Protein AF-A0A1X0NQX1-F1 (afdb_monomer_lite)

Sequence (441 aa):
MPKRHRQPDISHLTFLSPQENIEDYGDRPPVGSEEESCNSDEFNGSDMGNDGNVSSSADTPREDTDSSLMMRAGSANSSTSGSENDNIGEYEEGEEDEDEDDNASLINVDFGVFDMKPRDVDAVMHLMDQLCPDKMNEVDRDELGAALHGSPFTSLVKIATDDDDEDEDDNDEDEDEDIENGNRRNDAGTNDSDNNNNNNNNNNNKDEEEEEIYGMASILDLVHNPRLSTLLAHLKNSMWRTITPGILPTDMLVSCEEGTGKAKCVLLVGEYIRNVPLELTSHILNDLLERFQKMYDTKQDNPRVEVKATFPCMFAVLSKIQRAVDPPVTNTTREDAVNNNNNNNNNNNNNKKKKRRQSVTQQEEFDLTRYIFWREEDSILYEYRDKRIATVAYRCRPQYDCQPENDIPISLLYVLPYNGLVQAVAEIRKRESTQTSIVHY

Secondary structure (DSSP, 8-state):
-PPPPPPPP-------PPP------------------------------------PPPPPPP------------------------------------------------EEEEEPPGGGHHHHHHHHHHHSTTTGGGS-HHHHHHHHHH-TTEEEEEEPPTTTTS----------------------------------------------EEEEEEEE-TTT-GGGHHHHHHHHHS-PEEEE-SB-HHHHHT-B-TTT--EEEEEEEEEE-TT--HHHHHHHHHHHHHHHHHHHHS----TT-S--EEEEEEEEEEEEEEE--PPP---------------------------------------GGGEEESSHHHHHHHHTS-TTBPEEEEEPPPSSTT--GGGS-EEEEEEEEHHHHHHHHHHHHHHHHHHHHHHT-

pLDDT: mean 70.62, std 23.21, range [34.91, 98.5]

Foldseek 3Di:
DDDDDDDDDPDDDDDDDDDDDDDDDDDDDDDDDDDDDDDDDDDDDDDDDDPPPPPDDDDDDDDDDDDDDDDDDDDDDDDDDDDDDDDDDDDDDDDDPPPPPVPVPPDDWAKDKDQDDLLCLVLQLVQVCVLFVQPSVQADSVLVSVQLNLAPLKIFIFGDDPPPPPPPDPPPDDDDDDDDDDDDDDDDDDDDDDDDDPDPPPPPPPVVPSTNTQKMKGWALCQQRVSCVSVLCSLPVAPWDFQADAAALSVLSNDADPPQRARQEIEIEMGGDLPDDLVVVLVSLVVSLVVVVVVVVPPDPPVSHSHRHDVQHKYKYKFKKFFDDDDPPPPPPPPPPPDDDDDDDDDDDDDPPPPPPPPPPPVPNPDCVRMDTSDPLVVLLVVQFDSNYTKIKDFHDDPDPPPDRRRGMIMIITMHGSVSSVVSSVVSVVVSVVVVVVVVD

Radius of gyration: 35.81 Å; chains: 1; bounding box: 120×103×88 Å

Organism: NCBI:txid67003

Structure (mmCIF, N/CA/C/O backbone):
data_AF-A0A1X0NQX1-F1
#
_entry.id   AF-A0A1X0NQX1-F1
#
loop_
_atom_site.group_PDB
_atom_site.id
_atom_site.type_symbol
_atom_site.label_atom_id
_atom_site.label_alt_id
_atom_site.label_comp_id
_atom_site.label_asym_id
_atom_site.label_entity_id
_atom_site.label_seq_id
_atom_site.pdbx_PDB_ins_code
_atom_site.Cartn_x
_atom_site.Cartn_y
_atom_site.Cartn_z
_atom_site.occupancy
_atom_site.B_iso_or_equiv
_atom_site.auth_seq_id
_atom_site.auth_comp_id
_atom_site.auth_asym_id
_atom_site.auth_atom_id
_atom_site.pdbx_PDB_model_num
ATOM 1 N N . MET A 1 1 ? -47.394 -25.021 33.793 1.00 35.34 1 MET A N 1
ATOM 2 C CA . MET A 1 1 ? -47.265 -25.385 32.360 1.00 35.34 1 MET A CA 1
ATOM 3 C C . MET A 1 1 ? -47.883 -24.271 31.510 1.00 35.34 1 MET A C 1
ATOM 5 O O . MET A 1 1 ? -48.733 -23.563 32.034 1.00 35.34 1 MET A O 1
ATOM 9 N N . PRO A 1 2 ? -47.354 -23.998 30.306 1.00 46.69 2 PRO A N 1
ATOM 10 C CA . PRO A 1 2 ? -46.793 -22.685 29.965 1.00 46.69 2 PRO A CA 1
ATOM 11 C C . PRO A 1 2 ? -47.764 -21.677 29.330 1.00 46.69 2 PRO A C 1
ATOM 13 O O . PRO A 1 2 ? -48.731 -22.032 28.658 1.00 46.69 2 PRO A O 1
ATOM 16 N N . LYS A 1 3 ? -47.431 -20.394 29.539 1.00 43.97 3 LYS A N 1
ATOM 17 C CA . LYS A 1 3 ? -48.030 -19.200 28.929 1.00 43.97 3 LYS A CA 1
ATOM 18 C C . LYS A 1 3 ? -47.839 -19.242 27.409 1.00 43.97 3 LYS A C 1
ATOM 20 O O . LYS A 1 3 ? -46.711 -19.331 26.933 1.00 43.97 3 LYS A O 1
ATOM 25 N N . ARG A 1 4 ? -48.938 -19.155 26.656 1.00 49.69 4 ARG A N 1
ATOM 26 C CA . ARG A 1 4 ? -48.916 -19.000 25.196 1.00 49.69 4 ARG A CA 1
ATOM 27 C C . ARG A 1 4 ? -48.495 -17.573 24.845 1.00 49.69 4 ARG A C 1
ATOM 29 O O . ARG A 1 4 ? -49.146 -16.615 25.256 1.00 49.69 4 ARG A O 1
ATOM 36 N N . HIS A 1 5 ? -47.401 -17.461 24.101 1.00 51.81 5 HIS A N 1
ATOM 37 C CA . HIS A 1 5 ? -46.958 -16.234 23.450 1.00 51.81 5 HIS A CA 1
ATOM 38 C C . HIS A 1 5 ? -47.979 -15.845 22.370 1.00 51.81 5 HIS A C 1
ATOM 40 O O . HIS A 1 5 ? -48.326 -16.667 21.522 1.00 51.81 5 HIS A O 1
ATOM 46 N N . ARG A 1 6 ? -48.490 -14.610 22.435 1.00 52.75 6 ARG A N 1
ATOM 47 C CA . ARG A 1 6 ? -49.242 -13.970 21.349 1.00 52.75 6 ARG A CA 1
ATOM 48 C C . ARG A 1 6 ? -48.230 -13.409 20.349 1.00 52.75 6 ARG A C 1
ATOM 50 O O . ARG A 1 6 ? -47.339 -12.673 20.762 1.00 52.75 6 ARG A O 1
ATOM 57 N N . GLN A 1 7 ? -48.380 -13.744 19.071 1.00 51.72 7 GLN A N 1
ATOM 58 C CA . GLN A 1 7 ? -47.771 -12.974 17.984 1.00 51.72 7 GLN A CA 1
ATOM 59 C C . GLN A 1 7 ? -48.425 -11.585 17.920 1.00 51.72 7 GLN A C 1
ATOM 61 O O . GLN A 1 7 ? -49.637 -11.498 18.142 1.00 51.72 7 GLN A O 1
ATOM 66 N N . PRO A 1 8 ? -47.678 -10.515 17.613 1.00 54.97 8 PRO A N 1
ATOM 67 C CA . PRO A 1 8 ? -48.271 -9.275 17.144 1.00 54.97 8 PRO A CA 1
ATOM 68 C C . PRO A 1 8 ? -48.476 -9.309 15.621 1.00 54.97 8 PRO A C 1
ATOM 70 O O . PRO A 1 8 ? -47.580 -9.688 14.865 1.00 54.97 8 PRO A O 1
ATOM 73 N N . ASP A 1 9 ? -49.677 -8.901 15.214 1.00 39.16 9 ASP A N 1
ATOM 74 C CA . ASP A 1 9 ? -50.078 -8.607 13.841 1.00 39.16 9 ASP A CA 1
ATOM 75 C C . ASP A 1 9 ? -49.197 -7.505 13.237 1.00 39.16 9 ASP A C 1
ATOM 77 O O . ASP A 1 9 ? -49.078 -6.410 13.790 1.00 39.16 9 ASP A O 1
ATOM 81 N N . ILE A 1 10 ? -48.616 -7.783 12.068 1.00 45.44 10 ILE A N 1
ATOM 82 C CA . ILE A 1 10 ? -47.967 -6.784 11.214 1.00 45.44 10 ILE A CA 1
ATOM 83 C C . ILE A 1 10 ? -49.007 -6.335 10.190 1.00 45.44 10 ILE A C 1
ATOM 85 O O . ILE A 1 10 ? -49.063 -6.805 9.056 1.00 45.44 10 ILE A O 1
ATOM 89 N N . SER A 1 11 ? -49.861 -5.419 10.616 1.00 41.78 11 SER A N 1
ATOM 90 C CA . SER A 1 11 ? -50.676 -4.596 9.730 1.00 41.78 11 SER A CA 1
ATOM 91 C C . SER A 1 11 ? -50.498 -3.158 10.188 1.00 41.78 11 SER A C 1
ATOM 93 O O . SER A 1 11 ? -50.719 -2.889 11.364 1.00 41.78 11 SER A O 1
ATOM 95 N N . HIS A 1 12 ? -50.105 -2.285 9.255 1.00 43.25 12 HIS A N 1
ATOM 96 C CA . HIS A 1 12 ? -49.741 -0.863 9.391 1.00 43.25 12 HIS A CA 1
ATOM 97 C C . HIS A 1 12 ? -48.239 -0.565 9.366 1.00 43.25 12 HIS A C 1
ATOM 99 O O . HIS A 1 12 ? -47.677 -0.190 10.381 1.00 43.25 12 HIS A O 1
ATOM 105 N N . LEU A 1 13 ? -47.632 -0.595 8.175 1.00 36.66 13 LEU A N 1
ATOM 106 C CA . LEU A 1 13 ? -46.727 0.480 7.750 1.00 36.66 13 LEU A CA 1
ATOM 107 C C . LEU A 1 13 ? -46.897 0.699 6.241 1.00 36.66 13 LEU A C 1
ATOM 109 O O . LEU A 1 13 ? -46.391 -0.037 5.399 1.00 36.66 13 LEU A O 1
ATOM 113 N N . THR A 1 14 ? -47.707 1.705 5.932 1.00 36.06 14 THR A N 1
ATOM 114 C CA . THR A 1 14 ? -47.943 2.267 4.607 1.00 36.06 14 THR A CA 1
ATOM 115 C C . THR A 1 14 ? -46.686 3.027 4.181 1.00 36.06 14 THR A C 1
ATOM 117 O O . THR A 1 14 ? -46.323 4.010 4.824 1.00 36.06 14 THR A O 1
ATOM 120 N N 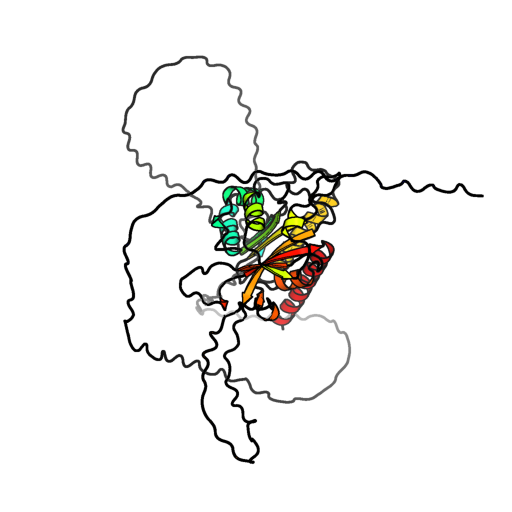. PHE A 1 15 ? -46.019 2.587 3.114 1.00 35.16 15 PHE A N 1
ATOM 121 C CA . PHE A 1 15 ? -44.963 3.364 2.464 1.00 35.16 15 PHE A CA 1
ATOM 122 C C . PHE A 1 15 ? -45.603 4.535 1.707 1.00 35.16 15 PHE A C 1
ATOM 124 O O . PHE A 1 15 ? -46.307 4.336 0.719 1.00 35.16 15 PHE A O 1
ATOM 131 N N . LEU A 1 16 ? -45.371 5.752 2.197 1.00 35.97 16 LEU A N 1
ATOM 132 C CA . LEU A 1 16 ? -45.563 6.985 1.441 1.00 35.97 16 LEU A CA 1
ATOM 133 C C . LEU A 1 16 ? -44.289 7.241 0.631 1.00 35.97 16 LEU A C 1
ATOM 135 O O . LEU A 1 16 ? -43.212 7.437 1.187 1.00 35.97 16 LEU A O 1
ATOM 139 N N . SER A 1 17 ? -44.433 7.206 -0.687 1.00 42.09 17 SER A N 1
ATOM 140 C CA . SER A 1 17 ? -43.460 7.661 -1.678 1.00 42.09 17 SER A CA 1
ATOM 141 C C . SER A 1 17 ? -43.363 9.193 -1.690 1.00 42.09 17 SER A C 1
ATOM 143 O O . SER A 1 17 ? -44.414 9.836 -1.773 1.00 42.09 17 SER A O 1
ATOM 145 N N . PRO A 1 18 ? -42.165 9.798 -1.728 1.00 46.91 18 PRO A N 1
ATOM 146 C CA . PRO A 1 18 ? -42.015 11.168 -2.196 1.00 46.91 18 PRO A CA 1
ATOM 147 C C . PRO A 1 18 ? -41.995 11.183 -3.729 1.00 46.91 18 PRO A C 1
ATOM 149 O O . PRO A 1 18 ? -41.152 10.550 -4.361 1.00 46.91 18 PRO A O 1
ATOM 152 N N . GLN A 1 19 ? -42.965 11.887 -4.313 1.00 38.91 19 GLN A N 1
ATOM 153 C CA . GLN A 1 19 ? -42.893 12.394 -5.680 1.00 38.91 19 GLN A CA 1
ATOM 154 C C . GLN A 1 19 ? -41.836 13.499 -5.714 1.00 38.91 19 GLN A C 1
ATOM 156 O O . GLN A 1 19 ? -41.958 14.464 -4.961 1.00 38.91 19 GLN A O 1
ATOM 161 N N . GLU A 1 20 ? -40.853 13.392 -6.603 1.00 44.69 20 GLU A N 1
ATOM 162 C CA . GLU A 1 20 ? -40.060 14.545 -7.023 1.00 44.69 20 GLU A CA 1
ATOM 163 C C . GLU A 1 20 ? -40.435 14.949 -8.446 1.00 44.69 20 GLU A C 1
ATOM 165 O O . GLU A 1 20 ? -40.706 14.123 -9.322 1.00 44.69 20 GLU A O 1
ATOM 170 N N . ASN A 1 21 ? -40.547 16.265 -8.589 1.00 38.56 21 ASN A N 1
ATOM 171 C CA . ASN A 1 21 ? -41.098 16.990 -9.712 1.00 38.56 21 ASN A CA 1
ATOM 172 C C . ASN A 1 21 ? -40.214 16.856 -10.953 1.00 38.56 21 ASN A C 1
ATOM 174 O O . ASN A 1 21 ? -39.022 17.147 -10.926 1.00 38.56 21 ASN A O 1
ATOM 178 N N . ILE A 1 22 ? -40.849 16.478 -12.057 1.00 39.38 22 ILE A N 1
ATOM 179 C CA . ILE A 1 22 ? -40.328 16.647 -13.409 1.00 39.38 22 ILE A CA 1
ATOM 180 C C . ILE A 1 22 ? -40.558 18.115 -13.774 1.00 39.38 22 ILE A C 1
ATOM 182 O O . ILE A 1 22 ? -41.699 18.518 -14.005 1.00 39.38 22 ILE A O 1
ATOM 186 N N . GLU A 1 23 ? -39.493 18.915 -13.793 1.00 48.62 23 GLU A N 1
ATOM 187 C CA . GLU A 1 23 ? -39.514 20.228 -14.438 1.00 48.62 23 GLU A CA 1
ATOM 188 C C . GLU A 1 23 ? -39.213 20.063 -15.930 1.00 48.62 23 GLU A C 1
ATOM 190 O O . GLU A 1 23 ? -38.099 19.768 -16.360 1.00 48.62 23 GLU A O 1
ATOM 195 N N . ASP A 1 24 ? -40.287 20.215 -16.695 1.00 44.50 24 ASP A N 1
ATOM 196 C CA . ASP A 1 24 ? -40.370 20.327 -18.142 1.00 44.50 24 ASP A CA 1
ATOM 197 C C . ASP A 1 24 ? -40.028 21.770 -18.558 1.00 44.50 24 ASP A C 1
ATOM 199 O O . ASP A 1 24 ? -40.778 22.701 -18.255 1.00 44.50 24 ASP A O 1
ATOM 203 N N . TYR A 1 25 ? -38.897 21.966 -19.244 1.00 51.25 25 TYR A N 1
ATOM 204 C CA . TYR A 1 25 ? -38.630 23.182 -20.015 1.00 51.25 25 TYR A CA 1
ATOM 205 C C . TYR A 1 25 ? -38.575 22.826 -21.501 1.00 51.25 25 TYR A C 1
ATOM 207 O O . TYR A 1 25 ? -37.659 22.155 -21.978 1.00 51.25 25 TYR A O 1
ATOM 215 N N . GLY A 1 26 ? -39.608 23.280 -22.210 1.00 43.22 26 GLY A N 1
ATOM 216 C CA . GLY A 1 26 ? -39.875 22.965 -23.604 1.00 43.22 26 GLY A CA 1
ATOM 217 C C . GLY A 1 26 ? -38.990 23.670 -24.640 1.00 43.22 26 GLY A C 1
ATOM 218 O O . GLY A 1 26 ? -38.467 24.760 -24.424 1.00 43.22 26 GLY A O 1
ATOM 219 N N . ASP A 1 27 ? -38.889 23.016 -25.803 1.00 44.91 27 ASP A N 1
ATOM 220 C CA . ASP A 1 27 ? -39.367 23.506 -27.111 1.00 44.91 27 ASP A CA 1
ATOM 221 C C . ASP A 1 27 ? -39.261 25.032 -27.344 1.00 44.91 27 ASP A C 1
ATOM 223 O O . ASP A 1 27 ? -40.061 25.801 -26.815 1.00 44.91 27 ASP A O 1
ATOM 227 N N . ARG A 1 28 ? -38.365 25.564 -28.200 1.00 41.41 28 ARG A N 1
ATOM 228 C CA . ARG A 1 28 ? -38.344 25.516 -29.694 1.00 41.41 28 ARG A CA 1
ATOM 229 C C . ARG A 1 28 ? -37.391 26.642 -30.224 1.00 41.41 28 ARG A C 1
ATOM 231 O O . ARG A 1 28 ? -37.137 27.564 -29.456 1.00 41.41 28 ARG A O 1
ATOM 238 N N . PRO A 1 29 ? -37.112 26.806 -31.546 1.00 52.38 29 PRO A N 1
ATOM 239 C CA . PRO A 1 29 ? -36.671 25.868 -32.592 1.00 52.38 29 PRO A CA 1
ATOM 240 C C . PRO A 1 29 ? -35.527 26.518 -33.469 1.00 52.38 29 PRO A C 1
ATOM 242 O O . PRO A 1 29 ? -34.763 27.297 -32.910 1.00 52.38 29 PRO A O 1
ATOM 245 N N . PRO A 1 30 ? -35.313 26.219 -34.780 1.00 67.12 30 PRO A N 1
ATOM 246 C CA . PRO A 1 30 ? -34.018 25.800 -35.347 1.00 67.12 30 PRO A CA 1
ATOM 247 C C . PRO A 1 30 ? -33.375 26.851 -36.295 1.00 67.12 30 PRO A C 1
ATOM 249 O O . PRO A 1 30 ? -33.913 27.947 -36.412 1.00 67.12 30 PRO A O 1
ATOM 252 N N . VAL A 1 31 ? -32.289 26.465 -37.005 1.00 39.50 31 VAL A N 1
ATOM 253 C CA . VAL A 1 31 ? -31.589 27.077 -38.187 1.00 39.50 31 VAL A CA 1
ATOM 254 C C . VAL A 1 31 ? -30.097 27.291 -37.858 1.00 39.50 31 VAL A C 1
ATOM 256 O O . VAL A 1 31 ? -29.806 27.905 -36.844 1.00 39.50 31 VAL A O 1
ATOM 259 N N . GLY A 1 32 ? -29.080 26.849 -38.605 1.00 36.38 32 GLY A N 1
ATOM 260 C CA . GLY A 1 32 ? -28.915 26.131 -39.880 1.00 36.38 32 GLY A CA 1
ATOM 261 C C . GLY A 1 32 ? -27.504 25.490 -39.877 1.00 36.38 32 GLY A C 1
ATOM 262 O O . GLY A 1 32 ? -26.653 25.904 -39.099 1.00 36.38 32 GLY A O 1
ATOM 263 N N . SER A 1 33 ? -27.333 24.291 -40.440 1.00 42.19 33 SER A N 1
ATOM 264 C CA . SER A 1 33 ? -26.674 24.021 -41.737 1.00 42.19 33 SER A CA 1
ATOM 265 C C . SER A 1 33 ? -25.237 24.539 -41.875 1.00 42.19 33 SER A C 1
ATOM 267 O O . SER A 1 33 ? -25.061 25.742 -42.014 1.00 42.19 33 SER A O 1
ATOM 269 N N . GLU A 1 34 ? -24.288 23.595 -41.899 1.00 44.03 34 GLU A N 1
ATOM 270 C CA . GLU A 1 34 ? -23.000 23.530 -42.633 1.00 44.03 34 GLU A CA 1
ATOM 271 C C . GLU A 1 34 ? -22.188 22.426 -41.919 1.00 44.03 34 GLU A C 1
ATOM 273 O O . GLU A 1 34 ? -21.746 22.584 -40.789 1.00 44.03 34 GLU A O 1
ATOM 278 N N . GLU A 1 35 ? -22.311 21.153 -42.311 1.00 48.66 35 GLU A N 1
ATOM 279 C CA . GLU A 1 35 ? -21.516 20.518 -43.375 1.00 48.66 35 GLU A CA 1
ATOM 280 C C . GLU A 1 35 ? -20.079 21.037 -43.431 1.00 48.66 35 GLU A C 1
ATOM 282 O O . GLU A 1 35 ? -19.806 21.979 -44.155 1.00 48.66 35 GLU A O 1
ATOM 287 N N . GLU A 1 36 ? -19.151 20.355 -42.755 1.00 41.44 36 GLU A N 1
ATOM 288 C CA . GLU A 1 36 ? -17.799 20.209 -43.291 1.00 41.44 36 GLU A CA 1
ATOM 289 C C . GLU A 1 36 ? -17.211 18.848 -42.904 1.00 41.44 36 GLU A C 1
ATOM 291 O O . GLU A 1 36 ? -16.987 18.490 -41.748 1.00 41.44 36 GLU A O 1
ATOM 296 N N . SER A 1 37 ? -17.079 18.043 -43.952 1.00 43.81 37 SER A N 1
ATOM 297 C CA . SER A 1 37 ? -16.509 16.711 -44.000 1.00 43.81 37 SER A CA 1
ATOM 298 C C . SER A 1 37 ? -14.993 16.851 -44.126 1.00 43.81 37 SER A C 1
ATOM 300 O O . SER A 1 37 ? -14.516 17.292 -45.170 1.00 43.81 37 SER A O 1
ATOM 302 N N . CYS A 1 38 ? -14.238 16.392 -43.131 1.00 39.44 38 CYS A N 1
ATOM 303 C CA . CYS A 1 38 ? -12.797 16.173 -43.263 1.00 39.44 38 CYS A CA 1
ATOM 304 C C . CYS A 1 38 ? -12.513 14.670 -43.337 1.00 39.44 38 CYS A C 1
ATOM 306 O O . CYS A 1 38 ? -12.068 14.044 -42.379 1.00 39.44 38 CYS A O 1
ATOM 308 N N . ASN A 1 39 ? -12.810 14.103 -44.507 1.00 39.22 39 ASN A N 1
ATOM 309 C CA . ASN A 1 39 ? -12.141 12.908 -45.001 1.00 39.22 39 ASN A CA 1
ATOM 310 C C . ASN A 1 39 ? -10.793 13.343 -45.584 1.00 39.22 39 ASN A C 1
ATOM 312 O O . ASN A 1 39 ? -10.770 14.071 -46.575 1.00 39.22 39 ASN A O 1
ATOM 316 N N . SER A 1 40 ? -9.695 12.835 -45.040 1.00 50.22 40 SER A N 1
ATOM 317 C CA . SER A 1 40 ? -8.459 12.685 -45.804 1.00 50.22 40 SER A CA 1
ATOM 318 C C . SER A 1 40 ? -7.760 11.400 -45.377 1.00 50.22 40 SER A C 1
ATOM 320 O O . SER A 1 40 ? -7.030 11.362 -44.388 1.00 50.22 40 SER A O 1
ATOM 322 N N . ASP A 1 41 ? -8.068 10.351 -46.140 1.00 43.88 41 ASP A N 1
ATOM 323 C CA . ASP A 1 41 ? -7.152 9.262 -46.467 1.00 43.88 41 ASP A CA 1
ATOM 324 C C . ASP A 1 41 ? -5.913 9.823 -47.194 1.00 43.88 41 ASP A C 1
ATOM 326 O O . ASP A 1 41 ? -5.979 10.883 -47.816 1.00 43.88 41 ASP A O 1
ATOM 330 N N . GLU A 1 42 ? -4.848 9.019 -47.184 1.00 45.41 42 GLU A N 1
ATOM 331 C CA . GLU A 1 42 ? -3.598 9.126 -47.956 1.00 45.41 42 GLU A CA 1
ATOM 332 C C . GLU A 1 42 ? -2.435 9.890 -47.302 1.00 45.41 42 GLU A C 1
ATOM 334 O O . GLU A 1 42 ? -2.201 11.063 -47.564 1.00 45.41 42 GLU A O 1
ATOM 339 N N . PHE A 1 43 ? -1.568 9.142 -46.607 1.00 45.28 43 PHE A N 1
ATOM 340 C CA . PHE A 1 43 ? -0.152 9.132 -46.989 1.00 45.28 43 PHE A CA 1
ATOM 341 C C . PHE A 1 43 ? 0.460 7.734 -46.817 1.00 45.28 43 PHE A C 1
ATOM 343 O O . PHE A 1 43 ? 0.607 7.212 -45.715 1.00 45.28 43 PHE A O 1
ATOM 350 N N . ASN A 1 44 ? 0.805 7.138 -47.960 1.00 48.16 44 ASN A N 1
ATOM 351 C CA . ASN A 1 44 ? 1.740 6.027 -48.087 1.00 48.16 44 ASN A CA 1
ATOM 352 C C . ASN A 1 44 ? 3.165 6.532 -47.806 1.00 48.16 44 ASN A C 1
ATOM 354 O O . ASN A 1 44 ? 3.615 7.474 -48.454 1.00 48.16 44 ASN A O 1
ATOM 358 N N . GLY A 1 45 ? 3.896 5.844 -46.935 1.00 43.78 45 GLY A N 1
ATOM 359 C CA . GLY A 1 45 ? 5.354 5.938 -46.804 1.00 43.78 45 GLY A CA 1
ATOM 360 C C . GLY A 1 45 ? 5.844 4.657 -46.132 1.00 43.78 45 GLY A C 1
ATOM 361 O O . GLY A 1 45 ? 5.613 4.458 -44.950 1.00 43.78 45 GLY A O 1
ATOM 362 N N . SER A 1 46 ? 6.165 3.626 -46.912 1.00 41.78 46 SER A N 1
ATOM 363 C CA . SER A 1 46 ? 7.522 3.315 -47.383 1.00 41.78 46 SER A CA 1
ATOM 364 C C . SER A 1 46 ? 8.445 2.825 -46.264 1.00 41.78 46 SER A C 1
ATOM 366 O O . SER A 1 46 ? 8.949 3.620 -45.481 1.00 41.78 46 SER A O 1
ATOM 368 N N . ASP A 1 47 ? 8.684 1.513 -46.282 1.00 52.69 47 ASP A N 1
ATOM 369 C CA . ASP A 1 47 ? 10.021 0.922 -46.166 1.00 52.69 47 ASP A CA 1
ATOM 370 C C . ASP A 1 47 ? 10.849 1.381 -44.949 1.00 52.69 47 ASP A C 1
ATOM 372 O O . ASP A 1 47 ? 11.718 2.245 -45.047 1.00 52.69 47 ASP A O 1
ATOM 376 N N . MET A 1 48 ? 10.585 0.774 -43.789 1.00 50.34 48 MET A N 1
ATOM 377 C CA . MET A 1 48 ? 11.510 0.787 -42.654 1.00 50.34 48 MET A CA 1
ATOM 378 C C . MET A 1 48 ? 12.146 -0.594 -42.552 1.00 50.34 48 MET A C 1
ATOM 380 O O . MET A 1 48 ? 11.464 -1.619 -42.501 1.00 50.34 48 MET A O 1
ATOM 384 N N . GLY A 1 49 ? 13.471 -0.576 -42.654 1.00 45.53 49 GLY A N 1
ATOM 385 C CA . GLY A 1 49 ? 14.320 -1.726 -42.876 1.00 45.53 49 GLY A CA 1
ATOM 386 C C . GLY A 1 49 ? 14.302 -2.749 -41.751 1.00 45.53 49 GLY A C 1
ATOM 387 O O . GLY A 1 49 ? 14.083 -2.447 -40.586 1.00 45.53 49 GLY A O 1
ATOM 388 N N . ASN A 1 50 ? 14.607 -3.967 -42.178 1.00 48.09 50 ASN A N 1
ATOM 389 C CA . ASN A 1 50 ? 15.049 -5.101 -41.389 1.00 48.09 50 ASN A CA 1
ATOM 390 C C . ASN A 1 50 ? 16.286 -4.714 -40.553 1.00 48.09 50 ASN A C 1
ATOM 392 O O . ASN A 1 50 ? 17.418 -4.770 -41.043 1.00 48.09 50 ASN A O 1
ATOM 396 N N . ASP A 1 51 ? 16.072 -4.295 -39.313 1.00 51.62 51 ASP A N 1
ATOM 397 C CA . ASP A 1 51 ? 17.087 -4.159 -38.280 1.00 51.62 51 ASP A CA 1
ATOM 398 C C . ASP A 1 51 ? 17.504 -5.562 -37.837 1.00 51.62 51 ASP A C 1
ATOM 400 O O . ASP A 1 51 ? 16.879 -6.209 -37.004 1.00 51.62 51 ASP A O 1
ATOM 404 N N . GLY A 1 52 ? 18.551 -6.070 -38.491 1.00 48.94 52 GLY A N 1
ATOM 405 C CA . GLY A 1 52 ? 19.109 -7.402 -38.286 1.00 48.94 52 GLY A CA 1
ATOM 406 C C . GLY A 1 52 ? 19.610 -7.643 -36.864 1.00 48.94 52 GLY A C 1
ATOM 407 O O . GLY A 1 52 ? 20.816 -7.696 -36.631 1.00 48.94 52 GLY A O 1
ATOM 408 N N . ASN A 1 53 ? 18.688 -7.875 -35.934 1.00 41.88 53 ASN A N 1
ATOM 409 C CA . ASN A 1 53 ? 18.988 -8.373 -34.609 1.00 41.88 53 ASN A CA 1
ATOM 410 C C . ASN A 1 53 ? 19.098 -9.902 -34.678 1.00 41.88 53 ASN A C 1
ATOM 412 O O . ASN A 1 53 ? 18.164 -10.655 -34.407 1.00 41.88 53 ASN A O 1
ATOM 416 N N . VAL A 1 54 ? 20.263 -10.364 -35.128 1.00 44.34 54 VAL A N 1
ATOM 417 C CA . VAL A 1 54 ? 20.714 -11.743 -34.939 1.00 44.34 54 VAL A CA 1
ATOM 418 C C . VAL A 1 54 ? 21.113 -11.910 -33.476 1.00 44.34 54 VAL A C 1
ATOM 420 O O . VAL A 1 54 ? 22.267 -11.717 -33.106 1.00 44.34 54 VAL A O 1
ATOM 423 N N . SER A 1 55 ? 20.150 -12.264 -32.627 1.00 45.84 55 SER A N 1
ATOM 424 C CA . SER A 1 55 ? 20.458 -12.785 -31.298 1.00 45.84 55 SER A CA 1
ATOM 425 C C . SER A 1 55 ? 21.037 -14.191 -31.451 1.00 45.84 55 SER A C 1
ATOM 427 O O . SER A 1 55 ? 20.342 -15.139 -31.817 1.00 45.84 55 SER A O 1
ATOM 429 N N . SER A 1 56 ? 22.341 -14.293 -31.218 1.00 46.44 56 SER A N 1
ATOM 430 C CA . SER A 1 56 ? 23.099 -15.535 -31.131 1.00 46.44 56 SER A CA 1
ATOM 431 C C . SER A 1 56 ? 22.448 -16.485 -30.125 1.00 46.44 56 SER A C 1
ATOM 433 O O . SER A 1 56 ? 22.217 -16.127 -28.972 1.00 46.44 56 SER A O 1
ATOM 435 N N . SER A 1 57 ? 22.162 -17.705 -30.568 1.00 41.88 57 SER A N 1
ATOM 436 C CA . SER A 1 57 ? 21.706 -18.817 -29.739 1.00 41.88 57 SER A CA 1
ATOM 437 C C . SER A 1 57 ? 22.751 -19.149 -28.671 1.00 41.88 57 SER A C 1
ATOM 439 O O . SER A 1 57 ? 23.871 -19.529 -29.009 1.00 41.88 57 SER A O 1
ATOM 441 N N . ALA A 1 58 ? 22.378 -19.010 -27.398 1.00 45.81 58 ALA A N 1
ATOM 442 C CA . ALA A 1 58 ? 23.154 -19.531 -26.283 1.00 45.81 58 ALA A CA 1
ATOM 443 C C . ALA A 1 58 ? 23.114 -21.066 -26.321 1.00 45.81 58 ALA A C 1
ATOM 445 O O . ALA A 1 58 ? 22.045 -21.675 -26.229 1.00 45.81 58 ALA A O 1
ATOM 446 N N . ASP A 1 59 ? 24.288 -21.666 -26.505 1.00 44.09 59 ASP A N 1
ATOM 447 C CA . ASP A 1 59 ? 24.524 -23.101 -26.413 1.00 44.09 59 ASP A CA 1
ATOM 448 C C . ASP A 1 59 ? 24.133 -23.620 -25.022 1.00 44.09 59 ASP A C 1
ATOM 450 O O . ASP A 1 59 ? 24.587 -23.126 -23.990 1.00 44.09 59 ASP A O 1
ATOM 454 N N . THR A 1 60 ? 23.300 -24.656 -24.998 1.00 49.75 60 THR A N 1
ATOM 455 C CA . THR A 1 60 ? 23.009 -25.448 -23.799 1.00 49.75 60 THR A CA 1
ATOM 456 C C . THR A 1 60 ? 24.255 -26.236 -23.376 1.00 49.75 60 THR A C 1
ATOM 458 O O . THR A 1 60 ? 24.828 -26.928 -24.229 1.00 49.75 60 THR A O 1
ATOM 461 N N . PRO A 1 61 ? 24.664 -26.226 -22.092 1.00 48.31 61 PRO A N 1
ATOM 462 C CA . PRO A 1 61 ? 25.746 -27.079 -21.629 1.00 48.31 61 PRO A CA 1
ATOM 463 C C . PRO A 1 61 ? 25.297 -28.541 -21.651 1.00 48.31 61 PRO A C 1
ATOM 465 O O . PRO A 1 61 ? 24.206 -28.889 -21.202 1.00 48.31 61 PRO A O 1
ATOM 468 N N . ARG A 1 62 ? 26.164 -29.384 -22.208 1.00 46.44 62 ARG A N 1
ATOM 469 C CA . ARG A 1 62 ? 26.033 -30.838 -22.267 1.00 46.44 62 ARG A CA 1
ATOM 470 C C . ARG A 1 62 ? 25.957 -31.445 -20.866 1.00 46.44 62 ARG A C 1
ATOM 472 O O . ARG A 1 62 ? 26.799 -31.161 -20.020 1.00 46.44 62 ARG A O 1
ATOM 479 N N . GLU A 1 63 ? 24.993 -32.341 -20.687 1.00 46.56 63 GLU A N 1
ATOM 480 C CA . GLU A 1 63 ? 25.020 -33.379 -19.663 1.00 46.56 63 GLU A CA 1
ATOM 481 C C . GLU A 1 63 ? 26.159 -34.353 -19.987 1.00 46.56 63 GLU A C 1
ATOM 483 O O . GLU A 1 63 ? 26.107 -35.036 -21.011 1.00 46.56 63 GLU A O 1
ATOM 488 N N . ASP A 1 64 ? 27.165 -34.425 -19.115 1.00 46.69 64 ASP A N 1
ATOM 489 C CA . ASP A 1 64 ? 28.086 -35.555 -19.065 1.00 46.69 64 ASP A CA 1
ATOM 490 C C . ASP A 1 64 ? 27.940 -36.292 -17.730 1.00 46.69 64 ASP A C 1
ATOM 492 O O . ASP A 1 64 ? 27.846 -35.737 -16.636 1.00 46.69 64 ASP A O 1
ATOM 496 N N . THR A 1 65 ? 27.858 -37.594 -17.919 1.00 45.22 65 THR A N 1
ATOM 497 C CA . THR A 1 65 ? 27.486 -38.690 -17.041 1.00 45.22 65 THR A CA 1
ATOM 498 C C . THR A 1 65 ? 28.558 -39.108 -16.034 1.00 45.22 65 THR A C 1
ATOM 500 O O . THR A 1 65 ? 29.749 -39.038 -16.315 1.00 45.22 65 THR A O 1
ATOM 503 N N . ASP A 1 66 ? 28.070 -39.717 -14.949 1.00 40.91 66 ASP A N 1
ATOM 504 C CA . ASP A 1 66 ? 28.652 -40.832 -14.189 1.00 40.91 66 ASP A CA 1
ATOM 505 C C . ASP A 1 66 ? 30.079 -40.720 -13.634 1.00 40.91 66 ASP A C 1
ATOM 507 O O . ASP A 1 66 ? 31.077 -40.859 -14.338 1.00 40.91 66 ASP A O 1
ATOM 511 N N . SER A 1 67 ? 30.169 -40.730 -12.298 1.00 45.34 67 SER A N 1
ATOM 512 C CA . SER A 1 67 ? 31.241 -41.426 -11.574 1.00 45.34 67 SER A CA 1
ATOM 513 C C . SER A 1 67 ? 30.796 -41.850 -10.169 1.00 45.34 67 SER A C 1
ATOM 515 O O . SER A 1 67 ? 30.687 -41.071 -9.231 1.00 45.34 67 SER A O 1
ATOM 517 N N . SER A 1 68 ? 30.543 -43.150 -10.085 1.00 43.31 68 SER A N 1
ATOM 518 C CA . SER A 1 68 ? 30.439 -44.062 -8.946 1.00 43.31 68 SER A CA 1
ATOM 519 C C . SER A 1 68 ? 31.139 -43.718 -7.611 1.00 43.31 68 SER A C 1
ATOM 521 O O . SER A 1 68 ? 32.325 -43.414 -7.584 1.00 43.31 68 SER A O 1
ATOM 523 N N . LEU A 1 69 ? 30.418 -44.023 -6.519 1.00 41.56 69 LEU A N 1
ATOM 524 C CA . LEU A 1 69 ? 30.765 -44.988 -5.451 1.00 41.56 69 LEU A CA 1
ATOM 525 C C . LEU A 1 69 ? 32.168 -44.900 -4.801 1.00 41.56 69 LEU A C 1
ATOM 527 O O . LEU A 1 69 ? 33.157 -45.213 -5.449 1.00 41.56 69 LEU A O 1
ATOM 531 N N . MET A 1 70 ? 32.225 -44.699 -3.473 1.00 47.25 70 MET A N 1
ATOM 532 C CA . MET A 1 70 ? 32.868 -45.599 -2.485 1.00 47.25 70 MET A CA 1
ATOM 533 C C . MET A 1 70 ? 32.650 -45.099 -1.044 1.00 47.25 70 MET A C 1
ATOM 535 O O . MET A 1 70 ? 32.675 -43.910 -0.747 1.00 47.25 70 MET A O 1
ATOM 539 N N . MET A 1 71 ? 32.414 -46.059 -0.151 1.00 46.25 71 MET A N 1
ATOM 540 C CA . MET A 1 71 ? 32.200 -45.901 1.290 1.00 46.25 71 MET A CA 1
ATOM 541 C C . MET A 1 71 ? 33.422 -45.325 2.020 1.00 46.25 71 MET A C 1
ATOM 543 O O . MET A 1 71 ? 34.533 -45.678 1.638 1.00 46.25 71 MET A O 1
ATOM 547 N N . ARG A 1 72 ? 33.228 -44.681 3.189 1.00 39.50 72 ARG A N 1
ATOM 548 C CA . ARG A 1 72 ? 33.826 -45.148 4.464 1.00 39.50 72 ARG A CA 1
ATOM 549 C C . ARG A 1 72 ? 33.302 -44.391 5.691 1.00 39.50 72 ARG A C 1
ATOM 551 O O . ARG A 1 72 ? 33.319 -43.171 5.744 1.00 39.50 72 ARG A O 1
ATOM 558 N N . ALA A 1 73 ? 32.904 -45.156 6.701 1.00 43.00 73 ALA A N 1
ATOM 559 C CA . ALA A 1 73 ? 32.655 -44.705 8.064 1.00 43.00 73 ALA A CA 1
ATOM 560 C C . ALA A 1 73 ? 33.962 -44.596 8.877 1.00 43.00 73 ALA A C 1
ATOM 562 O O . ALA A 1 73 ? 34.896 -45.364 8.633 1.00 43.00 73 ALA A O 1
ATOM 563 N N . GLY A 1 74 ? 33.956 -43.768 9.928 1.00 35.03 74 GLY A N 1
ATOM 564 C CA . GLY A 1 74 ? 34.667 -44.083 11.174 1.00 35.03 74 GLY A CA 1
ATOM 565 C C . GLY A 1 74 ? 35.568 -43.000 11.780 1.00 35.03 74 GLY A C 1
ATOM 566 O O . GLY A 1 74 ? 36.647 -42.741 11.270 1.00 35.03 74 GLY A O 1
ATOM 567 N N . SER A 1 75 ? 35.150 -42.544 12.966 1.00 39.75 75 SER A N 1
ATOM 568 C CA . SER A 1 75 ? 35.953 -42.355 14.192 1.00 39.75 75 SER A CA 1
ATOM 569 C C . SER A 1 75 ? 37.046 -41.276 14.300 1.00 39.75 75 SER A C 1
ATOM 571 O O . SER A 1 75 ? 38.160 -41.438 13.825 1.00 39.75 75 SER A O 1
ATOM 573 N N . ALA A 1 76 ? 36.720 -40.271 15.123 1.00 44.03 76 ALA A N 1
ATOM 574 C CA . ALA A 1 76 ? 37.280 -39.967 16.455 1.00 44.03 76 ALA A CA 1
ATOM 575 C C . ALA A 1 76 ? 38.805 -39.817 16.693 1.00 44.03 76 ALA A C 1
ATOM 577 O O . ALA A 1 76 ? 39.573 -40.762 16.555 1.00 44.03 76 ALA A O 1
ATOM 578 N N . ASN A 1 77 ? 39.110 -38.664 17.314 1.00 44.62 77 ASN A N 1
ATOM 579 C CA . ASN A 1 77 ? 40.153 -38.332 18.299 1.00 44.62 77 ASN A CA 1
ATOM 580 C C . ASN A 1 77 ? 41.636 -38.500 17.936 1.00 44.62 77 ASN A C 1
ATOM 582 O O . ASN A 1 77 ? 42.126 -39.615 17.828 1.00 44.62 77 ASN A O 1
ATOM 586 N N . SER A 1 78 ? 42.385 -37.392 18.024 1.00 44.28 78 SER A N 1
ATOM 587 C CA . SER A 1 78 ? 43.658 -37.332 18.763 1.00 44.28 78 SER A CA 1
ATOM 588 C C . SER A 1 78 ? 44.171 -35.891 18.851 1.00 44.28 78 SER A C 1
ATOM 590 O O . SER A 1 78 ? 44.551 -35.290 17.854 1.00 44.28 78 SER A O 1
ATOM 592 N N . SER A 1 79 ? 44.238 -35.366 20.071 1.00 45.00 79 SER A N 1
ATOM 593 C CA . SER A 1 79 ? 45.157 -34.307 20.498 1.00 45.00 79 SER A CA 1
ATOM 594 C C . SER A 1 79 ? 46.619 -34.675 20.200 1.00 45.00 79 SER A C 1
ATOM 596 O O . SER A 1 79 ? 46.915 -35.867 20.091 1.00 45.00 79 SER A O 1
ATOM 598 N N . THR A 1 80 ? 47.531 -33.692 20.162 1.00 39.12 80 THR A N 1
ATOM 599 C CA . THR A 1 80 ? 48.824 -33.647 20.902 1.00 39.12 80 THR A CA 1
ATOM 600 C C . THR A 1 80 ? 49.835 -32.701 20.221 1.00 39.12 80 THR A C 1
ATOM 602 O O . THR A 1 80 ? 50.231 -32.913 19.084 1.00 39.12 80 THR A O 1
ATOM 605 N N . SER A 1 81 ? 50.191 -31.653 20.974 1.00 41.34 81 SER A N 1
ATOM 606 C CA . SER A 1 81 ? 51.419 -30.836 21.033 1.00 41.34 81 SER A CA 1
ATOM 607 C C . SER A 1 81 ? 52.472 -30.845 19.909 1.00 41.34 81 SER A C 1
ATOM 609 O O . SER A 1 81 ? 53.080 -31.872 19.634 1.00 41.34 81 SER A O 1
ATOM 611 N N . GLY A 1 82 ? 52.850 -29.625 19.505 1.00 37.59 82 GLY A N 1
ATOM 612 C CA . GLY A 1 82 ? 54.175 -29.048 19.785 1.00 37.59 82 GLY A CA 1
ATOM 613 C C . GLY A 1 82 ? 55.353 -29.488 18.914 1.00 37.59 82 GLY A C 1
ATOM 614 O O . GLY A 1 82 ? 55.807 -30.619 19.017 1.00 37.59 82 GLY A O 1
ATOM 615 N N . SER A 1 83 ? 55.937 -28.540 18.178 1.00 41.94 83 SER A N 1
ATOM 616 C CA . SER A 1 83 ? 57.391 -28.345 18.153 1.00 41.94 83 SER A CA 1
ATOM 617 C C . SER A 1 83 ? 57.728 -27.010 17.502 1.00 41.94 83 SER A C 1
ATOM 619 O O . SER A 1 83 ? 57.289 -26.711 16.396 1.00 41.94 83 SER A O 1
ATOM 621 N N . GLU A 1 84 ? 58.537 -26.254 18.228 1.00 44.28 84 GLU A N 1
ATOM 622 C CA . GLU A 1 84 ? 59.354 -25.134 17.785 1.00 44.28 84 GLU A CA 1
ATOM 623 C C . GLU A 1 84 ? 60.272 -25.554 16.625 1.00 44.28 84 GLU A C 1
ATOM 625 O O . GLU A 1 84 ? 60.683 -26.718 16.547 1.00 44.28 84 GLU A O 1
ATOM 630 N N . ASN A 1 85 ? 60.616 -24.599 15.758 1.00 48.56 85 ASN A N 1
ATOM 631 C CA . ASN A 1 85 ? 61.909 -24.569 15.081 1.00 48.56 85 ASN A CA 1
ATOM 632 C C . ASN A 1 85 ? 62.217 -23.146 14.596 1.00 48.56 85 ASN A C 1
ATOM 634 O O . ASN A 1 85 ? 61.617 -22.654 13.642 1.00 48.56 85 ASN A O 1
ATOM 638 N N . ASP A 1 86 ? 63.191 -22.533 15.263 1.00 45.94 86 ASP A N 1
ATOM 639 C CA . ASP A 1 86 ? 63.993 -21.419 14.770 1.00 45.94 86 ASP A CA 1
ATOM 640 C C . ASP A 1 86 ? 64.777 -21.847 13.520 1.00 45.94 86 ASP A C 1
ATOM 642 O O . ASP A 1 86 ? 65.423 -22.900 13.535 1.00 45.94 86 ASP A O 1
ATOM 646 N N . ASN A 1 87 ? 64.830 -21.006 12.480 1.00 51.66 87 ASN A N 1
ATOM 647 C CA . ASN A 1 87 ? 66.066 -20.894 11.708 1.00 51.66 87 ASN A CA 1
ATOM 648 C C . ASN A 1 87 ? 66.233 -19.553 10.976 1.00 51.66 87 ASN A C 1
ATOM 650 O O . ASN A 1 87 ? 65.316 -19.009 10.374 1.00 51.66 87 ASN A O 1
ATOM 654 N N . ILE A 1 88 ? 67.477 -19.100 11.061 1.00 49.12 88 ILE A N 1
ATOM 655 C CA . ILE A 1 88 ? 68.145 -17.877 10.611 1.00 49.12 88 ILE A CA 1
ATOM 656 C C . ILE A 1 88 ? 68.180 -17.738 9.079 1.00 49.12 88 ILE A C 1
ATOM 658 O O . ILE A 1 88 ? 68.368 -18.735 8.382 1.00 49.12 88 ILE A O 1
ATOM 662 N N . GLY A 1 89 ? 68.139 -16.501 8.565 1.00 48.88 89 GLY A N 1
ATOM 663 C CA . GLY A 1 89 ? 68.466 -16.220 7.161 1.00 48.88 89 GLY A CA 1
ATOM 664 C C . GLY A 1 89 ? 68.320 -14.758 6.739 1.00 48.88 89 GLY A C 1
ATOM 665 O O . GLY A 1 89 ? 67.377 -14.411 6.045 1.00 48.88 89 GLY A O 1
ATOM 666 N N . GLU A 1 90 ? 69.268 -13.929 7.163 1.00 53.75 90 GLU A N 1
ATOM 667 C CA . GLU A 1 90 ? 69.529 -12.554 6.721 1.00 53.75 90 GLU A CA 1
ATOM 668 C C . GLU A 1 90 ? 69.990 -12.530 5.247 1.00 53.75 90 GLU A C 1
ATOM 670 O O . GLU A 1 90 ? 71.037 -13.100 4.938 1.00 53.75 90 GLU A O 1
ATOM 675 N N . TYR A 1 91 ? 69.228 -11.875 4.358 1.00 54.31 91 TYR A N 1
ATOM 676 C CA . TYR A 1 91 ? 69.685 -11.399 3.045 1.00 54.31 91 TYR A CA 1
ATOM 677 C C . TYR A 1 91 ? 69.009 -10.067 2.694 1.00 54.31 91 TYR A C 1
ATOM 679 O O . TYR A 1 91 ? 67.789 -9.935 2.757 1.00 54.31 91 TYR A O 1
ATOM 687 N N . GLU A 1 92 ? 69.863 -9.100 2.370 1.00 52.78 92 GLU A N 1
ATOM 688 C CA . GLU A 1 92 ? 69.600 -7.755 1.862 1.00 52.78 92 GLU A CA 1
ATOM 689 C C . GLU A 1 92 ? 69.016 -7.740 0.438 1.00 52.78 92 GLU A C 1
ATOM 691 O O . GLU A 1 92 ? 69.354 -8.585 -0.390 1.00 52.78 92 GLU A O 1
ATOM 696 N N . GLU A 1 93 ? 68.269 -6.660 0.187 1.00 54.75 93 GLU A N 1
ATOM 697 C CA . GLU A 1 93 ? 68.071 -5.946 -1.084 1.00 54.75 93 GLU A CA 1
ATOM 698 C C . GLU A 1 93 ? 67.288 -6.628 -2.219 1.00 54.75 93 GLU A C 1
ATOM 700 O O . GLU A 1 93 ? 67.775 -7.489 -2.950 1.00 54.75 93 GLU A O 1
ATOM 7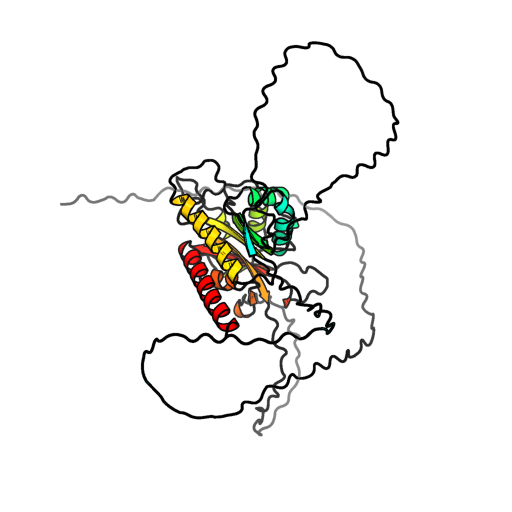05 N N . GLY A 1 94 ? 66.093 -6.085 -2.455 1.00 46.19 94 GLY A N 1
ATOM 706 C CA . GLY A 1 94 ? 65.352 -6.196 -3.703 1.00 46.19 94 GLY A CA 1
ATOM 707 C C . GLY A 1 94 ? 64.090 -5.348 -3.623 1.00 46.19 94 GLY A C 1
ATOM 708 O O . GLY A 1 94 ? 63.163 -5.714 -2.913 1.00 46.19 94 GLY A O 1
ATOM 709 N N . GLU A 1 95 ? 64.100 -4.197 -4.294 1.00 55.16 95 GLU A N 1
ATOM 710 C CA . GLU A 1 95 ? 62.908 -3.403 -4.586 1.00 55.16 95 GLU A CA 1
ATOM 711 C C . GLU A 1 95 ? 61.882 -4.283 -5.305 1.00 55.16 95 GLU A C 1
ATOM 713 O O . GLU A 1 95 ? 62.103 -4.693 -6.445 1.00 55.16 95 GLU A O 1
ATOM 718 N N . GLU A 1 96 ? 60.768 -4.557 -4.645 1.00 50.12 96 GLU A N 1
ATOM 719 C CA . GLU A 1 96 ? 59.511 -4.851 -5.313 1.00 50.12 96 GLU A CA 1
ATOM 720 C C . GLU A 1 96 ? 58.539 -3.844 -4.712 1.00 50.12 96 GLU A C 1
ATOM 722 O O . GLU A 1 96 ? 58.183 -3.937 -3.538 1.00 50.12 96 GLU A O 1
ATOM 727 N N . ASP A 1 97 ? 58.267 -2.790 -5.488 1.00 51.50 97 ASP A N 1
ATOM 728 C CA . ASP A 1 97 ? 57.129 -1.906 -5.281 1.00 51.50 97 ASP A CA 1
ATOM 729 C C . ASP A 1 97 ? 55.928 -2.827 -5.077 1.00 51.50 97 ASP A C 1
ATOM 731 O O . ASP A 1 97 ? 55.496 -3.482 -6.026 1.00 51.50 97 ASP A O 1
ATOM 735 N N . GLU A 1 98 ? 55.500 -2.969 -3.817 1.00 55.53 98 GLU A N 1
ATOM 736 C CA . GLU A 1 98 ? 54.323 -3.747 -3.464 1.00 55.53 98 GLU A CA 1
ATOM 737 C C . GLU A 1 98 ? 53.208 -3.233 -4.349 1.00 55.53 98 GLU A C 1
ATOM 739 O O . GLU A 1 98 ? 52.874 -2.043 -4.321 1.00 55.53 98 GLU A O 1
ATOM 744 N N . ASP A 1 99 ? 52.744 -4.149 -5.192 1.00 54.16 99 ASP A N 1
ATOM 745 C CA . ASP A 1 99 ? 51.610 -3.990 -6.060 1.00 54.16 99 ASP A CA 1
ATOM 746 C C . ASP A 1 99 ? 50.567 -3.167 -5.297 1.00 54.16 99 ASP A C 1
ATOM 748 O O . ASP A 1 99 ? 50.093 -3.571 -4.229 1.00 54.16 99 ASP A O 1
ATOM 752 N N . GLU A 1 100 ? 50.243 -1.976 -5.817 1.00 56.12 100 GLU A N 1
ATOM 753 C CA . GLU A 1 100 ? 48.926 -1.392 -5.607 1.00 56.12 100 GLU A CA 1
ATOM 754 C C . GLU A 1 100 ? 47.969 -2.442 -6.164 1.00 56.12 100 GLU A C 1
ATOM 756 O O . GLU A 1 100 ? 47.588 -2.422 -7.334 1.00 56.12 100 GLU A O 1
ATOM 761 N N . ASP A 1 101 ? 47.680 -3.443 -5.332 1.00 54.53 101 ASP A N 1
ATOM 762 C CA . ASP A 1 101 ? 46.546 -4.309 -5.467 1.00 54.53 101 ASP A CA 1
ATOM 763 C C . ASP A 1 101 ? 45.392 -3.321 -5.555 1.00 54.53 101 ASP A C 1
ATOM 765 O O . ASP A 1 101 ? 44.898 -2.806 -4.546 1.00 54.53 101 ASP A O 1
ATOM 769 N N . ASP A 1 102 ? 44.974 -3.065 -6.794 1.00 54.06 102 ASP A N 1
ATOM 770 C CA . ASP A 1 102 ? 43.619 -2.741 -7.202 1.00 54.06 102 ASP A CA 1
ATOM 771 C C . ASP A 1 102 ? 42.705 -3.875 -6.689 1.00 54.06 102 ASP A C 1
ATOM 773 O O . ASP A 1 102 ? 42.008 -4.567 -7.436 1.00 54.06 102 ASP A O 1
ATOM 777 N N . ASN A 1 103 ? 42.721 -4.103 -5.374 1.00 54.78 103 ASN A N 1
ATOM 778 C CA . ASN A 1 103 ? 41.648 -4.671 -4.609 1.00 54.78 103 ASN A CA 1
ATOM 779 C C . ASN A 1 103 ? 40.528 -3.692 -4.880 1.00 54.78 103 ASN A C 1
ATOM 781 O O . ASN A 1 103 ? 40.439 -2.651 -4.231 1.00 54.78 103 ASN A O 1
ATOM 785 N N . ALA A 1 104 ? 39.735 -3.996 -5.911 1.00 58.03 104 ALA A N 1
ATOM 786 C CA . ALA A 1 104 ? 38.426 -3.421 -6.106 1.00 58.03 104 ALA A CA 1
ATOM 787 C C . ALA A 1 104 ? 37.797 -3.400 -4.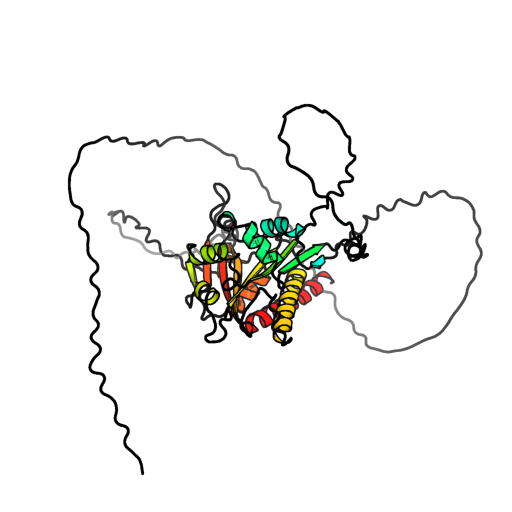719 1.00 58.03 104 ALA A C 1
ATOM 789 O O . ALA A 1 104 ? 37.494 -4.457 -4.159 1.00 58.03 104 ALA A O 1
ATOM 790 N N . SER A 1 105 ? 37.781 -2.209 -4.123 1.00 65.44 105 SER A N 1
ATOM 791 C CA . SER A 1 105 ? 37.449 -2.004 -2.725 1.00 65.44 105 SER A CA 1
ATOM 792 C C . SER A 1 105 ? 36.119 -2.695 -2.518 1.00 65.44 105 SER A C 1
ATOM 794 O O . SER A 1 105 ? 35.156 -2.333 -3.193 1.00 65.44 105 SER A O 1
ATOM 796 N N . LEU A 1 106 ? 36.087 -3.749 -1.702 1.00 65.81 106 LEU A N 1
ATOM 797 C CA . LEU A 1 106 ? 34.855 -4.460 -1.386 1.00 65.81 106 LEU A CA 1
ATOM 798 C C . LEU A 1 106 ? 33.833 -3.418 -0.923 1.00 65.81 106 LEU A C 1
ATOM 800 O O . LEU A 1 106 ? 33.988 -2.836 0.148 1.00 65.81 106 LEU A O 1
ATOM 804 N N . ILE A 1 107 ? 32.842 -3.132 -1.769 1.00 67.94 107 ILE A N 1
ATOM 805 C CA . ILE A 1 107 ? 31.764 -2.206 -1.439 1.00 67.94 107 ILE A CA 1
ATOM 806 C C . ILE A 1 107 ? 30.769 -3.016 -0.618 1.00 67.94 107 ILE A C 1
ATOM 808 O O . ILE A 1 107 ? 30.003 -3.809 -1.168 1.00 67.94 107 ILE A O 1
ATOM 812 N N . ASN A 1 108 ? 30.823 -2.856 0.701 1.00 72.62 108 ASN A N 1
ATOM 813 C CA . ASN A 1 108 ? 29.792 -3.372 1.588 1.00 72.62 108 ASN A CA 1
ATOM 814 C C . ASN A 1 108 ? 28.605 -2.409 1.521 1.00 72.62 108 ASN A C 1
ATOM 816 O O . ASN A 1 108 ? 28.758 -1.221 1.788 1.00 72.62 108 ASN A O 1
ATOM 820 N N . VAL A 1 109 ? 27.446 -2.918 1.109 1.00 74.88 109 VAL A N 1
ATOM 821 C CA . VAL A 1 109 ? 26.193 -2.163 1.076 1.00 74.88 109 VAL A CA 1
ATOM 822 C C . VAL A 1 109 ? 25.258 -2.809 2.082 1.00 74.88 109 VAL A C 1
ATOM 824 O O . VAL A 1 109 ? 24.733 -3.894 1.825 1.00 74.88 109 VAL A O 1
ATOM 827 N N . ASP A 1 110 ? 25.059 -2.141 3.213 1.00 79.00 110 ASP A N 1
ATOM 828 C CA . ASP A 1 110 ? 24.158 -2.597 4.263 1.00 79.00 110 ASP A CA 1
ATOM 829 C C . ASP A 1 110 ? 22.840 -1.836 4.165 1.00 79.00 110 ASP A C 1
ATOM 831 O O . ASP A 1 110 ? 22.808 -0.612 4.122 1.00 79.00 110 ASP A O 1
ATOM 835 N N . PHE A 1 111 ? 21.729 -2.564 4.108 1.00 83.00 111 PHE A N 1
ATOM 836 C CA . PHE A 1 111 ? 20.400 -1.963 4.080 1.00 83.00 111 PHE A CA 1
ATOM 837 C C . PHE A 1 111 ? 19.778 -1.998 5.472 1.00 83.00 111 PHE A C 1
ATOM 839 O O . PHE A 1 111 ? 19.761 -3.041 6.129 1.00 83.00 111 PHE A O 1
ATOM 846 N N . GLY A 1 112 ? 19.206 -0.872 5.889 1.00 83.69 112 GLY A N 1
ATOM 847 C CA . GLY A 1 112 ? 18.481 -0.736 7.148 1.00 83.69 112 GLY A CA 1
ATOM 848 C C . GLY A 1 112 ? 17.004 -0.403 6.948 1.00 83.69 112 GLY A C 1
ATOM 849 O O . GLY A 1 112 ? 16.573 0.010 5.866 1.00 83.69 112 GLY A O 1
ATOM 850 N N . VAL A 1 113 ? 16.225 -0.593 8.017 1.00 86.38 113 VAL A N 1
ATOM 851 C CA . VAL A 1 113 ? 14.836 -0.129 8.116 1.00 86.38 113 VAL A CA 1
ATOM 852 C C . VAL A 1 113 ? 14.790 1.029 9.103 1.00 86.38 113 VAL A C 1
ATOM 854 O O . VAL A 1 113 ? 15.116 0.846 10.274 1.00 86.38 113 VAL A O 1
ATOM 857 N N . PHE A 1 114 ? 14.362 2.196 8.633 1.00 90.44 114 PHE A N 1
ATOM 858 C CA . PHE A 1 114 ? 14.422 3.452 9.379 1.00 90.44 114 PHE A CA 1
ATOM 859 C C . PHE A 1 114 ? 13.047 4.104 9.502 1.00 90.44 114 PHE A C 1
ATOM 861 O O . PHE A 1 114 ? 12.145 3.849 8.699 1.00 90.44 114 PHE A O 1
ATOM 868 N N . ASP A 1 115 ? 12.903 4.970 10.501 1.00 91.38 115 ASP A N 1
ATOM 869 C CA . ASP A 1 115 ? 11.749 5.858 10.609 1.00 91.38 115 ASP A CA 1
ATOM 870 C C . ASP A 1 115 ? 11.857 6.995 9.587 1.00 91.38 115 ASP A C 1
ATOM 872 O O . ASP A 1 115 ? 12.946 7.404 9.185 1.00 91.38 115 ASP A O 1
ATOM 876 N N . MET A 1 116 ? 10.706 7.506 9.155 1.00 92.44 116 MET A N 1
ATOM 877 C CA . MET A 1 116 ? 10.643 8.599 8.191 1.00 92.44 116 MET A CA 1
ATOM 878 C C . MET A 1 116 ? 10.991 9.938 8.853 1.00 92.44 116 MET A C 1
ATOM 880 O O . MET A 1 116 ? 10.281 10.383 9.755 1.00 92.44 116 MET A O 1
ATOM 884 N N . LYS A 1 117 ? 12.043 10.606 8.369 1.00 92.38 117 LYS A N 1
ATOM 885 C CA . LYS A 1 117 ? 12.432 11.973 8.753 1.00 92.38 117 LYS A CA 1
ATOM 886 C C . LYS A 1 117 ? 11.695 13.004 7.867 1.00 92.38 117 LYS A 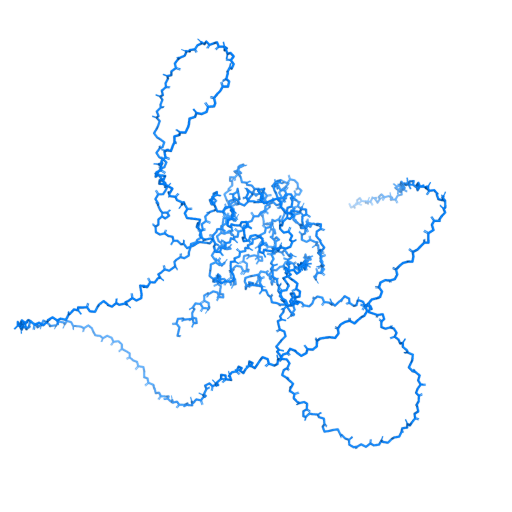C 1
ATOM 888 O O . LYS A 1 117 ? 11.247 12.663 6.771 1.00 92.38 117 LYS A O 1
ATOM 893 N N . PRO A 1 118 ? 11.580 14.287 8.268 1.00 91.12 118 PRO A N 1
ATOM 894 C CA . PRO A 1 118 ? 10.953 15.319 7.431 1.00 91.12 118 PRO A CA 1
ATOM 895 C C . PRO A 1 118 ? 11.600 15.483 6.047 1.00 91.12 118 PRO A C 1
ATOM 897 O O . PRO A 1 118 ? 10.890 15.722 5.073 1.00 91.12 118 PRO A O 1
ATOM 900 N N . ARG A 1 119 ? 12.928 15.315 5.954 1.00 90.56 119 ARG A N 1
ATOM 901 C CA . ARG A 1 119 ? 13.687 15.389 4.692 1.00 90.56 119 ARG A CA 1
ATOM 902 C C . ARG A 1 119 ? 13.342 14.275 3.697 1.00 90.56 119 ARG A C 1
ATOM 904 O O . ARG A 1 119 ? 13.507 14.450 2.499 1.00 90.56 119 ARG A O 1
ATOM 911 N N . ASP A 1 120 ? 12.784 13.167 4.180 1.00 93.19 120 ASP A N 1
ATOM 912 C CA . ASP A 1 120 ? 12.479 11.986 3.367 1.00 93.19 120 ASP A CA 1
ATOM 913 C C . ASP A 1 120 ? 11.185 12.121 2.554 1.00 93.19 120 ASP A C 1
ATOM 915 O O . ASP A 1 120 ? 10.899 11.291 1.687 1.00 93.19 120 ASP A O 1
ATOM 919 N N . VAL A 1 121 ? 10.360 13.134 2.850 1.00 93.62 121 VAL A N 1
ATOM 920 C CA . VAL A 1 121 ? 9.012 13.278 2.280 1.00 93.62 121 VAL A CA 1
ATOM 921 C C . VAL A 1 121 ? 9.042 13.312 0.756 1.00 93.62 121 VAL A C 1
ATOM 923 O O . VAL A 1 121 ? 8.273 12.584 0.130 1.00 93.62 121 VAL A O 1
ATOM 926 N N . ASP A 1 122 ? 9.938 14.087 0.151 1.00 92.12 122 ASP A N 1
ATOM 927 C CA . ASP A 1 122 ? 9.966 14.254 -1.304 1.00 92.12 122 ASP A CA 1
ATOM 928 C C . ASP A 1 122 ? 10.344 12.952 -2.026 1.00 92.12 122 ASP A C 1
ATOM 930 O O . ASP A 1 122 ? 9.646 12.526 -2.956 1.00 92.12 122 ASP A O 1
ATOM 934 N N . ALA A 1 123 ? 11.367 12.247 -1.537 1.00 92.44 123 ALA A N 1
ATOM 935 C CA . ALA A 1 123 ? 11.777 10.949 -2.069 1.00 92.44 123 ALA A CA 1
ATOM 936 C C . ALA A 1 123 ? 10.684 9.873 -1.892 1.00 92.44 123 ALA A C 1
ATOM 938 O O . ALA A 1 123 ? 10.384 9.122 -2.827 1.00 92.44 123 ALA A O 1
ATOM 939 N N . VAL A 1 124 ? 9.997 9.841 -0.744 1.00 93.88 124 VAL A N 1
ATOM 940 C CA . VAL A 1 124 ? 8.838 8.953 -0.531 1.00 93.88 124 VAL A CA 1
ATOM 941 C C . VAL A 1 124 ? 7.689 9.293 -1.480 1.00 93.88 124 VAL A C 1
ATOM 943 O O . VAL A 1 124 ? 7.050 8.394 -2.031 1.00 93.88 124 VAL A O 1
ATOM 946 N N . MET A 1 125 ? 7.425 10.576 -1.722 1.00 93.69 125 MET A N 1
ATOM 947 C CA . MET A 1 125 ? 6.378 10.993 -2.649 1.00 93.69 125 MET A CA 1
ATOM 948 C C . MET A 1 125 ? 6.698 10.595 -4.096 1.00 93.69 125 MET A C 1
ATOM 950 O O . MET A 1 125 ? 5.787 10.205 -4.829 1.00 93.69 125 MET A O 1
ATOM 954 N N . HIS A 1 126 ? 7.974 10.590 -4.490 1.00 91.62 126 HIS A N 1
ATOM 955 C CA . HIS A 1 126 ? 8.407 10.034 -5.774 1.00 91.62 126 HIS A CA 1
ATOM 956 C C . HIS A 1 126 ? 8.182 8.523 -5.887 1.00 91.62 126 HIS A C 1
ATOM 958 O O . HIS A 1 126 ? 7.801 8.051 -6.961 1.00 91.62 126 HIS A O 1
ATOM 964 N N . LEU A 1 127 ? 8.365 7.757 -4.807 1.00 91.88 127 LEU A N 1
ATOM 965 C CA . LEU A 1 127 ? 7.980 6.343 -4.784 1.00 91.88 127 LEU A CA 1
ATOM 966 C C . LEU A 1 127 ? 6.463 6.200 -4.929 1.00 91.88 127 LEU A C 1
ATOM 968 O O . LEU A 1 127 ? 5.991 5.463 -5.790 1.00 91.88 127 LEU A O 1
ATOM 972 N N . MET A 1 128 ? 5.686 6.964 -4.160 1.00 91.94 128 MET A N 1
ATOM 973 C CA . MET A 1 128 ? 4.222 6.919 -4.204 1.00 91.94 128 MET A CA 1
ATOM 974 C C . MET A 1 128 ? 3.652 7.236 -5.593 1.00 91.94 128 MET A C 1
ATOM 976 O O . MET A 1 128 ? 2.682 6.598 -6.005 1.00 91.94 128 MET A O 1
ATOM 980 N N . ASP A 1 129 ? 4.278 8.136 -6.356 1.00 90.19 129 ASP A N 1
ATOM 981 C CA . ASP A 1 129 ? 3.908 8.409 -7.752 1.00 90.19 129 ASP A CA 1
ATOM 982 C C . ASP A 1 129 ? 3.978 7.163 -8.638 1.00 90.19 129 ASP A C 1
ATOM 984 O O . ASP A 1 129 ? 3.180 7.004 -9.563 1.00 90.19 129 ASP A O 1
ATOM 988 N N . GLN A 1 130 ? 4.883 6.229 -8.347 1.00 87.44 130 GLN A N 1
ATOM 989 C CA . GLN A 1 130 ? 5.019 5.003 -9.128 1.00 87.44 130 GLN A CA 1
ATOM 990 C C . GLN A 1 130 ? 3.838 4.052 -8.923 1.00 87.44 130 GLN A C 1
ATOM 992 O O . GLN A 1 130 ? 3.573 3.234 -9.809 1.00 87.44 130 GLN A O 1
ATOM 997 N N . LEU A 1 131 ? 3.119 4.147 -7.800 1.00 82.25 131 LEU A N 1
ATOM 998 C CA . LEU A 1 131 ? 2.047 3.225 -7.421 1.00 82.25 131 LEU A CA 1
ATOM 999 C C . LEU A 1 131 ? 0.827 3.329 -8.352 1.00 82.25 131 LEU A C 1
ATOM 1001 O O . LEU A 1 131 ? 0.294 2.309 -8.796 1.00 82.25 131 LEU A O 1
ATOM 1005 N N . CYS A 1 132 ? 0.426 4.561 -8.684 1.00 82.94 132 CYS A N 1
ATOM 1006 C CA . CYS A 1 132 ? -0.680 4.894 -9.592 1.00 82.94 132 CYS A CA 1
ATOM 1007 C C . CYS A 1 132 ? -0.304 6.116 -10.464 1.00 82.94 132 CYS A C 1
ATOM 1009 O O . CYS A 1 132 ? -0.819 7.220 -10.249 1.00 82.94 132 CYS A O 1
ATOM 1011 N N . PRO A 1 133 ? 0.582 5.949 -11.459 1.00 80.62 133 PRO A N 1
ATOM 1012 C CA . PRO A 1 133 ? 1.307 7.059 -12.087 1.00 80.62 133 PRO A CA 1
ATOM 1013 C C . PRO A 1 133 ? 0.448 8.080 -12.830 1.00 80.62 133 PRO A C 1
ATOM 1015 O O . PRO A 1 133 ? 0.846 9.224 -13.012 1.00 80.62 133 PRO A O 1
ATOM 1018 N N . ASP A 1 134 ? -0.743 7.697 -13.269 1.00 83.88 134 ASP A N 1
ATOM 1019 C CA . ASP A 1 134 ? -1.663 8.578 -13.982 1.00 83.88 134 ASP A CA 1
ATOM 1020 C C . ASP A 1 134 ? -2.649 9.309 -13.064 1.00 83.88 134 ASP A C 1
ATOM 1022 O O . ASP A 1 134 ? -3.475 10.092 -13.542 1.00 83.88 134 ASP A O 1
ATOM 1026 N N . LYS A 1 135 ? -2.603 9.024 -11.760 1.00 85.50 135 LYS A N 1
ATOM 1027 C CA . LYS A 1 135 ? -3.636 9.421 -10.806 1.00 85.50 135 LYS A CA 1
ATOM 1028 C C . LYS A 1 135 ? -3.130 10.004 -9.501 1.00 85.50 135 LYS A C 1
ATOM 1030 O O . LYS A 1 135 ? -3.876 10.756 -8.881 1.00 85.50 135 LYS A O 1
ATOM 1035 N N . MET A 1 136 ? -1.887 9.736 -9.113 1.00 87.62 136 MET A N 1
ATOM 1036 C CA . MET A 1 136 ? -1.313 10.326 -7.901 1.00 87.62 136 MET A CA 1
ATOM 1037 C C . MET A 1 136 ? -1.234 11.856 -7.953 1.00 87.62 136 MET A C 1
ATOM 1039 O O . MET A 1 136 ? -1.353 12.496 -6.918 1.00 87.62 136 MET A O 1
ATOM 1043 N N . ASN A 1 137 ? -1.207 12.455 -9.147 1.00 86.38 137 ASN A N 1
ATOM 1044 C CA . ASN A 1 137 ? -1.326 13.909 -9.327 1.00 86.38 137 ASN A CA 1
ATOM 1045 C C . ASN A 1 137 ? -2.688 14.492 -8.887 1.00 86.38 137 ASN A C 1
ATOM 1047 O O . ASN A 1 137 ? -2.823 15.707 -8.783 1.00 86.38 137 ASN A O 1
ATOM 1051 N N . GLU A 1 138 ? -3.716 13.657 -8.689 1.00 89.31 138 GLU A N 1
ATOM 1052 C CA . GLU A 1 138 ? -5.029 14.067 -8.160 1.00 89.31 138 GLU A CA 1
ATOM 1053 C C . GLU A 1 138 ? -5.079 14.009 -6.619 1.00 89.31 138 GLU A C 1
ATOM 1055 O O . GLU A 1 138 ? -6.061 14.454 -6.022 1.00 89.31 138 GLU A O 1
ATOM 1060 N N . VAL A 1 139 ? -4.051 13.440 -5.981 1.00 92.31 139 VAL A N 1
ATOM 1061 C CA . VAL A 1 139 ? -3.905 13.366 -4.524 1.00 92.31 139 VAL A CA 1
ATOM 1062 C C . VAL A 1 139 ? -3.107 14.577 -4.050 1.00 92.31 139 VAL A C 1
ATOM 1064 O O . VAL A 1 139 ? -2.148 14.993 -4.699 1.00 92.31 139 VAL A O 1
ATOM 1067 N N . ASP A 1 140 ? -3.507 15.150 -2.918 1.00 94.81 140 ASP A N 1
ATOM 1068 C CA . ASP A 1 140 ? -2.750 16.231 -2.292 1.00 94.81 140 ASP A CA 1
ATOM 1069 C C . ASP A 1 140 ? -1.439 15.662 -1.729 1.00 94.81 140 ASP A C 1
ATOM 1071 O O . ASP A 1 140 ? -1.446 14.863 -0.787 1.00 94.81 140 ASP A O 1
ATOM 1075 N N . ARG A 1 141 ? -0.321 16.017 -2.372 1.00 93.94 141 ARG A N 1
ATOM 1076 C CA . ARG A 1 141 ? 1.014 15.504 -2.041 1.00 93.94 141 ARG A CA 1
ATOM 1077 C C . ARG A 1 141 ? 1.467 15.958 -0.662 1.00 93.94 141 ARG A C 1
ATOM 1079 O O . ARG A 1 141 ? 2.052 15.157 0.058 1.00 93.94 141 ARG A O 1
ATOM 1086 N N . ASP A 1 142 ? 1.169 17.200 -0.299 1.00 94.62 142 ASP A N 1
ATOM 1087 C CA . ASP A 1 142 ? 1.614 17.796 0.958 1.00 94.62 142 ASP A CA 1
ATOM 1088 C C . ASP A 1 142 ? 0.865 17.145 2.123 1.00 94.62 142 ASP A C 1
ATOM 1090 O O . ASP A 1 142 ? 1.463 16.744 3.123 1.00 94.62 142 ASP A O 1
ATOM 1094 N N . GLU A 1 143 ? -0.452 16.963 1.974 1.00 96.19 143 GLU A N 1
ATOM 1095 C CA . GLU A 1 143 ? -1.259 16.270 2.977 1.00 96.19 143 GLU A CA 1
ATOM 1096 C C . GLU A 1 143 ? -0.877 14.786 3.101 1.00 96.19 143 GLU A C 1
ATOM 1098 O O . GLU A 1 143 ? -0.750 14.282 4.223 1.00 96.19 143 GLU A O 1
ATOM 1103 N N . LEU A 1 144 ? -0.652 14.087 1.980 1.00 95.69 144 LEU A N 1
ATOM 1104 C CA . LEU A 1 144 ? -0.222 12.687 1.992 1.00 95.69 144 LEU A CA 1
ATOM 1105 C C . LEU A 1 144 ? 1.171 12.528 2.615 1.00 95.69 144 LEU A C 1
ATOM 1107 O O . LEU A 1 144 ? 1.346 11.668 3.478 1.00 95.69 144 LEU A O 1
ATOM 1111 N N . GLY A 1 145 ? 2.131 13.371 2.236 1.00 95.75 145 GLY A N 1
ATOM 1112 C CA . GLY A 1 145 ? 3.479 13.385 2.801 1.00 95.75 145 GLY A CA 1
ATOM 1113 C C . GLY A 1 145 ? 3.463 13.648 4.307 1.00 95.75 145 GLY A C 1
ATOM 1114 O O . GLY A 1 145 ? 4.058 12.896 5.078 1.00 95.75 145 GLY A O 1
ATOM 1115 N N . ALA A 1 146 ? 2.682 14.637 4.755 1.00 95.00 146 ALA A N 1
ATOM 1116 C CA . ALA A 1 146 ? 2.505 14.928 6.176 1.00 95.00 146 ALA A CA 1
ATOM 1117 C C . ALA A 1 146 ? 1.818 13.786 6.948 1.00 95.00 146 ALA A C 1
ATOM 1119 O O . ALA A 1 146 ? 2.088 13.598 8.134 1.00 95.00 146 ALA A O 1
ATOM 1120 N N . ALA A 1 147 ? 0.915 13.033 6.312 1.00 95.25 147 ALA A N 1
ATOM 1121 C CA . ALA A 1 147 ? 0.282 11.862 6.917 1.00 95.25 147 ALA A CA 1
ATOM 1122 C C . ALA A 1 147 ? 1.223 10.649 6.988 1.00 95.25 147 ALA A C 1
ATOM 1124 O O . ALA A 1 147 ? 1.184 9.909 7.967 1.00 95.25 147 ALA A O 1
ATOM 1125 N N . LEU A 1 148 ? 2.075 10.448 5.979 1.00 95.19 148 LEU A N 1
ATOM 1126 C CA . LEU A 1 148 ? 3.098 9.400 5.986 1.00 95.19 148 LEU A CA 1
ATOM 1127 C C . LEU A 1 148 ? 4.141 9.669 7.073 1.00 95.19 148 LEU A C 1
ATOM 1129 O O . LEU A 1 148 ? 4.390 8.787 7.890 1.00 95.19 148 LEU A O 1
ATOM 1133 N N . HIS A 1 149 ? 4.658 10.897 7.144 1.00 94.19 149 HIS A N 1
ATOM 1134 C CA . HIS A 1 149 ? 5.607 11.320 8.175 1.00 94.19 149 HIS A CA 1
ATOM 1135 C C . HIS A 1 149 ? 4.996 11.286 9.589 1.00 94.19 149 HIS A C 1
ATOM 1137 O O . HIS A 1 149 ? 5.652 10.894 10.547 1.00 94.19 149 HIS A O 1
ATOM 1143 N N . GLY A 1 150 ? 3.720 11.660 9.737 1.00 91.44 150 GLY A N 1
ATOM 1144 C CA . GLY A 1 150 ? 3.014 11.608 11.024 1.00 91.44 150 GLY A CA 1
ATOM 1145 C C . GLY A 1 150 ? 2.635 10.197 11.493 1.00 91.44 150 GLY A C 1
ATOM 1146 O O . GLY A 1 150 ? 2.280 10.011 12.662 1.00 91.44 150 GLY A O 1
ATOM 1147 N N . SER A 1 151 ? 2.697 9.194 10.612 1.00 91.81 151 SER A N 1
ATOM 1148 C CA . SER A 1 151 ? 2.311 7.827 10.949 1.00 91.81 151 SER A CA 1
ATOM 1149 C C . SER A 1 151 ? 3.462 7.085 11.640 1.00 91.81 151 SER A C 1
ATOM 1151 O O . SER A 1 151 ? 4.512 6.883 11.033 1.00 91.81 151 SER A O 1
ATOM 1153 N N . PRO A 1 152 ? 3.261 6.548 12.862 1.00 89.88 152 PRO A N 1
ATOM 1154 C CA . PRO A 1 152 ? 4.268 5.719 13.542 1.00 89.88 152 PRO A CA 1
ATOM 1155 C C . PRO A 1 152 ? 4.440 4.337 12.890 1.00 89.88 152 PRO A C 1
ATOM 1157 O O . PRO A 1 152 ? 5.234 3.508 13.339 1.00 89.88 152 PRO A O 1
ATOM 1160 N N . PHE A 1 153 ? 3.638 4.067 11.862 1.00 93.56 153 PHE A N 1
ATOM 1161 C CA . PHE A 1 153 ? 3.667 2.854 11.070 1.00 93.56 153 PHE A CA 1
ATOM 1162 C C . PHE A 1 153 ? 4.160 3.144 9.664 1.00 93.56 153 PHE A C 1
ATOM 1164 O O . PHE A 1 153 ? 3.680 2.487 8.753 1.00 93.56 153 PHE A O 1
ATOM 1171 N N . THR A 1 154 ? 5.038 4.128 9.481 1.00 94.69 154 THR A N 1
ATOM 1172 C CA . THR A 1 154 ? 5.787 4.320 8.240 1.00 94.69 154 THR A CA 1
ATOM 1173 C C . THR A 1 154 ? 7.232 3.923 8.482 1.00 94.69 154 THR A C 1
ATOM 1175 O O . THR A 1 154 ? 7.883 4.477 9.364 1.00 94.69 154 THR A O 1
ATOM 1178 N N . SER A 1 155 ? 7.715 2.983 7.680 1.00 94.19 155 SER A N 1
ATOM 1179 C CA . SER A 1 155 ? 9.100 2.524 7.699 1.00 94.19 155 SER A CA 1
ATOM 1180 C C . SER A 1 155 ? 9.705 2.730 6.309 1.00 94.19 155 SER A C 1
ATOM 1182 O O . SER A 1 155 ? 9.003 2.619 5.296 1.00 94.19 155 SER A O 1
ATOM 1184 N N . LEU A 1 156 ? 10.998 3.033 6.257 1.00 93.50 156 LEU A N 1
ATOM 1185 C CA . LEU A 1 156 ? 11.766 3.283 5.039 1.00 93.50 156 LEU A CA 1
ATOM 1186 C C . LEU A 1 156 ? 12.904 2.277 4.911 1.00 93.50 156 LEU A C 1
ATOM 1188 O O . LEU A 1 156 ? 13.451 1.838 5.916 1.00 93.50 156 LEU A O 1
ATOM 1192 N N . VAL A 1 157 ? 13.277 1.944 3.679 1.00 90.75 157 VAL A N 1
ATOM 1193 C CA . VAL A 1 157 ? 14.486 1.175 3.366 1.00 90.75 157 VAL A CA 1
ATOM 1194 C C . VAL A 1 157 ? 15.524 2.126 2.789 1.00 90.75 157 VAL A C 1
ATOM 1196 O O . VAL A 1 157 ? 15.264 2.769 1.768 1.00 90.75 157 VAL A O 1
ATOM 1199 N N . LYS A 1 158 ? 16.691 2.186 3.429 1.00 89.94 158 LYS A N 1
ATOM 1200 C CA . LYS A 1 158 ? 17.838 3.009 3.022 1.00 89.94 158 LYS A CA 1
ATOM 1201 C C . LYS A 1 158 ? 19.128 2.198 3.136 1.00 89.94 158 LYS A C 1
ATOM 1203 O O . LYS A 1 158 ? 19.146 1.179 3.832 1.00 89.94 158 LYS A O 1
ATOM 1208 N N . ILE A 1 159 ? 20.181 2.637 2.453 1.00 85.50 159 ILE A N 1
ATOM 1209 C CA . ILE A 1 159 ? 21.536 2.140 2.716 1.00 85.50 159 ILE A CA 1
ATOM 1210 C C . ILE A 1 159 ? 21.999 2.799 4.014 1.00 85.50 159 ILE A C 1
ATOM 1212 O O . ILE A 1 159 ? 21.939 4.018 4.121 1.00 85.50 159 ILE A O 1
ATOM 1216 N N . ALA A 1 160 ? 22.404 1.996 4.994 1.00 75.75 160 ALA A N 1
ATOM 1217 C CA . ALA A 1 160 ? 23.000 2.495 6.220 1.00 75.75 160 ALA A CA 1
ATOM 1218 C C . ALA A 1 160 ? 24.340 3.150 5.867 1.00 75.75 160 ALA A C 1
ATOM 1220 O O . ALA A 1 160 ? 25.238 2.485 5.344 1.00 75.75 160 ALA A O 1
ATOM 1221 N N . THR A 1 161 ? 24.454 4.451 6.102 1.00 71.81 161 THR A N 1
ATOM 1222 C CA . THR A 1 161 ? 25.737 5.149 6.081 1.00 71.81 161 THR A CA 1
ATOM 1223 C C . THR A 1 161 ? 26.287 5.167 7.503 1.00 71.81 161 THR A C 1
ATOM 1225 O O . THR A 1 161 ? 25.536 5.307 8.466 1.00 71.81 161 THR A O 1
ATOM 1228 N N . ASP A 1 162 ? 27.605 5.027 7.651 1.00 56.12 162 ASP A N 1
ATOM 1229 C CA . ASP A 1 162 ? 28.277 5.036 8.963 1.00 56.12 162 ASP A CA 1
ATOM 1230 C C . ASP A 1 162 ? 28.100 6.374 9.730 1.00 56.12 162 ASP A C 1
ATOM 1232 O O . ASP A 1 162 ? 28.476 6.468 10.896 1.00 56.12 162 ASP A O 1
ATOM 1236 N N . ASP A 1 163 ? 27.513 7.395 9.094 1.00 55.28 163 ASP A N 1
ATOM 1237 C CA . ASP A 1 163 ? 27.311 8.746 9.630 1.00 55.28 163 ASP A CA 1
ATOM 1238 C C . ASP A 1 163 ? 25.937 8.956 10.313 1.00 55.28 163 ASP A C 1
ATOM 1240 O O . ASP A 1 163 ? 25.699 10.016 10.890 1.00 55.28 163 ASP A O 1
ATOM 1244 N N . ASP A 1 164 ? 25.018 7.981 10.277 1.00 54.66 164 ASP A N 1
ATOM 1245 C CA . ASP A 1 164 ? 23.658 8.129 10.841 1.00 54.66 164 ASP A CA 1
ATOM 1246 C C . ASP A 1 164 ? 23.593 8.039 12.388 1.00 54.66 164 ASP A C 1
ATOM 1248 O O . ASP A 1 164 ? 22.514 8.194 12.968 1.00 54.66 164 ASP A O 1
ATOM 1252 N N . ASP A 1 165 ? 24.731 7.832 13.065 1.00 52.53 165 ASP A N 1
ATOM 1253 C CA . ASP A 1 165 ? 24.833 7.675 14.527 1.00 52.53 165 ASP A CA 1
ATOM 1254 C C . ASP A 1 165 ? 25.194 8.978 15.297 1.00 52.53 165 ASP A C 1
ATOM 1256 O O . ASP A 1 165 ? 25.292 8.939 16.526 1.00 52.53 165 ASP A O 1
ATOM 1260 N N . GLU A 1 166 ? 25.392 10.137 14.642 1.00 52.00 166 GLU A N 1
ATOM 1261 C CA . GLU A 1 166 ? 25.953 11.344 15.307 1.00 52.00 166 GLU A CA 1
ATOM 1262 C C . GLU A 1 166 ? 24.986 12.519 15.603 1.00 52.00 166 GLU A C 1
ATOM 1264 O O . GLU A 1 166 ? 25.410 13.494 16.223 1.00 52.00 166 GLU A O 1
ATOM 1269 N N . ASP A 1 167 ? 23.691 12.450 15.270 1.00 52.84 167 ASP A N 1
ATOM 1270 C CA . ASP A 1 167 ? 22.767 13.600 15.438 1.00 52.84 167 ASP A CA 1
ATOM 1271 C C . ASP A 1 167 ? 21.860 13.553 16.703 1.00 52.84 167 ASP A C 1
ATOM 1273 O O . ASP A 1 167 ? 20.882 14.295 16.791 1.00 52.84 167 ASP A O 1
ATOM 1277 N N . GLU A 1 168 ? 22.169 12.732 17.719 1.00 49.84 168 GLU A N 1
ATOM 1278 C CA . GLU A 1 168 ? 21.409 12.655 18.994 1.00 49.84 168 GLU A CA 1
ATOM 1279 C C . GLU A 1 168 ? 21.950 13.539 20.151 1.00 49.84 168 GLU A C 1
ATOM 1281 O O . GLU A 1 168 ? 21.677 13.262 21.318 1.00 49.84 168 GLU A O 1
ATOM 1286 N N . ASP A 1 169 ? 22.663 14.639 19.877 1.00 49.28 169 ASP A N 1
ATOM 1287 C CA . ASP A 1 169 ? 23.072 15.605 20.919 1.00 49.28 169 ASP A CA 1
ATOM 1288 C C . ASP A 1 169 ? 22.225 16.898 20.882 1.00 49.28 169 ASP A C 1
ATOM 1290 O O . ASP A 1 169 ? 22.698 17.994 20.563 1.00 49.28 169 ASP A O 1
ATOM 1294 N N . ASP A 1 170 ? 20.956 16.772 21.290 1.00 50.81 170 ASP A N 1
ATOM 1295 C CA . ASP A 1 170 ? 20.142 17.883 21.805 1.00 50.81 170 ASP A CA 1
ATOM 1296 C C . ASP A 1 170 ? 20.771 18.402 23.118 1.00 50.81 170 ASP A C 1
ATOM 1298 O O . ASP A 1 170 ? 20.372 18.042 24.230 1.00 50.81 170 ASP A O 1
ATOM 1302 N N . ASN A 1 171 ? 21.781 19.268 23.003 1.00 46.88 171 ASN A N 1
ATOM 1303 C CA . ASN A 1 171 ? 22.199 20.141 24.100 1.00 46.88 171 ASN A CA 1
ATOM 1304 C C . ASN A 1 171 ? 21.158 21.256 24.286 1.00 46.88 171 ASN A C 1
ATOM 1306 O O . ASN A 1 171 ? 21.355 22.398 23.866 1.00 46.88 171 ASN A O 1
ATOM 1310 N N . ASP A 1 172 ? 20.059 20.916 24.960 1.00 51.19 172 ASP A N 1
ATOM 1311 C CA . ASP A 1 172 ? 19.239 21.865 25.712 1.00 51.19 172 ASP A CA 1
ATOM 1312 C C . ASP A 1 172 ? 20.063 22.372 26.916 1.00 51.19 172 ASP A C 1
ATOM 1314 O O . ASP A 1 172 ? 19.921 21.894 28.044 1.00 51.19 172 ASP A O 1
ATOM 1318 N N . GLU A 1 173 ? 20.969 23.327 26.684 1.00 54.38 173 GLU A N 1
ATOM 1319 C CA . GLU A 1 173 ? 21.490 24.173 27.761 1.00 54.38 173 GLU A CA 1
ATOM 1320 C C . GLU A 1 173 ? 20.606 25.419 27.892 1.00 54.38 173 GLU A C 1
ATOM 1322 O O . GLU A 1 173 ? 20.617 26.336 27.070 1.00 54.38 173 GLU A O 1
ATOM 1327 N N . ASP A 1 174 ? 19.818 25.399 28.964 1.00 53.72 174 ASP A N 1
ATOM 1328 C CA . ASP A 1 174 ? 19.085 26.515 29.541 1.00 53.72 174 ASP A CA 1
ATOM 1329 C C . ASP A 1 174 ? 19.966 27.780 29.662 1.00 53.72 174 ASP A C 1
ATOM 1331 O O . ASP A 1 174 ? 20.824 27.866 30.544 1.00 53.72 174 ASP A O 1
ATOM 1335 N N . GLU A 1 175 ? 19.698 28.815 28.863 1.00 55.78 175 GLU A N 1
ATOM 1336 C CA . GLU A 1 175 ? 20.095 30.189 29.198 1.00 55.78 175 GLU A CA 1
ATOM 1337 C C . GLU A 1 175 ? 18.853 31.069 29.399 1.00 55.78 175 GLU A C 1
ATOM 1339 O O . GLU A 1 175 ? 18.300 31.690 28.488 1.00 55.78 175 GLU A O 1
ATOM 1344 N N . ASP A 1 176 ? 18.426 31.104 30.662 1.00 55.41 176 ASP A N 1
ATOM 1345 C CA . ASP A 1 176 ? 17.626 32.167 31.258 1.00 55.41 176 ASP A CA 1
ATOM 1346 C C . ASP A 1 176 ? 18.354 33.522 31.116 1.00 55.41 176 ASP A C 1
ATOM 1348 O O . ASP A 1 176 ? 19.303 33.798 31.852 1.00 55.41 176 ASP A O 1
ATOM 1352 N N . GLU A 1 177 ? 17.869 34.426 30.259 1.00 57.75 177 GLU A N 1
ATOM 1353 C CA . GLU A 1 177 ? 18.155 35.861 30.404 1.00 57.75 177 GLU A CA 1
ATOM 1354 C C . GLU A 1 177 ? 16.871 36.702 30.466 1.00 57.75 177 GLU A C 1
ATOM 1356 O O . GLU A 1 177 ? 16.225 37.048 29.474 1.00 57.75 177 GLU A O 1
ATOM 1361 N N . ASP A 1 178 ? 16.540 37.073 31.704 1.00 52.50 178 ASP A N 1
ATOM 1362 C CA . ASP A 1 178 ? 15.674 38.183 32.081 1.00 52.50 178 ASP A CA 1
ATOM 1363 C C . ASP A 1 178 ? 16.129 39.503 31.426 1.00 52.50 178 ASP A C 1
ATOM 1365 O O . ASP A 1 178 ? 17.175 40.047 31.787 1.00 52.50 178 ASP A O 1
ATOM 1369 N N . ILE A 1 179 ? 15.298 40.120 30.573 1.00 52.00 179 ILE A N 1
ATOM 1370 C CA . ILE A 1 179 ? 15.406 41.563 30.287 1.00 52.00 179 ILE A CA 1
ATOM 1371 C C . ILE A 1 179 ? 14.043 42.258 30.387 1.00 52.00 179 ILE A C 1
ATOM 1373 O O . ILE A 1 179 ? 13.138 42.109 29.565 1.00 52.00 179 ILE A O 1
ATOM 1377 N N . GLU A 1 180 ? 13.946 43.092 31.421 1.00 49.94 180 GLU A N 1
ATOM 1378 C CA . GLU A 1 180 ? 12.894 44.067 31.679 1.00 49.94 180 GLU A CA 1
ATOM 1379 C C . GLU A 1 180 ? 12.781 45.174 30.604 1.00 49.94 180 GLU A C 1
ATOM 1381 O O . GLU A 1 180 ? 13.765 45.725 30.124 1.00 49.94 180 GLU A O 1
ATOM 1386 N N . ASN A 1 181 ? 11.533 45.613 30.393 1.00 47.00 181 ASN A N 1
ATOM 1387 C CA . ASN A 1 181 ? 11.077 46.997 30.177 1.00 47.00 181 ASN A CA 1
ATOM 1388 C C . ASN A 1 181 ? 11.760 47.899 29.124 1.00 47.00 181 ASN A C 1
ATOM 1390 O O . ASN A 1 181 ? 12.821 48.479 29.343 1.00 47.00 181 ASN A O 1
ATOM 1394 N N . GLY A 1 182 ? 10.994 48.274 28.088 1.00 38.44 182 GLY A N 1
ATOM 1395 C CA . GLY A 1 182 ? 11.404 49.330 27.152 1.00 38.44 182 GLY A CA 1
ATOM 1396 C C . GLY A 1 182 ? 10.311 49.880 26.232 1.00 38.44 182 GLY A C 1
ATOM 1397 O O . GLY A 1 182 ? 10.351 49.716 25.024 1.00 38.44 182 GLY A O 1
ATOM 1398 N N . ASN A 1 183 ? 9.341 50.584 26.803 1.00 44.59 183 ASN A N 1
ATOM 1399 C CA . ASN A 1 183 ? 8.336 51.406 26.122 1.00 44.59 183 ASN A CA 1
ATOM 1400 C C . ASN A 1 183 ? 8.967 52.454 25.159 1.00 44.59 183 ASN A C 1
ATOM 1402 O O . ASN A 1 183 ? 9.744 53.271 25.656 1.00 44.59 183 ASN A O 1
ATOM 1406 N N . ARG A 1 184 ? 8.598 52.516 23.854 1.00 42.50 184 ARG A N 1
ATOM 1407 C CA . ARG A 1 184 ? 8.418 53.766 23.045 1.00 42.50 184 ARG A CA 1
ATOM 1408 C C . ARG A 1 184 ? 8.162 53.566 21.527 1.00 42.50 184 ARG A C 1
ATOM 1410 O O . ARG A 1 184 ? 9.054 53.190 20.789 1.00 42.50 184 ARG A O 1
ATOM 1417 N N . ARG A 1 185 ? 6.994 54.085 21.111 1.00 44.34 185 ARG A N 1
ATOM 1418 C CA . ARG A 1 185 ? 6.694 54.973 19.955 1.00 44.34 185 ARG A CA 1
ATOM 1419 C C . ARG A 1 185 ? 6.798 54.485 18.496 1.00 44.34 185 ARG A C 1
ATOM 1421 O O . ARG A 1 185 ? 7.867 54.241 17.963 1.00 44.34 185 ARG A O 1
ATOM 1428 N N . ASN A 1 186 ? 5.639 54.613 17.845 1.00 50.56 186 ASN A N 1
ATOM 1429 C CA . ASN A 1 186 ? 5.389 54.888 16.427 1.00 50.56 186 ASN A CA 1
ATOM 1430 C C . ASN A 1 186 ? 6.345 55.939 15.824 1.00 50.56 186 ASN A C 1
ATOM 1432 O O . ASN A 1 186 ? 6.462 57.021 16.403 1.00 50.56 186 ASN A O 1
ATOM 1436 N N . ASP A 1 187 ? 6.866 55.693 14.618 1.00 42.22 187 ASP A N 1
ATOM 1437 C CA . ASP A 1 187 ? 7.000 56.722 13.576 1.00 42.22 187 ASP A CA 1
ATOM 1438 C C . ASP A 1 187 ? 7.083 56.094 12.171 1.00 42.22 187 ASP A C 1
ATOM 1440 O O . ASP A 1 187 ? 7.374 54.910 12.010 1.00 42.22 187 ASP A O 1
ATOM 1444 N N . ALA A 1 188 ? 6.721 56.906 11.187 1.00 43.25 188 ALA A N 1
ATOM 1445 C CA . ALA A 1 188 ? 6.395 56.596 9.809 1.00 43.25 188 ALA A CA 1
ATOM 1446 C C . ALA A 1 188 ? 7.608 56.289 8.909 1.00 43.25 188 ALA A C 1
ATOM 1448 O O . ALA A 1 188 ? 8.762 56.520 9.256 1.00 43.25 188 ALA A O 1
ATOM 1449 N N . GLY A 1 189 ? 7.296 55.744 7.729 1.00 41.41 189 GLY A N 1
ATOM 1450 C CA . GLY A 1 189 ? 8.243 55.148 6.789 1.00 41.41 189 GLY A CA 1
ATOM 1451 C C . GLY A 1 189 ? 9.153 56.108 6.036 1.00 41.41 189 GLY A C 1
ATOM 1452 O O . GLY A 1 189 ? 8.959 57.315 6.069 1.00 41.41 189 GLY A O 1
ATOM 1453 N N . THR A 1 190 ? 10.085 55.545 5.265 1.00 42.62 190 THR A N 1
ATOM 1454 C CA . THR A 1 190 ? 10.572 56.072 3.977 1.00 42.62 190 THR A CA 1
ATOM 1455 C C . THR A 1 190 ? 11.283 54.943 3.213 1.00 42.62 190 THR A C 1
ATOM 1457 O O . THR A 1 190 ? 11.956 54.113 3.819 1.00 42.62 190 THR A O 1
ATOM 1460 N N . ASN A 1 191 ? 11.076 54.915 1.895 1.00 46.62 191 ASN A N 1
ATOM 1461 C CA . ASN A 1 191 ? 11.817 54.134 0.903 1.00 46.62 191 ASN A CA 1
ATOM 1462 C C . ASN A 1 191 ? 13.296 54.546 0.841 1.00 46.62 191 ASN A C 1
ATOM 1464 O O . ASN A 1 191 ? 13.592 55.708 1.099 1.00 46.62 191 ASN A O 1
ATOM 1468 N N . ASP A 1 192 ? 14.160 53.614 0.434 1.00 42.88 192 ASP A N 1
ATOM 1469 C CA . ASP A 1 192 ? 15.279 53.752 -0.528 1.00 42.88 192 ASP A CA 1
ATOM 1470 C C . ASP A 1 192 ? 16.163 52.499 -0.356 1.00 42.88 192 ASP A C 1
ATOM 1472 O O . ASP A 1 192 ? 16.596 52.178 0.746 1.00 42.88 192 ASP A O 1
ATOM 1476 N N . SER A 1 193 ? 16.184 51.579 -1.322 1.00 48.72 193 SER A N 1
ATOM 1477 C CA . SER A 1 193 ? 17.025 51.593 -2.531 1.00 48.72 193 SER A CA 1
ATOM 1478 C C . SER A 1 193 ? 18.524 51.595 -2.222 1.00 48.72 193 SER A C 1
ATOM 1480 O O . SER A 1 193 ? 19.051 52.507 -1.596 1.00 48.72 193 SER A O 1
ATOM 1482 N N . ASP A 1 194 ? 19.174 50.571 -2.773 1.00 45.50 194 ASP A N 1
ATOM 1483 C CA . ASP A 1 194 ? 20.609 50.424 -2.999 1.00 45.50 194 ASP A CA 1
ATOM 1484 C C . ASP A 1 194 ? 21.492 50.160 -1.775 1.00 45.50 194 ASP A C 1
ATOM 1486 O O . ASP A 1 194 ? 22.073 51.062 -1.175 1.00 45.50 194 ASP A O 1
ATOM 1490 N N . ASN A 1 195 ? 21.766 48.874 -1.524 1.00 42.62 195 ASN A N 1
ATOM 1491 C CA . ASN A 1 195 ? 23.157 48.515 -1.271 1.00 42.62 195 ASN A CA 1
ATOM 1492 C C . ASN A 1 195 ? 23.518 47.111 -1.762 1.00 42.62 195 ASN A C 1
ATOM 1494 O O . ASN A 1 195 ? 23.192 46.086 -1.168 1.00 42.62 195 ASN A O 1
ATOM 1498 N N . ASN A 1 196 ? 24.239 47.135 -2.878 1.00 46.09 196 ASN A N 1
ATOM 1499 C CA . ASN A 1 196 ? 25.106 46.092 -3.388 1.00 46.09 196 ASN A CA 1
ATOM 1500 C C . ASN A 1 196 ? 26.126 45.726 -2.299 1.00 46.09 196 ASN A C 1
ATOM 1502 O O . ASN A 1 196 ? 27.004 46.529 -1.989 1.00 46.09 196 ASN A O 1
ATOM 1506 N N . ASN A 1 197 ? 26.046 44.517 -1.752 1.00 40.56 197 ASN A N 1
ATOM 1507 C CA . ASN A 1 197 ? 27.188 43.905 -1.090 1.00 40.56 197 ASN A CA 1
ATOM 1508 C C . ASN A 1 197 ? 27.244 42.430 -1.480 1.00 40.56 197 ASN A C 1
ATOM 1510 O O . ASN A 1 197 ? 26.526 41.590 -0.945 1.00 40.56 197 ASN A O 1
ATOM 1514 N N . ASN A 1 198 ? 28.122 42.158 -2.448 1.00 46.81 198 ASN A N 1
ATOM 1515 C CA . ASN A 1 198 ? 28.715 40.852 -2.685 1.00 46.81 198 ASN A CA 1
ATOM 1516 C C . ASN A 1 198 ? 29.411 40.397 -1.397 1.00 46.81 198 ASN A C 1
ATOM 1518 O O . ASN A 1 198 ? 30.598 40.655 -1.204 1.00 46.81 198 ASN A O 1
ATOM 1522 N N . ASN A 1 199 ? 28.677 39.702 -0.535 1.00 37.59 199 ASN A N 1
ATOM 1523 C CA . ASN A 1 199 ? 29.283 38.725 0.346 1.00 37.59 199 ASN A CA 1
ATOM 1524 C C . ASN A 1 199 ? 29.307 37.406 -0.421 1.00 37.59 199 ASN A C 1
ATOM 1526 O O . ASN A 1 199 ? 28.289 36.729 -0.547 1.00 37.59 199 ASN A O 1
ATOM 1530 N N . ASN A 1 200 ? 30.495 37.051 -0.916 1.00 43.88 200 ASN A N 1
ATOM 1531 C CA . ASN A 1 200 ? 30.896 35.654 -1.022 1.00 43.88 200 ASN A CA 1
ATOM 1532 C C . ASN A 1 200 ? 30.860 35.076 0.398 1.00 43.88 200 ASN A C 1
ATOM 1534 O O . ASN A 1 200 ? 31.885 34.989 1.073 1.00 43.88 200 ASN A O 1
ATOM 1538 N N . ASN A 1 201 ? 29.667 34.720 0.863 1.00 38.91 201 ASN A N 1
ATOM 1539 C CA . ASN A 1 201 ? 29.556 33.658 1.831 1.00 38.91 201 ASN A CA 1
ATOM 1540 C C . ASN A 1 201 ? 29.925 32.396 1.059 1.00 38.91 201 ASN A C 1
ATOM 1542 O O . ASN A 1 201 ? 29.153 31.913 0.231 1.00 38.91 201 ASN A O 1
ATOM 1546 N N . ASN A 1 202 ? 31.119 31.875 1.335 1.00 40.38 202 ASN A N 1
ATOM 1547 C CA . ASN A 1 202 ? 31.296 30.433 1.392 1.00 40.38 202 ASN A CA 1
ATOM 1548 C C . ASN A 1 202 ? 30.272 29.935 2.418 1.00 40.38 202 ASN A C 1
ATOM 1550 O O . ASN A 1 202 ? 30.578 29.803 3.602 1.00 40.38 202 ASN A O 1
ATOM 1554 N N . ASN A 1 203 ? 29.026 29.768 1.979 1.00 36.53 203 ASN A N 1
ATOM 1555 C CA . ASN A 1 203 ? 28.105 28.910 2.675 1.00 36.53 203 ASN A CA 1
ATOM 1556 C C . ASN A 1 203 ? 28.758 27.537 2.592 1.00 36.53 203 ASN A C 1
ATOM 1558 O O . ASN A 1 203 ? 28.839 26.943 1.519 1.00 36.53 203 ASN A O 1
ATOM 1562 N N . ASN A 1 204 ? 29.237 27.063 3.737 1.00 38.41 204 ASN A N 1
ATOM 1563 C CA . ASN A 1 204 ? 29.237 25.646 4.046 1.00 38.41 204 ASN A CA 1
ATOM 1564 C C . ASN A 1 204 ? 27.774 25.182 4.010 1.00 38.41 204 ASN A C 1
ATOM 1566 O O . ASN A 1 204 ? 27.178 24.903 5.046 1.00 38.41 204 ASN A O 1
ATOM 1570 N N . ASN A 1 205 ? 27.178 25.161 2.820 1.00 37.75 205 ASN A N 1
ATOM 1571 C CA . ASN A 1 205 ? 26.104 24.244 2.556 1.00 37.75 205 ASN A CA 1
ATOM 1572 C C . ASN A 1 205 ? 26.781 22.877 2.670 1.00 37.75 205 ASN A C 1
ATOM 1574 O O . ASN A 1 205 ? 27.433 22.412 1.738 1.00 37.75 205 ASN A O 1
ATOM 1578 N N . LYS A 1 206 ? 26.670 22.255 3.846 1.00 44.44 206 LYS A N 1
ATOM 1579 C CA . LYS A 1 206 ? 26.320 20.843 3.840 1.00 44.44 206 LYS A CA 1
ATOM 1580 C C . LYS A 1 206 ? 25.006 20.822 3.063 1.00 44.44 206 LYS A C 1
ATOM 1582 O O . LYS A 1 206 ? 23.960 21.122 3.628 1.00 44.44 206 LYS A O 1
ATOM 1587 N N . ASP A 1 207 ? 25.096 20.695 1.741 1.00 47.00 207 ASP A N 1
ATOM 1588 C CA . ASP A 1 207 ? 23.973 20.205 0.968 1.00 47.00 207 ASP A CA 1
ATOM 1589 C C . ASP A 1 207 ? 23.741 18.835 1.607 1.00 47.00 207 ASP A C 1
ATOM 1591 O O . ASP A 1 207 ? 24.564 17.940 1.437 1.00 47.00 207 ASP A O 1
ATOM 1595 N N . GLU A 1 208 ? 22.778 18.760 2.532 1.00 53.34 208 GLU A N 1
ATOM 1596 C CA . GLU A 1 208 ? 22.340 17.503 3.125 1.00 53.34 208 GLU A CA 1
ATOM 1597 C C . GLU A 1 208 ? 21.967 16.633 1.933 1.00 53.34 208 GLU A C 1
ATOM 1599 O O . GLU A 1 208 ? 20.954 16.886 1.281 1.00 53.34 208 GLU A O 1
ATOM 1604 N N . GLU A 1 209 ? 22.871 15.728 1.553 1.00 59.69 209 GLU A N 1
ATOM 1605 C CA . GLU A 1 209 ? 22.672 14.866 0.402 1.00 59.69 209 GLU A CA 1
ATOM 1606 C C . GLU A 1 209 ? 21.362 14.125 0.655 1.00 59.69 209 GLU A C 1
ATOM 1608 O O . GLU A 1 209 ? 21.199 13.477 1.690 1.00 59.69 209 GLU A O 1
ATOM 1613 N N . GLU A 1 210 ? 20.386 14.322 -0.234 1.00 63.81 210 GLU A N 1
ATOM 1614 C CA . GLU A 1 210 ? 19.094 13.655 -0.142 1.00 63.81 210 GLU A CA 1
ATOM 1615 C C . GLU A 1 210 ? 19.360 12.148 -0.098 1.00 63.81 210 GLU A C 1
ATOM 1617 O O . GLU A 1 210 ? 19.771 11.553 -1.096 1.00 63.81 210 GLU A O 1
ATOM 1622 N N . GLU A 1 211 ? 19.187 11.544 1.080 1.00 72.94 211 GLU A N 1
ATOM 1623 C CA . GLU A 1 211 ? 19.425 10.118 1.266 1.00 72.94 211 GLU A CA 1
ATOM 1624 C C . GLU A 1 211 ? 18.557 9.324 0.290 1.00 72.94 211 GLU A C 1
ATOM 1626 O O . GLU A 1 211 ? 17.338 9.508 0.198 1.00 72.94 211 GLU A O 1
ATOM 1631 N N . GLU A 1 212 ? 19.185 8.404 -0.437 1.00 85.50 212 GLU A N 1
ATOM 1632 C CA . GLU A 1 212 ? 18.474 7.576 -1.397 1.00 85.50 212 GLU A CA 1
ATOM 1633 C C . GLU A 1 212 ? 17.530 6.605 -0.671 1.00 85.50 212 GLU A C 1
ATOM 1635 O O . GLU A 1 212 ? 17.947 5.701 0.058 1.00 85.50 212 GLU A O 1
ATOM 1640 N N . ILE A 1 213 ? 16.224 6.772 -0.897 1.00 91.00 213 ILE A N 1
ATOM 1641 C CA . ILE A 1 213 ? 15.190 5.882 -0.364 1.00 91.00 213 ILE A CA 1
ATOM 1642 C C . ILE A 1 213 ? 14.886 4.792 -1.388 1.00 91.00 213 ILE A C 1
ATOM 1644 O O . ILE A 1 213 ? 14.373 5.044 -2.479 1.00 91.00 213 ILE A O 1
ATOM 1648 N N . TYR A 1 214 ? 15.142 3.548 -0.998 1.00 91.25 214 TYR A N 1
ATOM 1649 C CA . TYR A 1 214 ? 14.972 2.369 -1.846 1.00 91.25 214 TYR A CA 1
ATOM 1650 C C . TYR A 1 214 ? 13.553 1.801 -1.773 1.00 91.25 214 TYR A C 1
ATOM 1652 O O . TYR A 1 214 ? 13.084 1.127 -2.696 1.00 91.25 214 TYR A O 1
ATOM 1660 N N . GLY A 1 215 ? 12.834 2.101 -0.695 1.00 93.12 215 GLY A N 1
ATOM 1661 C CA . GLY A 1 215 ? 11.416 1.810 -0.597 1.00 93.12 215 GLY A CA 1
ATOM 1662 C C . GLY A 1 215 ? 10.797 2.215 0.726 1.00 93.12 215 GLY A C 1
ATOM 1663 O O . GLY A 1 215 ? 11.470 2.684 1.640 1.00 93.12 215 GLY A O 1
ATOM 1664 N N . MET A 1 216 ? 9.488 2.027 0.817 1.00 94.81 216 MET A N 1
ATOM 1665 C CA . MET A 1 216 ? 8.691 2.396 1.977 1.00 94.81 216 MET A CA 1
ATOM 1666 C C . MET A 1 216 ? 7.527 1.427 2.165 1.00 94.81 216 MET A C 1
ATOM 1668 O O . MET A 1 216 ? 6.997 0.865 1.204 1.00 94.81 216 MET A O 1
ATOM 1672 N N . ALA A 1 217 ? 7.079 1.277 3.405 1.00 96.25 217 ALA A N 1
ATOM 1673 C CA . ALA A 1 217 ? 5.794 0.672 3.725 1.00 96.25 217 ALA A CA 1
ATOM 1674 C C . ALA A 1 217 ? 5.115 1.475 4.836 1.00 96.25 217 ALA A C 1
ATOM 1676 O O . ALA A 1 217 ? 5.778 1.956 5.752 1.00 96.25 217 ALA A O 1
ATOM 1677 N N . SER A 1 218 ? 3.795 1.644 4.741 1.00 96.81 218 SER A N 1
ATOM 1678 C CA . SER A 1 218 ? 3.011 2.397 5.706 1.00 96.81 218 SER A CA 1
ATOM 1679 C C . SER A 1 218 ? 1.630 1.801 5.977 1.00 96.81 218 SER A C 1
ATOM 1681 O O . SER A 1 218 ? 0.970 1.280 5.072 1.00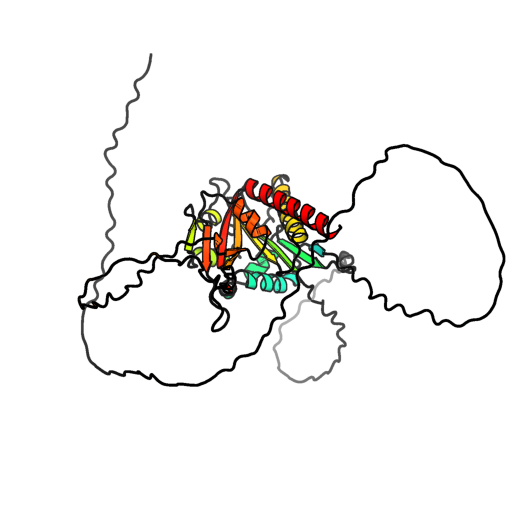 96.81 218 SER A O 1
ATOM 1683 N N . ILE A 1 219 ? 1.171 1.907 7.229 1.00 96.69 219 ILE A N 1
ATOM 1684 C CA . ILE A 1 219 ? -0.217 1.644 7.630 1.00 96.69 219 ILE A CA 1
ATOM 1685 C C . ILE A 1 219 ? -0.930 2.976 7.872 1.00 96.69 219 ILE A C 1
ATOM 1687 O O . ILE A 1 219 ? -0.553 3.752 8.749 1.00 96.69 219 ILE A O 1
ATOM 1691 N N . LEU A 1 220 ? -2.013 3.204 7.131 1.00 96.31 220 LEU A N 1
ATOM 1692 C CA . LEU A 1 220 ? -2.737 4.467 7.088 1.00 96.31 220 LEU A CA 1
ATOM 1693 C C . LEU A 1 220 ? -4.215 4.307 7.478 1.00 96.31 220 LEU A C 1
ATOM 1695 O O . LEU A 1 220 ? -4.943 3.461 6.948 1.00 96.31 220 LEU A O 1
ATOM 1699 N N . ASP A 1 221 ? -4.685 5.171 8.378 1.00 95.69 221 ASP A N 1
ATOM 1700 C CA . ASP A 1 221 ? -6.091 5.264 8.784 1.00 95.69 221 ASP A CA 1
ATOM 1701 C C . ASP A 1 221 ? -6.833 6.318 7.952 1.00 95.69 221 ASP A C 1
ATOM 1703 O O . ASP A 1 221 ? -6.900 7.496 8.308 1.00 95.69 221 ASP A O 1
ATOM 1707 N N . LEU A 1 222 ? -7.418 5.877 6.835 1.00 95.50 222 LEU A N 1
ATOM 1708 C CA . LEU A 1 222 ? -8.159 6.754 5.921 1.00 95.50 222 LEU A CA 1
ATOM 1709 C C . LEU A 1 222 ? -9.441 7.344 6.529 1.00 95.50 222 LEU A C 1
ATOM 1711 O O . LEU A 1 222 ? -10.012 8.267 5.950 1.00 95.50 222 LEU A O 1
ATOM 1715 N N . VAL A 1 223 ? -9.944 6.798 7.641 1.00 94.19 223 VAL A N 1
ATOM 1716 C CA . VAL A 1 223 ? -11.203 7.258 8.243 1.00 94.19 223 VAL A CA 1
ATOM 1717 C C . VAL A 1 223 ? -10.967 8.425 9.181 1.00 94.19 223 VAL A C 1
ATOM 1719 O O . VAL A 1 223 ? -11.736 9.387 9.180 1.00 94.19 223 VAL A O 1
ATOM 1722 N N . HIS A 1 224 ? -9.923 8.328 10.001 1.00 94.25 224 HIS A N 1
ATOM 1723 C CA . HIS A 1 224 ? -9.679 9.288 11.072 1.00 94.25 224 HIS A CA 1
ATOM 1724 C C . HIS A 1 224 ? -8.648 10.352 10.715 1.00 94.25 224 HIS A C 1
ATOM 1726 O O . HIS A 1 224 ? -8.626 11.385 11.387 1.00 94.25 224 HIS A O 1
ATOM 1732 N N . ASN A 1 225 ? -7.825 10.134 9.684 1.00 94.69 225 ASN A N 1
ATOM 1733 C CA . ASN A 1 225 ? -6.843 11.115 9.244 1.00 94.69 225 ASN A CA 1
ATOM 1734 C C . ASN A 1 225 ? -7.406 11.980 8.095 1.00 94.69 225 ASN A C 1
ATOM 1736 O O . ASN A 1 225 ? -7.483 11.513 6.956 1.00 94.69 225 ASN A O 1
ATOM 1740 N N . PRO A 1 226 ? -7.800 13.246 8.349 1.00 93.56 226 PRO A N 1
ATOM 1741 C CA . PRO A 1 226 ? -8.406 14.104 7.328 1.00 93.56 226 PRO A CA 1
ATOM 1742 C C . PRO A 1 226 ? -7.455 14.443 6.172 1.00 93.56 226 PRO A C 1
ATOM 1744 O O . PRO A 1 226 ? -7.932 14.680 5.063 1.00 93.56 226 PRO A O 1
ATOM 1747 N N . ARG A 1 227 ? -6.135 14.393 6.403 1.00 95.44 227 ARG A N 1
ATOM 1748 C CA . ARG A 1 227 ? -5.104 14.596 5.371 1.00 95.44 227 ARG A CA 1
ATOM 1749 C C . ARG A 1 227 ? -5.154 13.531 4.270 1.00 95.44 227 ARG A C 1
ATOM 1751 O O . ARG A 1 227 ? -4.677 13.724 3.164 1.00 95.44 227 ARG A O 1
ATOM 1758 N N . LEU A 1 228 ? -5.769 12.383 4.550 1.00 95.62 228 LEU A N 1
ATOM 1759 C CA . LEU A 1 228 ? -5.903 11.285 3.592 1.00 95.62 228 LEU A CA 1
ATOM 1760 C C . LEU A 1 228 ? -7.224 11.338 2.810 1.00 95.62 228 LEU A C 1
ATOM 1762 O O . LEU A 1 228 ? -7.582 10.385 2.113 1.00 95.62 228 LEU A O 1
ATOM 1766 N N . SER A 1 229 ? -7.973 12.440 2.915 1.00 94.44 229 SER A N 1
ATOM 1767 C CA . SER A 1 229 ? -9.291 12.581 2.289 1.00 94.44 229 SER A CA 1
ATOM 1768 C C . SER A 1 229 ? -9.234 12.547 0.758 1.00 94.44 229 SER A C 1
ATOM 1770 O O . SER A 1 229 ? -10.092 11.917 0.133 1.00 94.44 229 SER A O 1
ATOM 1772 N N . THR A 1 230 ? -8.210 13.154 0.153 1.00 94.50 230 THR A N 1
ATOM 1773 C CA . THR A 1 230 ? -7.992 13.151 -1.303 1.00 94.50 230 THR A CA 1
ATOM 1774 C C . THR A 1 230 ? -7.630 11.756 -1.809 1.00 94.50 230 THR A C 1
ATOM 1776 O O . THR A 1 230 ? -8.230 11.282 -2.776 1.00 94.50 230 THR A O 1
ATOM 1779 N N . LEU A 1 231 ? -6.762 11.032 -1.092 1.00 94.56 231 LEU A N 1
ATOM 1780 C CA . LEU A 1 231 ? -6.448 9.629 -1.373 1.00 94.56 231 LEU A CA 1
ATOM 1781 C C . LEU A 1 231 ? -7.695 8.737 -1.260 1.00 94.56 231 LEU A C 1
ATOM 1783 O O . LEU A 1 231 ? -7.985 7.947 -2.159 1.00 94.56 231 LEU A O 1
ATOM 1787 N N . LEU A 1 232 ? -8.490 8.887 -0.197 1.00 94.50 232 LEU A N 1
ATOM 1788 C CA . LEU A 1 232 ? -9.732 8.131 -0.029 1.00 94.50 232 LEU A CA 1
ATOM 1789 C C . LEU A 1 232 ? -10.748 8.437 -1.142 1.00 94.50 232 LEU A C 1
ATOM 1791 O O . LEU A 1 232 ? -11.408 7.526 -1.651 1.00 94.50 232 LEU A O 1
ATOM 1795 N N . ALA A 1 233 ? -10.881 9.706 -1.531 1.00 93.12 233 ALA A N 1
ATOM 1796 C CA . ALA A 1 233 ? -11.735 10.113 -2.640 1.00 93.12 233 ALA A CA 1
ATOM 1797 C C . ALA A 1 233 ? -11.260 9.491 -3.958 1.00 93.12 233 ALA A C 1
ATOM 1799 O O . ALA A 1 233 ? -12.083 8.971 -4.714 1.00 93.12 233 ALA A O 1
ATOM 1800 N N . HIS A 1 234 ? -9.950 9.467 -4.204 1.00 90.31 234 HIS A N 1
ATOM 1801 C CA . HIS A 1 234 ? -9.358 8.811 -5.364 1.00 90.31 234 HIS A CA 1
ATOM 1802 C C . HIS A 1 234 ? -9.682 7.306 -5.396 1.00 90.31 234 HIS A C 1
ATOM 1804 O O . HIS A 1 234 ? -10.178 6.797 -6.409 1.00 90.31 234 HIS A O 1
ATOM 1810 N N . LEU A 1 235 ? -9.502 6.605 -4.271 1.00 92.38 235 LEU A N 1
ATOM 1811 C CA . LEU A 1 235 ? -9.830 5.182 -4.149 1.00 92.38 235 LEU A CA 1
ATOM 1812 C C . LEU A 1 235 ? -11.330 4.907 -4.346 1.00 92.38 235 LEU A C 1
ATOM 1814 O O . LEU A 1 235 ? -11.682 3.863 -4.879 1.00 92.38 235 LEU A O 1
ATOM 1818 N N . LYS A 1 236 ? -12.229 5.823 -3.974 1.00 91.25 236 LYS A N 1
ATOM 1819 C CA . LYS A 1 236 ? -13.682 5.645 -4.158 1.00 91.25 236 LYS A CA 1
ATOM 1820 C C . LYS A 1 236 ? -14.193 6.002 -5.550 1.00 91.25 236 LYS A C 1
ATOM 1822 O O . LYS A 1 236 ? -15.097 5.340 -6.053 1.00 91.25 236 LYS A O 1
ATOM 1827 N N . ASN A 1 237 ? -13.659 7.066 -6.140 1.00 87.69 237 ASN A N 1
ATOM 1828 C CA . ASN A 1 237 ? -14.232 7.687 -7.336 1.00 87.69 237 ASN A CA 1
ATOM 1829 C C . ASN A 1 237 ? -13.584 7.204 -8.637 1.00 87.69 237 ASN A C 1
ATOM 1831 O O . ASN A 1 237 ? -14.126 7.443 -9.718 1.00 87.69 237 ASN A O 1
ATOM 1835 N N . SER A 1 238 ? -12.432 6.538 -8.560 1.00 82.69 238 SER A N 1
ATOM 1836 C CA . SER A 1 238 ? -11.781 5.985 -9.746 1.00 82.69 238 SER A CA 1
ATOM 1837 C C . SER A 1 238 ? -12.588 4.840 -10.357 1.00 82.69 238 SER A C 1
ATOM 1839 O O . SER A 1 238 ? -13.360 4.154 -9.687 1.00 82.69 238 SER A O 1
ATOM 1841 N N . MET A 1 239 ? -12.418 4.627 -11.665 1.00 82.75 239 MET A N 1
ATOM 1842 C CA . MET A 1 239 ? -13.109 3.561 -12.397 1.00 82.75 239 MET A CA 1
ATOM 1843 C C . MET A 1 239 ? -12.477 2.199 -12.096 1.00 82.75 239 MET A C 1
ATOM 1845 O O . MET A 1 239 ? -11.741 1.637 -12.907 1.00 82.75 239 MET A O 1
ATOM 1849 N N . TRP A 1 240 ? -12.771 1.672 -10.915 1.00 91.44 240 TRP A N 1
ATOM 1850 C CA . TRP A 1 240 ? -12.368 0.341 -10.498 1.00 91.44 240 TRP A CA 1
ATOM 1851 C C . TRP A 1 240 ? -13.254 -0.721 -11.149 1.00 91.44 240 TRP A C 1
ATOM 1853 O O . TRP A 1 240 ? -14.482 -0.698 -11.042 1.00 91.44 240 TRP A O 1
ATOM 1863 N N . ARG A 1 241 ? -12.633 -1.697 -11.808 1.00 92.88 241 ARG A N 1
ATOM 1864 C CA . ARG A 1 241 ? -13.304 -2.888 -12.327 1.00 92.88 241 ARG A CA 1
ATOM 1865 C C . ARG A 1 241 ? -13.237 -4.001 -11.290 1.00 92.88 241 ARG A C 1
ATOM 1867 O O . ARG A 1 241 ? -12.156 -4.396 -10.873 1.00 92.88 241 ARG A O 1
ATOM 1874 N N . THR A 1 242 ? -14.376 -4.578 -10.926 1.00 94.38 242 THR A N 1
ATOM 1875 C CA . THR A 1 242 ? -14.405 -5.775 -10.077 1.00 94.38 242 THR A CA 1
ATOM 1876 C C . THR A 1 242 ? -13.817 -6.980 -10.817 1.00 94.38 242 THR A C 1
ATOM 1878 O O . THR A 1 242 ? -14.313 -7.355 -11.880 1.00 94.38 242 THR A O 1
ATOM 1881 N N . ILE A 1 243 ? -12.771 -7.580 -10.245 1.00 93.75 243 ILE A N 1
ATOM 1882 C CA . ILE A 1 243 ? -12.141 -8.819 -10.725 1.00 93.75 243 ILE A CA 1
ATOM 1883 C C . ILE A 1 243 ? -12.772 -10.020 -10.032 1.00 93.75 243 ILE A C 1
ATOM 1885 O O . ILE A 1 243 ? -13.215 -10.958 -10.687 1.00 93.75 243 ILE A O 1
ATOM 1889 N N . THR A 1 244 ? -12.851 -9.974 -8.700 1.00 94.25 244 THR A N 1
ATOM 1890 C CA . THR A 1 244 ? -13.556 -10.985 -7.908 1.00 94.25 244 THR A CA 1
ATOM 1891 C C . THR A 1 244 ? -14.716 -10.325 -7.171 1.00 94.25 244 THR A C 1
ATOM 1893 O O . THR A 1 244 ? -14.514 -9.265 -6.577 1.00 94.25 244 THR A O 1
ATOM 1896 N N . PRO A 1 245 ? -15.929 -10.903 -7.202 1.00 95.44 245 PRO A N 1
ATOM 1897 C CA . PRO A 1 245 ? -17.092 -10.312 -6.548 1.00 95.44 245 PRO A CA 1
ATOM 1898 C C . PRO A 1 245 ? -16.984 -10.396 -5.020 1.00 95.44 245 PRO A C 1
ATOM 1900 O O . PRO A 1 245 ? -16.342 -11.298 -4.487 1.00 95.44 245 PRO A O 1
ATOM 1903 N N . GLY A 1 246 ? -17.646 -9.477 -4.318 1.00 96.69 246 GLY A N 1
ATOM 1904 C CA . GLY A 1 246 ? -17.648 -9.399 -2.856 1.00 96.69 246 GLY A CA 1
ATOM 1905 C C . GLY A 1 246 ? -18.021 -8.002 -2.359 1.00 96.69 246 GLY A C 1
ATOM 1906 O O . GLY A 1 246 ? -18.478 -7.168 -3.141 1.00 96.69 246 GLY A O 1
ATOM 1907 N N . ILE A 1 247 ? -17.815 -7.745 -1.066 1.00 97.12 247 ILE A N 1
ATOM 1908 C CA . ILE A 1 247 ? -17.931 -6.394 -0.479 1.00 97.12 247 ILE A CA 1
ATOM 1909 C C . ILE A 1 247 ? -16.799 -5.521 -1.032 1.00 97.12 247 ILE A C 1
ATOM 1911 O O . ILE A 1 247 ? -15.676 -6.005 -1.130 1.00 97.12 247 ILE A O 1
ATOM 1915 N N . LEU A 1 248 ? -17.044 -4.264 -1.405 1.00 96.94 248 LEU A N 1
ATOM 1916 C CA . LEU A 1 248 ? -15.976 -3.431 -1.965 1.00 96.94 248 LEU A CA 1
ATOM 1917 C C . LEU A 1 248 ? -14.899 -3.127 -0.904 1.00 96.94 248 LEU A C 1
ATOM 1919 O O . LEU A 1 248 ? -15.246 -2.746 0.216 1.00 96.94 248 LEU A O 1
ATOM 1923 N N . PRO A 1 249 ? -13.595 -3.218 -1.235 1.00 97.12 249 PRO A N 1
ATOM 1924 C CA . PRO A 1 249 ? -12.515 -2.813 -0.330 1.00 97.12 249 PRO A CA 1
ATOM 1925 C C . PRO A 1 249 ? -12.669 -1.384 0.198 1.00 97.12 249 PRO A C 1
ATOM 1927 O O . PRO A 1 249 ? -12.385 -1.111 1.360 1.00 97.12 249 PRO A O 1
ATOM 1930 N N . THR A 1 250 ? -13.178 -0.476 -0.636 1.00 96.12 250 THR A N 1
ATOM 1931 C CA . THR A 1 250 ? -13.440 0.922 -0.275 1.00 96.12 250 THR A CA 1
ATOM 1932 C C . THR A 1 250 ? -14.525 1.072 0.785 1.00 96.12 250 THR A C 1
ATOM 1934 O O . THR A 1 250 ? -14.450 1.996 1.590 1.00 96.12 250 THR A O 1
ATOM 1937 N N . ASP A 1 251 ? -15.516 0.175 0.811 1.00 96.69 251 ASP A N 1
ATOM 1938 C CA . ASP A 1 251 ? -16.550 0.160 1.851 1.00 96.69 251 ASP A CA 1
ATOM 1939 C C . ASP A 1 251 ? -15.953 -0.304 3.182 1.00 96.69 251 ASP A C 1
ATOM 1941 O O . ASP A 1 251 ? -16.279 0.234 4.239 1.00 96.69 251 ASP A O 1
ATOM 1945 N N . MET A 1 252 ? -15.023 -1.263 3.128 1.00 96.94 252 MET A N 1
ATOM 1946 C CA . MET A 1 252 ? -14.288 -1.732 4.303 1.00 96.94 252 MET A CA 1
ATOM 1947 C C . MET A 1 252 ? -13.393 -0.633 4.874 1.00 96.94 252 MET A C 1
ATOM 1949 O O . MET A 1 252 ? -13.419 -0.410 6.086 1.00 96.94 252 MET A O 1
ATOM 1953 N N . LEU A 1 253 ? -12.672 0.088 4.009 1.00 96.19 253 LEU A N 1
ATOM 1954 C CA . LEU A 1 253 ? -11.802 1.215 4.362 1.00 96.19 253 LEU A CA 1
ATOM 1955 C C . LEU A 1 253 ? -12.528 2.379 5.038 1.00 96.19 253 LEU A C 1
ATOM 1957 O O . LEU A 1 253 ? -11.876 3.165 5.707 1.00 96.19 253 LEU A O 1
ATOM 1961 N N . VAL A 1 254 ? -13.851 2.501 4.886 1.00 95.94 254 VAL A N 1
ATOM 1962 C CA . VAL A 1 254 ? -14.649 3.534 5.576 1.00 95.94 254 VAL A CA 1
ATOM 1963 C C . VAL A 1 254 ? -15.530 2.994 6.689 1.00 95.94 254 VAL A C 1
ATOM 1965 O O . VAL A 1 254 ? -16.346 3.722 7.253 1.00 95.94 254 VAL A O 1
ATOM 1968 N N . SER A 1 255 ? -15.396 1.707 6.997 1.00 96.19 255 SER A N 1
ATOM 1969 C CA . SER A 1 255 ? -16.213 1.063 8.012 1.00 96.19 255 SER A CA 1
ATOM 1970 C C . SER A 1 255 ? -15.602 1.225 9.404 1.00 96.19 255 SER A C 1
ATOM 1972 O O . SER A 1 255 ? -14.439 0.897 9.642 1.00 96.19 255 SER A O 1
ATOM 1974 N N . CYS A 1 256 ? -16.430 1.667 10.350 1.00 97.00 256 CYS A N 1
ATOM 1975 C CA . CYS A 1 256 ? -16.086 1.744 11.767 1.00 97.00 256 CYS A CA 1
ATOM 1976 C C . CYS A 1 256 ? -16.819 0.679 12.586 1.00 97.00 256 CYS A C 1
ATOM 1978 O O . CYS A 1 256 ? -17.875 0.158 12.201 1.00 97.00 256 CYS A O 1
ATOM 1980 N N . GLU A 1 257 ? -16.258 0.340 13.740 1.00 95.50 257 GLU A N 1
ATOM 1981 C CA . GLU A 1 257 ? -16.935 -0.422 14.781 1.00 95.50 257 GLU A CA 1
ATOM 1982 C C . GLU A 1 257 ? -17.942 0.448 15.536 1.00 95.50 257 GLU A C 1
ATOM 1984 O O . GLU A 1 257 ? -17.648 1.559 15.983 1.00 95.50 257 GLU A O 1
ATOM 1989 N N . GLU A 1 258 ? -19.160 -0.077 15.675 1.00 92.62 258 GLU A N 1
ATOM 1990 C CA . GLU A 1 258 ? -20.217 0.575 16.436 1.00 92.62 258 GLU A CA 1
ATOM 1991 C C . GLU A 1 258 ? -19.820 0.635 17.918 1.00 92.62 258 GLU A C 1
ATOM 1993 O O . GLU A 1 258 ? -19.503 -0.379 18.534 1.00 92.62 258 GLU A O 1
ATOM 1998 N N . GLY A 1 259 ? -19.842 1.833 18.500 1.00 91.88 259 GLY A N 1
ATOM 1999 C CA . GLY A 1 259 ? -19.539 2.066 19.914 1.00 91.88 259 GLY A CA 1
ATOM 2000 C C . GLY A 1 259 ? -18.137 2.614 20.165 1.00 91.88 259 GLY A C 1
ATOM 2001 O O . GLY A 1 259 ? -18.013 3.588 20.902 1.00 91.88 259 GLY A O 1
ATOM 2002 N N . THR A 1 260 ? -17.101 2.053 19.537 1.00 91.62 260 THR A N 1
ATOM 2003 C CA . THR A 1 260 ? -15.721 2.559 19.685 1.00 91.62 260 THR A CA 1
ATOM 2004 C C . THR A 1 260 ? -15.379 3.631 18.653 1.00 91.62 260 THR A C 1
ATOM 2006 O O . THR A 1 260 ? -14.507 4.458 18.903 1.00 91.62 260 THR A O 1
ATOM 2009 N N . GLY A 1 261 ? -16.049 3.616 17.494 1.00 93.56 261 GLY A N 1
ATOM 2010 C CA . GLY A 1 261 ? -15.727 4.480 16.358 1.00 93.56 261 GLY A CA 1
ATOM 2011 C C . GLY A 1 261 ? -14.447 4.076 15.623 1.00 93.56 261 GLY A C 1
ATOM 2012 O O . GLY A 1 261 ? -14.152 4.660 14.591 1.00 93.56 261 GLY A O 1
ATOM 2013 N N . LYS A 1 262 ? -13.715 3.062 16.101 1.00 94.62 262 LYS A N 1
ATOM 2014 C CA . LYS A 1 262 ? -12.437 2.628 15.528 1.00 94.62 262 LYS A CA 1
ATOM 2015 C C . LYS A 1 262 ? -12.621 2.027 14.134 1.00 94.62 262 LYS A C 1
ATOM 2017 O O . LYS A 1 262 ? -13.618 1.349 13.870 1.00 94.62 262 LYS A O 1
ATOM 2022 N N . ALA A 1 263 ? -11.652 2.249 13.253 1.00 96.25 263 ALA A N 1
ATOM 2023 C CA . ALA A 1 263 ? -11.659 1.747 11.887 1.00 96.25 263 ALA A CA 1
ATOM 2024 C C . ALA A 1 263 ? -11.519 0.219 11.883 1.00 96.25 263 ALA A C 1
ATOM 2026 O O . ALA A 1 263 ? -10.649 -0.342 12.547 1.00 96.25 263 ALA A O 1
ATOM 2027 N N . LYS A 1 264 ? -12.365 -0.476 11.120 1.00 96.94 264 LYS A N 1
ATOM 2028 C CA . LYS A 1 264 ? -12.273 -1.940 10.963 1.00 96.94 264 LYS A CA 1
ATOM 2029 C C . LYS A 1 264 ? -11.216 -2.351 9.941 1.00 96.94 264 LYS A C 1
ATOM 2031 O O . LYS A 1 264 ? -10.785 -3.505 9.937 1.00 96.94 264 LYS A O 1
ATOM 2036 N N . CYS A 1 265 ? -10.840 -1.435 9.053 1.00 97.88 265 CYS A N 1
ATOM 2037 C CA . CYS A 1 265 ? -9.872 -1.651 7.992 1.00 97.88 265 CYS A CA 1
ATOM 2038 C C . CYS A 1 265 ? -8.970 -0.426 7.859 1.00 97.88 265 CYS A C 1
ATOM 2040 O O . CYS A 1 265 ? -9.462 0.698 7.853 1.00 97.88 265 CYS A O 1
ATOM 2042 N N . VAL A 1 266 ? -7.674 -0.667 7.712 1.00 97.50 266 VAL A N 1
ATOM 2043 C CA . VAL A 1 266 ? -6.653 0.345 7.406 1.00 97.50 266 VAL A CA 1
ATOM 2044 C C . VAL A 1 266 ? -6.075 0.078 6.021 1.00 97.50 266 VAL A C 1
ATOM 2046 O O . VAL A 1 266 ? -6.236 -1.025 5.492 1.00 97.50 266 VAL A O 1
ATOM 2049 N N . LEU A 1 267 ? -5.438 1.075 5.415 1.00 97.75 267 LEU A N 1
ATOM 2050 C CA . LEU A 1 267 ? -4.704 0.910 4.164 1.00 97.75 267 LEU A CA 1
ATOM 2051 C C . LEU A 1 267 ? -3.259 0.521 4.493 1.00 97.75 267 LEU A C 1
ATOM 2053 O O . LEU A 1 267 ? -2.578 1.256 5.196 1.00 97.75 267 LEU A O 1
ATOM 2057 N N . LEU A 1 268 ? -2.805 -0.624 3.995 1.00 97.38 268 LEU A N 1
ATOM 2058 C CA . LEU A 1 268 ? -1.398 -0.999 3.946 1.00 97.38 268 LEU A CA 1
ATOM 2059 C C . LEU A 1 268 ? -0.889 -0.661 2.547 1.00 97.38 268 LEU A C 1
ATOM 2061 O O . LEU A 1 268 ? -1.326 -1.251 1.555 1.00 97.38 268 LEU A O 1
ATOM 2065 N N . VAL A 1 269 ? 0.013 0.307 2.479 1.00 95.25 269 VAL A N 1
ATOM 2066 C CA . VAL A 1 269 ? 0.676 0.711 1.245 1.00 95.25 269 VAL A CA 1
ATOM 2067 C C . VAL A 1 269 ? 2.160 0.428 1.369 1.00 95.25 269 VAL A C 1
ATOM 2069 O O . VAL A 1 269 ? 2.750 0.653 2.415 1.00 95.25 269 VAL A O 1
ATOM 2072 N N . GLY A 1 270 ? 2.765 -0.075 0.309 1.00 94.12 270 GLY A N 1
ATOM 2073 C CA . GLY A 1 270 ? 4.210 -0.147 0.201 1.00 94.12 270 GLY A CA 1
ATOM 2074 C C . GLY A 1 270 ? 4.596 0.071 -1.241 1.00 94.12 270 GLY A C 1
ATOM 2075 O O . GLY A 1 270 ? 3.827 -0.298 -2.131 1.00 94.12 270 GLY A O 1
ATOM 2076 N N . GLU A 1 271 ? 5.768 0.634 -1.474 1.00 93.12 271 GLU A N 1
ATOM 2077 C CA . GLU A 1 271 ? 6.357 0.785 -2.801 1.00 93.12 271 GLU A CA 1
ATOM 2078 C C . GLU A 1 271 ? 7.878 0.745 -2.676 1.00 93.12 271 GLU A C 1
ATOM 2080 O O . GLU A 1 271 ? 8.444 1.251 -1.706 1.00 93.12 271 GLU A O 1
ATOM 2085 N N . TYR A 1 272 ? 8.523 0.107 -3.645 1.00 90.81 272 TYR A N 1
ATOM 2086 C CA . TYR A 1 272 ? 9.963 -0.124 -3.652 1.00 90.81 272 TYR A CA 1
ATOM 2087 C C . TYR A 1 272 ? 10.485 0.056 -5.069 1.00 90.81 272 TYR A C 1
ATOM 2089 O O . TYR A 1 272 ? 9.770 -0.191 -6.046 1.00 90.81 272 TYR A O 1
ATOM 2097 N N . ILE A 1 273 ? 11.761 0.398 -5.205 1.00 88.88 273 ILE A N 1
ATOM 2098 C CA . ILE A 1 273 ? 12.408 0.267 -6.507 1.00 88.88 273 ILE A CA 1
ATOM 2099 C C . ILE A 1 273 ? 12.434 -1.220 -6.918 1.00 88.88 273 ILE A C 1
ATOM 2101 O O . ILE A 1 273 ? 12.539 -2.114 -6.080 1.00 88.88 273 ILE A O 1
ATOM 2105 N N . ARG A 1 274 ? 12.344 -1.516 -8.221 1.00 80.88 274 ARG A N 1
ATOM 2106 C CA . ARG A 1 274 ? 12.117 -2.886 -8.746 1.00 80.88 274 ARG A CA 1
ATOM 2107 C C . ARG A 1 274 ? 13.161 -3.946 -8.358 1.00 80.88 274 ARG A C 1
ATOM 2109 O O . ARG A 1 274 ? 12.905 -5.126 -8.568 1.00 80.88 274 ARG A O 1
ATOM 2116 N N . ASN A 1 275 ? 14.312 -3.536 -7.835 1.00 79.44 275 ASN A N 1
ATOM 2117 C CA . ASN A 1 275 ? 15.435 -4.416 -7.514 1.00 79.44 275 ASN A CA 1
ATOM 2118 C C . ASN A 1 275 ? 15.668 -4.566 -6.003 1.00 79.44 275 ASN A C 1
ATOM 2120 O O . ASN A 1 275 ? 16.722 -5.058 -5.609 1.00 79.44 275 ASN A O 1
ATOM 2124 N N . VAL A 1 276 ? 14.725 -4.131 -5.159 1.00 83.31 276 VAL A N 1
ATOM 2125 C CA . VAL A 1 276 ? 14.810 -4.368 -3.712 1.00 83.31 276 VAL A CA 1
ATOM 2126 C C . VAL A 1 276 ? 14.681 -5.875 -3.438 1.00 83.31 276 VAL A C 1
ATOM 2128 O O . VAL A 1 276 ? 13.691 -6.475 -3.867 1.00 83.31 276 VAL A O 1
ATOM 2131 N N . PRO A 1 277 ? 15.654 -6.500 -2.746 1.00 85.25 277 PRO A N 1
ATOM 2132 C CA . PRO A 1 277 ? 15.592 -7.914 -2.385 1.00 85.25 277 PRO A CA 1
ATOM 2133 C C . PRO A 1 277 ? 14.363 -8.253 -1.532 1.00 85.25 277 PRO A C 1
ATOM 2135 O O . PRO A 1 277 ? 13.899 -7.437 -0.727 1.00 85.25 277 PRO A O 1
ATOM 2138 N N . LEU A 1 278 ? 13.854 -9.482 -1.675 1.00 85.81 278 LEU A N 1
ATOM 2139 C CA . LEU A 1 278 ? 12.678 -9.953 -0.937 1.00 85.81 278 LEU A CA 1
ATOM 2140 C C . LEU A 1 278 ? 12.914 -9.891 0.580 1.00 85.81 278 LEU A C 1
ATOM 2142 O O . LEU A 1 278 ? 11.994 -9.566 1.329 1.00 85.81 278 LEU A O 1
ATOM 2146 N N . GLU A 1 279 ? 14.154 -10.124 1.008 1.00 85.94 279 GLU A N 1
ATOM 2147 C CA . GLU A 1 279 ? 14.673 -9.969 2.367 1.00 85.94 279 GLU A CA 1
ATOM 2148 C C . GLU A 1 279 ? 14.214 -8.638 2.981 1.00 85.94 279 GLU A C 1
ATOM 2150 O O . GLU A 1 279 ? 13.559 -8.611 4.025 1.00 85.94 279 GLU A O 1
ATOM 2155 N N . LEU A 1 280 ? 14.462 -7.517 2.296 1.00 85.88 280 LEU A N 1
ATOM 2156 C CA . LEU A 1 280 ? 14.154 -6.181 2.818 1.00 85.88 280 LEU A CA 1
ATOM 2157 C C . LEU A 1 280 ? 12.647 -5.939 2.911 1.00 85.88 280 LEU A C 1
ATOM 2159 O O . LEU A 1 280 ? 12.168 -5.364 3.891 1.00 85.88 280 LEU A O 1
ATOM 2163 N N . THR A 1 281 ? 11.878 -6.444 1.942 1.00 87.31 281 THR A N 1
ATOM 2164 C CA . THR A 1 281 ? 10.408 -6.377 1.995 1.00 87.31 281 THR A CA 1
ATOM 2165 C C . THR A 1 281 ? 9.835 -7.223 3.144 1.00 87.31 281 THR A C 1
ATOM 2167 O O . THR A 1 281 ? 8.840 -6.848 3.769 1.00 87.31 281 THR A O 1
ATOM 2170 N N . SER A 1 282 ? 10.484 -8.340 3.487 1.00 90.50 282 SER A N 1
ATOM 2171 C CA . SER A 1 282 ? 10.111 -9.183 4.626 1.00 90.50 282 SER A CA 1
ATOM 2172 C C . SER A 1 282 ? 10.387 -8.466 5.952 1.00 90.50 282 SER A C 1
ATOM 2174 O O . SER A 1 282 ? 9.528 -8.461 6.845 1.00 90.50 282 SER A O 1
ATOM 2176 N N . HIS A 1 283 ? 11.551 -7.818 6.063 1.00 89.88 283 HIS A N 1
ATOM 2177 C CA . HIS A 1 283 ? 11.959 -7.065 7.244 1.00 89.88 283 HIS A CA 1
ATOM 2178 C C . HIS A 1 283 ? 11.001 -5.914 7.532 1.00 89.88 283 HIS A C 1
ATOM 2180 O O . HIS A 1 283 ? 10.466 -5.835 8.640 1.00 89.88 283 HIS A O 1
ATOM 2186 N N . ILE A 1 284 ? 10.716 -5.081 6.529 1.00 92.94 284 ILE A N 1
ATOM 2187 C CA . ILE A 1 284 ? 9.851 -3.912 6.700 1.00 92.94 284 ILE A CA 1
ATOM 2188 C C . ILE A 1 284 ? 8.396 -4.299 7.012 1.00 92.94 284 ILE A C 1
ATOM 2190 O O . ILE A 1 284 ? 7.788 -3.737 7.922 1.00 92.94 284 ILE A O 1
ATOM 2194 N N . LEU A 1 285 ? 7.829 -5.307 6.334 1.00 94.19 285 LEU A N 1
ATOM 2195 C CA . LEU A 1 285 ? 6.462 -5.760 6.618 1.00 94.19 285 LEU A CA 1
ATOM 2196 C C . LEU A 1 285 ? 6.344 -6.368 8.018 1.00 94.19 285 LEU A C 1
ATOM 2198 O O . LEU A 1 285 ? 5.320 -6.192 8.685 1.00 94.19 285 LEU A O 1
ATOM 2202 N N . ASN A 1 286 ? 7.374 -7.081 8.480 1.00 93.19 286 ASN A N 1
ATOM 2203 C CA . ASN A 1 286 ? 7.379 -7.602 9.837 1.00 93.19 286 ASN A CA 1
ATOM 2204 C C . ASN A 1 286 ? 7.546 -6.502 10.887 1.00 93.19 286 ASN A C 1
ATOM 2206 O O . ASN A 1 286 ? 6.845 -6.554 11.894 1.00 93.19 286 ASN A O 1
ATOM 2210 N N . ASP A 1 287 ? 8.441 -5.537 10.672 1.00 91.88 287 ASP A N 1
ATOM 2211 C CA . ASP A 1 287 ? 8.605 -4.383 11.563 1.00 91.88 287 ASP A CA 1
ATOM 2212 C C . ASP A 1 287 ? 7.266 -3.653 11.754 1.00 91.88 287 ASP A C 1
ATOM 2214 O O . ASP A 1 287 ? 6.787 -3.512 12.883 1.00 91.88 287 ASP A O 1
ATOM 2218 N N . LEU A 1 288 ? 6.568 -3.332 10.659 1.00 93.62 288 LEU A N 1
ATOM 2219 C CA . LEU A 1 288 ? 5.233 -2.732 10.719 1.00 93.62 288 LEU A CA 1
ATOM 2220 C C . LEU A 1 288 ? 4.226 -3.588 11.487 1.00 93.62 288 LEU A C 1
ATOM 2222 O O . LEU A 1 288 ? 3.460 -3.076 12.306 1.00 93.62 288 LEU A O 1
ATOM 2226 N N . LEU A 1 289 ? 4.216 -4.896 11.236 1.00 93.69 289 LEU A N 1
ATOM 2227 C CA . LEU A 1 289 ? 3.309 -5.823 11.899 1.00 93.69 289 LEU A CA 1
ATOM 2228 C C . LEU A 1 289 ? 3.591 -5.919 13.409 1.00 93.69 289 LEU A C 1
ATOM 2230 O O . LEU A 1 289 ? 2.646 -5.987 14.200 1.00 93.69 289 LEU A O 1
ATOM 2234 N N . GLU A 1 290 ? 4.859 -5.903 13.818 1.00 92.94 290 GLU A N 1
ATOM 2235 C CA . GLU A 1 290 ? 5.268 -5.884 15.222 1.00 92.94 290 GLU A CA 1
ATOM 2236 C C . GLU A 1 290 ? 4.905 -4.569 15.905 1.00 92.94 290 GLU A C 1
ATOM 2238 O O . GLU A 1 290 ? 4.314 -4.593 16.987 1.00 92.94 290 GLU A O 1
ATOM 2243 N N . ARG A 1 291 ? 5.213 -3.424 15.283 1.00 91.31 291 ARG A N 1
ATOM 2244 C CA . ARG A 1 291 ? 4.821 -2.098 15.786 1.00 91.31 291 ARG A CA 1
ATOM 2245 C C . ARG A 1 291 ? 3.309 -2.024 15.966 1.00 91.31 291 ARG A C 1
ATOM 2247 O O . ARG A 1 291 ? 2.826 -1.611 17.023 1.00 91.31 291 ARG A O 1
ATOM 2254 N N . PHE A 1 292 ? 2.553 -2.482 14.967 1.00 90.88 292 PHE A N 1
ATOM 2255 C CA . PHE A 1 292 ? 1.094 -2.473 15.003 1.00 90.88 292 PHE A CA 1
ATOM 2256 C C . PHE A 1 292 ? 0.543 -3.347 16.134 1.00 90.88 292 PHE A C 1
ATOM 2258 O O . PHE A 1 292 ? -0.384 -2.932 16.822 1.00 90.88 292 PHE A O 1
ATOM 2265 N N . GLN A 1 293 ? 1.124 -4.525 16.385 1.00 91.69 293 GLN A N 1
ATOM 2266 C CA . GLN A 1 293 ? 0.740 -5.382 17.517 1.00 91.69 293 GLN A CA 1
ATOM 2267 C C . GLN A 1 293 ? 1.079 -4.749 18.871 1.00 91.69 293 GLN A C 1
ATOM 2269 O O . GLN A 1 293 ? 0.213 -4.665 19.745 1.00 91.69 293 GLN A O 1
ATOM 2274 N N . LYS A 1 294 ? 2.308 -4.237 19.022 1.00 90.25 294 LYS A N 1
ATOM 2275 C CA . LYS A 1 294 ? 2.793 -3.592 20.254 1.00 90.25 294 LYS A CA 1
ATOM 2276 C C . LYS A 1 294 ? 1.906 -2.418 20.677 1.00 90.25 294 LYS A C 1
ATOM 2278 O O . LYS A 1 294 ? 1.689 -2.224 21.877 1.00 90.25 294 LYS A O 1
ATOM 2283 N N . MET A 1 295 ? 1.345 -1.680 19.713 1.00 88.75 295 MET A N 1
ATOM 2284 C CA . MET A 1 295 ? 0.382 -0.605 19.976 1.00 88.75 295 MET A CA 1
ATOM 2285 C C . MET A 1 295 ? -0.861 -1.094 20.741 1.00 88.75 295 MET A C 1
ATOM 2287 O O . MET A 1 295 ? -1.364 -0.365 21.590 1.00 88.75 295 MET A O 1
ATOM 2291 N N . TYR A 1 296 ? -1.362 -2.309 20.484 1.00 84.31 296 TYR A N 1
ATOM 2292 C CA . TYR A 1 296 ? -2.554 -2.836 21.169 1.00 84.31 296 TYR A CA 1
ATOM 2293 C C . TYR A 1 296 ? -2.240 -3.612 22.448 1.00 84.31 296 TYR A C 1
ATOM 2295 O O . TYR A 1 296 ? -3.087 -3.676 23.343 1.00 84.31 296 TYR A O 1
ATOM 2303 N N . ASP A 1 297 ? -1.039 -4.177 22.560 1.00 84.06 297 ASP A N 1
ATOM 2304 C CA . ASP A 1 297 ? -0.585 -4.824 23.796 1.00 84.06 297 ASP A CA 1
ATOM 2305 C C . ASP A 1 297 ? -0.325 -3.793 24.900 1.00 84.06 297 ASP A C 1
ATOM 2307 O O . ASP A 1 297 ? -0.620 -4.008 26.084 1.00 84.06 297 ASP A O 1
ATOM 2311 N N . THR A 1 298 ? 0.177 -2.626 24.503 1.00 76.88 298 THR A N 1
ATOM 2312 C CA . THR A 1 298 ? 0.393 -1.500 25.400 1.00 76.88 298 THR A CA 1
ATOM 2313 C C . THR A 1 298 ? -0.951 -0.818 25.636 1.00 76.88 298 THR A C 1
ATOM 2315 O O . THR A 1 298 ? -1.436 -0.069 24.801 1.00 76.88 298 THR A O 1
ATOM 2318 N N . LYS A 1 299 ? -1.580 -1.045 26.798 1.00 65.62 299 LYS A N 1
ATOM 2319 C CA . LYS A 1 299 ? -2.867 -0.423 27.200 1.00 65.62 299 LYS A CA 1
ATOM 2320 C C . LYS A 1 299 ? -2.837 1.114 27.335 1.00 65.62 299 LYS A C 1
ATOM 2322 O O . LYS A 1 299 ? -3.674 1.683 28.036 1.00 65.62 299 LYS A O 1
ATOM 2327 N N . GLN A 1 300 ? -1.857 1.793 26.749 1.00 57.97 300 GLN A N 1
ATOM 2328 C CA . GLN A 1 300 ? -1.828 3.241 26.683 1.00 57.97 300 GLN A CA 1
ATOM 2329 C C . GLN A 1 300 ? -2.705 3.695 25.518 1.00 57.97 300 GLN A C 1
ATOM 2331 O O . GLN A 1 300 ? -2.333 3.562 24.357 1.00 57.97 300 GLN A O 1
ATOM 2336 N N . ASP A 1 301 ? -3.849 4.295 25.847 1.00 59.06 301 ASP A N 1
ATOM 2337 C CA . ASP A 1 301 ? -4.500 5.253 24.955 1.00 59.06 301 ASP A CA 1
ATOM 2338 C C . ASP A 1 301 ? -3.559 6.456 24.836 1.00 59.06 301 ASP A C 1
ATOM 2340 O O . ASP A 1 301 ? -3.668 7.428 25.584 1.00 59.06 301 ASP A O 1
ATOM 2344 N N . ASN A 1 302 ? -2.561 6.361 23.959 1.00 59.88 302 ASN A N 1
A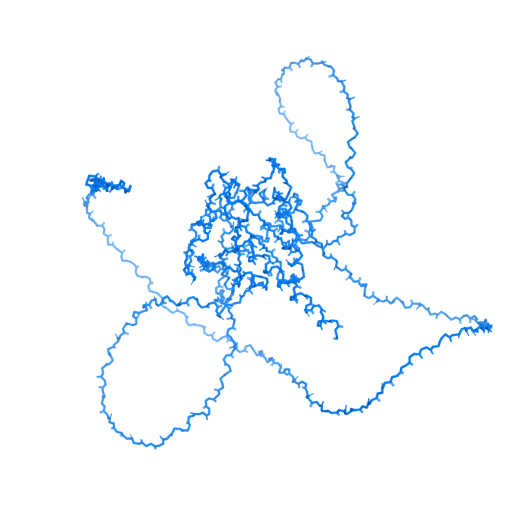TOM 2345 C CA . ASN A 1 302 ? -1.704 7.489 23.655 1.00 59.88 302 ASN A CA 1
ATOM 2346 C C . ASN A 1 302 ? -2.471 8.380 22.661 1.00 59.88 302 ASN A C 1
ATOM 2348 O O . ASN A 1 302 ? -2.663 7.987 21.508 1.00 59.88 302 ASN A O 1
ATOM 2352 N N . PRO A 1 303 ? -2.954 9.568 23.076 1.00 57.50 303 PRO A N 1
ATOM 2353 C CA . PRO A 1 303 ? -3.813 10.413 22.243 1.00 57.50 303 PRO A CA 1
ATOM 2354 C C . PRO A 1 303 ? -3.101 10.958 20.996 1.00 57.50 303 PRO A C 1
ATOM 2356 O O . PRO A 1 303 ? -3.751 11.579 20.158 1.00 57.50 303 PRO A O 1
ATOM 2359 N N . ARG A 1 304 ? -1.783 10.743 20.884 1.00 60.81 304 ARG A N 1
ATOM 2360 C CA . ARG A 1 304 ? -0.947 11.155 19.753 1.00 60.81 304 ARG A CA 1
ATOM 2361 C C . ARG A 1 304 ? -0.896 10.144 18.606 1.00 60.81 304 ARG A C 1
ATOM 2363 O O . ARG A 1 304 ? -0.323 10.464 17.577 1.00 60.81 304 ARG A O 1
ATOM 2370 N N . VAL A 1 305 ? -1.467 8.947 18.755 1.00 66.56 305 VAL A N 1
ATOM 2371 C CA . VAL A 1 305 ? -1.404 7.942 17.686 1.00 66.56 305 VAL A CA 1
ATOM 2372 C C . VAL A 1 305 ? -2.434 8.259 16.602 1.00 66.56 305 VAL A C 1
ATOM 2374 O O . VAL A 1 305 ? -3.640 8.281 16.863 1.00 66.56 305 VAL A O 1
ATOM 2377 N N . GLU A 1 306 ? -1.951 8.510 15.383 1.00 76.25 306 GLU A N 1
ATOM 2378 C CA . GLU A 1 306 ? -2.789 8.883 14.235 1.00 76.25 306 GLU A CA 1
ATOM 2379 C C . GLU A 1 306 ? -3.690 7.732 13.743 1.00 76.25 306 GLU A C 1
ATOM 2381 O O . GLU A 1 306 ? -4.756 7.985 13.182 1.00 76.25 306 GLU A O 1
ATOM 2386 N N . VAL A 1 307 ? -3.327 6.471 14.010 1.00 88.06 307 VAL A N 1
ATOM 2387 C CA . VAL A 1 307 ? -4.095 5.287 13.583 1.00 88.06 307 VAL A CA 1
ATOM 2388 C C . VAL A 1 307 ? -5.034 4.796 14.687 1.00 88.06 307 VAL A C 1
ATOM 2390 O O . VAL A 1 307 ? -4.602 4.332 15.741 1.00 88.06 307 VAL A O 1
ATOM 2393 N N . LYS A 1 308 ? -6.346 4.836 14.426 1.00 91.94 308 LYS A N 1
ATOM 2394 C CA . LYS A 1 308 ? -7.415 4.438 15.355 1.00 91.94 308 LYS A CA 1
ATOM 2395 C C . LYS A 1 308 ? -8.202 3.257 14.796 1.00 91.94 308 LYS A C 1
ATOM 2397 O O . LYS A 1 308 ? -9.380 3.378 14.456 1.00 91.94 308 LYS A O 1
ATOM 2402 N N . ALA A 1 309 ? -7.572 2.088 14.750 1.00 92.69 309 ALA A N 1
ATOM 2403 C CA . ALA A 1 309 ? -8.187 0.862 14.243 1.00 92.69 309 ALA A CA 1
ATOM 2404 C C . ALA A 1 309 ? -8.615 -0.115 15.357 1.00 92.69 309 ALA A C 1
ATOM 2406 O O . ALA A 1 309 ? -8.236 0.011 16.523 1.00 92.69 309 ALA A O 1
ATOM 2407 N N . THR A 1 310 ? -9.489 -1.065 15.020 1.00 93.50 310 THR A N 1
ATOM 2408 C CA . THR A 1 310 ? -9.840 -2.190 15.899 1.00 93.50 310 THR A CA 1
ATOM 2409 C C . THR A 1 310 ? -8.699 -3.201 15.945 1.00 93.50 310 THR A C 1
ATOM 2411 O O . THR A 1 310 ? -7.901 -3.279 15.019 1.00 93.50 310 THR A O 1
ATOM 2414 N N . PHE A 1 311 ? -8.650 -4.050 16.972 1.00 91.19 311 PHE A N 1
ATOM 2415 C CA . PHE A 1 311 ? -7.757 -5.207 16.958 1.00 91.19 311 PHE A CA 1
ATOM 2416 C C . PHE A 1 311 ? -8.527 -6.500 17.245 1.00 91.19 311 PHE A C 1
ATOM 2418 O O . PHE A 1 311 ? -9.187 -6.587 18.283 1.00 91.19 311 PHE A O 1
ATOM 2425 N N . PRO A 1 312 ? -8.452 -7.509 16.356 1.00 91.81 312 PRO A N 1
ATOM 2426 C CA . PRO A 1 312 ? -7.800 -7.477 15.039 1.00 91.81 312 PRO A CA 1
ATOM 2427 C C . PRO A 1 312 ? -8.530 -6.551 14.038 1.00 91.81 312 PRO A C 1
ATOM 2429 O O . PRO A 1 312 ? -9.752 -6.403 14.103 1.00 91.81 312 PRO A O 1
ATOM 2432 N N . CYS A 1 313 ? -7.799 -5.952 13.093 1.00 94.81 313 CYS A N 1
ATOM 2433 C CA . CYS A 1 313 ? -8.367 -5.240 11.937 1.00 94.81 313 CYS A CA 1
ATOM 2434 C C . CYS A 1 313 ? -8.126 -6.000 10.627 1.00 94.81 313 CYS A C 1
ATOM 2436 O O . CYS A 1 313 ? -7.517 -7.074 10.580 1.00 94.81 313 CYS A O 1
ATOM 2438 N N . MET A 1 314 ? -8.635 -5.427 9.546 1.00 97.81 314 MET A N 1
ATOM 2439 C CA . MET A 1 314 ? -8.293 -5.789 8.177 1.00 97.81 314 MET A CA 1
ATOM 2440 C C . MET A 1 314 ? -7.319 -4.777 7.569 1.00 97.81 314 MET A C 1
ATOM 2442 O O . MET A 1 314 ? -7.231 -3.637 8.026 1.00 97.81 314 MET A O 1
ATOM 2446 N N . PHE A 1 315 ? -6.615 -5.203 6.526 1.00 98.38 315 PHE A N 1
ATOM 2447 C CA . PHE A 1 315 ? -5.648 -4.403 5.785 1.00 98.38 315 PHE A CA 1
ATOM 2448 C C . PHE A 1 315 ? -6.056 -4.402 4.320 1.00 98.38 315 PHE A C 1
ATOM 2450 O O . PHE A 1 315 ? -6.037 -5.451 3.675 1.00 98.38 315 PHE A O 1
ATOM 2457 N N . ALA A 1 316 ? -6.467 -3.251 3.801 1.00 98.25 316 ALA A N 1
ATOM 2458 C CA . ALA A 1 316 ? -6.605 -3.070 2.368 1.00 98.25 316 ALA A CA 1
ATOM 2459 C C . ALA A 1 316 ? -5.208 -2.871 1.783 1.00 98.25 316 ALA A C 1
ATOM 2461 O O . ALA A 1 316 ? -4.475 -2.020 2.270 1.00 98.25 316 ALA A O 1
ATOM 2462 N N . VAL A 1 317 ? -4.844 -3.651 0.774 1.00 97.75 317 VAL A N 1
ATOM 2463 C CA . VAL A 1 317 ? -3.529 -3.601 0.136 1.00 97.75 317 VAL A CA 1
ATOM 2464 C C . VAL A 1 317 ? -3.687 -3.109 -1.288 1.00 97.75 317 VAL A C 1
ATOM 2466 O O . VAL A 1 317 ? -4.571 -3.576 -2.014 1.00 97.75 317 VAL A O 1
ATOM 2469 N N . LEU A 1 318 ? -2.833 -2.157 -1.653 1.00 95.06 318 LEU A N 1
ATOM 2470 C CA . LEU A 1 318 ? -2.692 -1.653 -3.009 1.00 95.06 318 LEU A CA 1
ATOM 2471 C C . LEU A 1 318 ? -1.439 -2.279 -3.634 1.00 95.06 318 LEU A C 1
ATOM 2473 O O . LEU A 1 318 ? -0.325 -2.008 -3.195 1.00 95.06 318 LEU A O 1
ATOM 2477 N N . SER A 1 319 ? -1.639 -3.121 -4.644 1.00 95.00 319 SER A N 1
ATOM 2478 C CA . SER A 1 319 ? -0.569 -3.844 -5.348 1.00 95.00 319 SER A CA 1
ATOM 2479 C C . SER A 1 319 ? -0.577 -3.521 -6.833 1.00 95.00 319 SER A C 1
ATOM 2481 O O . SER A 1 319 ? -1.555 -2.986 -7.356 1.00 95.00 319 SER A O 1
ATOM 2483 N N . LYS A 1 320 ? 0.486 -3.902 -7.543 1.00 93.81 320 LYS A N 1
ATOM 2484 C CA . LYS A 1 320 ? 0.629 -3.635 -8.978 1.00 93.81 320 LYS A CA 1
ATOM 2485 C C . LYS A 1 320 ? 0.864 -4.919 -9.757 1.00 93.81 320 LYS A C 1
ATOM 2487 O O . LYS A 1 320 ? 1.696 -5.748 -9.390 1.00 93.81 320 LYS A O 1
ATOM 2492 N N . ILE A 1 321 ? 0.129 -5.076 -10.851 1.00 94.00 321 ILE A N 1
ATOM 2493 C CA . ILE A 1 321 ? 0.298 -6.172 -11.802 1.00 94.00 321 ILE A CA 1
ATOM 2494 C C . ILE A 1 321 ? 0.510 -5.618 -13.211 1.00 94.00 321 ILE A C 1
ATOM 2496 O O . ILE A 1 321 ? 0.106 -4.500 -13.530 1.00 94.00 321 ILE A O 1
ATOM 2500 N N . GLN A 1 322 ? 1.109 -6.425 -14.074 1.00 92.50 322 GLN A N 1
ATOM 2501 C CA . GLN A 1 322 ? 1.224 -6.169 -15.510 1.00 92.50 322 GLN A CA 1
ATOM 2502 C C . GLN A 1 322 ? 0.864 -7.424 -16.287 1.00 92.50 322 GLN A C 1
ATOM 2504 O O . GLN A 1 322 ? 0.945 -8.535 -15.759 1.00 92.50 322 GLN A O 1
ATOM 2509 N N . ARG A 1 323 ? 0.414 -7.261 -17.530 1.00 91.19 323 ARG A N 1
ATOM 2510 C CA . ARG A 1 323 ? 0.095 -8.416 -18.371 1.00 91.19 323 ARG A CA 1
ATOM 2511 C C . ARG A 1 323 ? 1.403 -9.129 -18.718 1.00 91.19 323 ARG A C 1
ATOM 2513 O O . ARG A 1 323 ? 2.374 -8.491 -19.109 1.00 91.19 323 ARG A O 1
ATOM 2520 N N . ALA A 1 324 ? 1.419 -10.448 -18.559 1.00 87.69 324 ALA A N 1
ATOM 2521 C CA . ALA A 1 324 ? 2.556 -11.268 -18.937 1.00 87.69 324 ALA A CA 1
ATOM 2522 C C . ALA A 1 324 ? 2.841 -11.086 -20.434 1.00 87.69 324 ALA A C 1
ATOM 2524 O O . ALA A 1 324 ? 1.915 -11.059 -21.250 1.00 87.69 324 ALA A O 1
ATOM 2525 N N . VAL A 1 325 ? 4.116 -10.958 -20.795 1.00 83.38 325 VAL A N 1
ATOM 2526 C CA . VAL A 1 325 ? 4.523 -11.010 -22.200 1.00 83.38 325 VAL A CA 1
ATOM 2527 C C . VAL A 1 325 ? 4.292 -12.444 -22.659 1.00 83.38 325 VAL A C 1
ATOM 2529 O O . VAL A 1 325 ? 4.920 -13.365 -22.133 1.00 83.38 325 VAL A O 1
ATOM 2532 N N . ASP A 1 326 ? 3.363 -12.645 -23.597 1.00 72.88 326 ASP A N 1
ATOM 2533 C CA . ASP A 1 326 ? 3.195 -13.955 -24.219 1.00 72.88 326 ASP A CA 1
ATOM 2534 C C . ASP A 1 326 ? 4.563 -14.372 -24.783 1.00 72.88 326 ASP A C 1
ATOM 2536 O O . ASP A 1 326 ? 5.186 -13.576 -25.499 1.00 72.88 326 ASP A O 1
ATOM 2540 N N . PRO A 1 327 ? 5.067 -15.583 -24.475 1.00 56.84 327 PRO A N 1
ATOM 2541 C CA . PRO A 1 327 ? 6.297 -16.047 -25.091 1.00 56.84 327 PRO A CA 1
ATOM 2542 C C . PRO A 1 327 ? 6.118 -15.958 -26.610 1.00 56.84 327 PRO A C 1
ATOM 2544 O O . PRO A 1 327 ? 5.021 -16.259 -27.101 1.00 56.84 327 PRO A O 1
ATOM 2547 N N . PRO A 1 328 ? 7.150 -15.535 -27.368 1.00 53.16 328 PRO A N 1
ATOM 2548 C CA . PRO A 1 328 ? 7.041 -15.453 -28.814 1.00 53.16 328 PRO A CA 1
ATOM 2549 C C . PRO A 1 328 ? 6.508 -16.792 -29.303 1.00 53.16 328 PRO A C 1
ATOM 2551 O O . PRO A 1 328 ? 7.061 -17.838 -28.955 1.00 53.16 328 PRO A O 1
ATOM 2554 N N . VAL A 1 329 ? 5.388 -16.757 -30.033 1.00 45.38 329 VAL A N 1
ATOM 2555 C CA . VAL A 1 329 ? 4.756 -17.952 -30.589 1.00 45.38 329 VAL A CA 1
ATOM 2556 C C . VAL A 1 329 ? 5.796 -18.598 -31.488 1.00 45.38 329 VAL A C 1
ATOM 2558 O O . VAL A 1 329 ? 5.954 -18.237 -32.654 1.00 45.38 329 VAL A O 1
ATOM 2561 N N . THR A 1 330 ? 6.556 -19.541 -30.936 1.00 43.47 330 THR A N 1
ATOM 2562 C CA . THR A 1 330 ? 7.341 -20.452 -31.740 1.00 43.47 330 THR A CA 1
ATOM 2563 C C . THR A 1 330 ? 6.288 -21.194 -32.530 1.00 43.47 330 THR A C 1
ATOM 2565 O O . THR A 1 330 ? 5.464 -21.924 -31.979 1.00 43.47 330 THR A O 1
ATOM 2568 N N . ASN A 1 331 ? 6.229 -20.901 -33.827 1.00 41.47 331 ASN A N 1
ATOM 2569 C CA . ASN A 1 331 ? 5.427 -21.646 -34.773 1.00 41.47 331 ASN A CA 1
ATOM 2570 C C . ASN A 1 331 ? 5.966 -23.080 -34.762 1.00 41.47 331 ASN A C 1
ATOM 2572 O O . ASN A 1 331 ? 6.776 -23.464 -35.604 1.00 41.47 331 ASN A O 1
ATOM 2576 N N . THR A 1 332 ? 5.553 -23.868 -33.771 1.00 40.31 332 THR A N 1
ATOM 2577 C CA . THR A 1 332 ? 5.670 -25.311 -33.794 1.00 40.31 332 THR A CA 1
ATOM 2578 C C . THR A 1 332 ? 4.823 -25.717 -34.976 1.00 40.31 332 THR A C 1
ATOM 2580 O O . THR A 1 332 ? 3.594 -25.619 -34.998 1.00 40.31 332 THR A O 1
ATOM 2583 N N . THR A 1 333 ? 5.550 -26.028 -36.039 1.00 41.81 333 THR A N 1
ATOM 2584 C CA . THR A 1 333 ? 5.017 -26.497 -37.297 1.00 41.81 333 THR A CA 1
ATOM 2585 C C . THR A 1 333 ? 4.108 -27.663 -36.947 1.00 41.81 333 THR A C 1
ATOM 2587 O O . THR A 1 333 ? 4.551 -28.656 -36.379 1.00 41.81 333 THR A O 1
ATOM 2590 N N . ARG A 1 334 ? 2.808 -27.494 -37.199 1.00 42.34 334 ARG A N 1
ATOM 2591 C CA . ARG A 1 334 ? 1.823 -28.572 -37.144 1.00 42.34 334 ARG A CA 1
ATOM 2592 C C . ARG A 1 334 ? 2.270 -29.663 -38.119 1.00 42.34 334 ARG A C 1
ATOM 2594 O O . ARG A 1 334 ? 1.893 -29.630 -39.286 1.00 42.34 334 ARG A O 1
ATOM 2601 N N . GLU A 1 335 ? 3.022 -30.638 -37.630 1.00 42.03 335 GLU A N 1
ATOM 2602 C CA . GLU A 1 335 ? 3.237 -31.928 -38.292 1.00 42.03 335 GLU A CA 1
ATOM 2603 C C . GLU A 1 335 ? 2.184 -32.969 -37.870 1.00 42.03 335 GLU A C 1
ATOM 2605 O O . GLU A 1 335 ? 2.420 -34.159 -37.963 1.00 42.03 335 GLU A O 1
ATOM 2610 N N . ASP A 1 336 ? 0.974 -32.542 -37.491 1.00 43.19 336 ASP A N 1
ATOM 2611 C CA . ASP A 1 336 ? -0.170 -33.443 -37.252 1.00 43.19 336 ASP A CA 1
ATOM 2612 C C . ASP A 1 336 ? -1.350 -33.147 -38.192 1.00 43.19 336 ASP A C 1
ATOM 2614 O O . ASP A 1 336 ? -2.525 -33.202 -37.827 1.00 43.19 336 ASP A O 1
ATOM 2618 N N . ALA A 1 337 ? -1.040 -32.822 -39.448 1.00 41.59 337 ALA A N 1
ATOM 2619 C CA . ALA A 1 337 ? -2.018 -32.732 -40.530 1.00 41.59 337 ALA A CA 1
ATOM 2620 C C . ALA A 1 337 ? -1.718 -33.739 -41.654 1.00 41.59 337 ALA A C 1
ATOM 2622 O O . ALA A 1 337 ? -1.795 -33.407 -42.835 1.00 41.59 337 ALA A O 1
ATOM 2623 N N . VAL A 1 338 ? -1.440 -35.000 -41.304 1.00 43.16 338 VAL A N 1
ATOM 2624 C CA . VAL A 1 338 ? -1.635 -36.126 -42.235 1.00 43.16 338 VAL A CA 1
ATOM 2625 C C . VAL A 1 338 ? -3.126 -36.443 -42.249 1.00 43.16 338 VAL A C 1
ATOM 2627 O O . VAL A 1 338 ? -3.624 -37.341 -41.572 1.00 43.16 338 VAL A O 1
ATOM 2630 N N . ASN A 1 339 ? -3.866 -35.614 -42.983 1.00 41.62 339 ASN A N 1
ATOM 2631 C CA . ASN A 1 339 ? -5.294 -35.779 -43.149 1.00 41.62 339 ASN A CA 1
ATOM 2632 C C . ASN A 1 339 ? -5.574 -36.796 -44.256 1.00 41.62 339 ASN A C 1
ATOM 2634 O O . ASN A 1 339 ? -5.149 -36.651 -45.403 1.00 41.62 339 ASN A O 1
ATOM 2638 N N . ASN A 1 340 ? -6.329 -37.809 -43.847 1.00 39.34 340 ASN A N 1
ATOM 2639 C CA . ASN A 1 340 ? -7.111 -38.726 -44.650 1.00 39.34 340 ASN A CA 1
ATOM 2640 C C . ASN A 1 340 ? -7.584 -38.132 -45.984 1.00 39.34 340 ASN A C 1
ATOM 2642 O O . ASN A 1 340 ? -8.451 -37.259 -46.045 1.00 39.34 340 ASN A O 1
ATOM 2646 N N . ASN A 1 341 ? -7.100 -38.745 -47.059 1.00 44.47 341 ASN A N 1
ATOM 2647 C CA . ASN A 1 341 ? -7.860 -38.894 -48.289 1.00 44.47 341 ASN A CA 1
ATOM 2648 C C . ASN A 1 341 ? -9.210 -39.551 -47.967 1.00 44.47 341 ASN A C 1
ATOM 2650 O O . ASN A 1 341 ? -9.240 -40.715 -47.574 1.00 44.47 341 ASN A O 1
ATOM 2654 N N . ASN A 1 342 ? -10.322 -38.845 -48.181 1.00 41.00 342 ASN A N 1
ATOM 2655 C CA . ASN A 1 342 ? -11.312 -39.260 -49.181 1.00 41.00 342 ASN A CA 1
ATOM 2656 C C . ASN A 1 342 ? -12.589 -38.404 -49.175 1.00 41.00 342 ASN A C 1
ATOM 2658 O O . ASN A 1 342 ? -13.223 -38.187 -48.148 1.00 41.00 342 ASN A O 1
ATOM 2662 N N . ASN A 1 343 ? -13.014 -38.117 -50.408 1.00 39.91 343 ASN A N 1
ATOM 2663 C CA . ASN A 1 343 ? -14.380 -37.882 -50.886 1.00 39.91 343 ASN A CA 1
ATOM 2664 C C . ASN A 1 343 ? -14.976 -36.464 -50.868 1.00 39.91 343 ASN A C 1
ATOM 2666 O O . ASN A 1 343 ? -15.738 -36.073 -49.994 1.00 39.91 343 ASN A O 1
ATOM 2670 N N . ASN A 1 344 ? -14.705 -35.775 -51.982 1.00 41.50 344 ASN A N 1
ATOM 2671 C CA . ASN A 1 344 ? -15.660 -35.430 -53.048 1.00 41.50 344 ASN A CA 1
ATOM 2672 C C . ASN A 1 344 ? -17.033 -34.809 -52.712 1.00 41.50 344 ASN A C 1
ATOM 2674 O O . ASN A 1 344 ? -17.926 -35.451 -52.168 1.00 41.50 344 ASN A O 1
ATOM 2678 N N . ASN A 1 345 ? -17.224 -33.658 -53.371 1.00 41.50 345 ASN A N 1
ATOM 2679 C CA . ASN A 1 345 ? -18.443 -33.142 -54.005 1.00 41.50 345 ASN A CA 1
ATOM 2680 C C . ASN A 1 345 ? -19.573 -32.608 -53.111 1.00 41.50 345 ASN A C 1
ATOM 2682 O O . ASN A 1 345 ? -20.463 -33.345 -52.702 1.00 41.50 345 ASN A O 1
ATOM 2686 N N . ASN A 1 346 ? -19.685 -31.275 -53.035 1.00 39.50 346 ASN A N 1
ATOM 2687 C CA . ASN A 1 346 ? -20.691 -30.584 -53.855 1.00 39.50 346 ASN A CA 1
ATOM 2688 C C . ASN A 1 346 ? -20.563 -29.051 -53.843 1.00 39.50 346 ASN A C 1
ATOM 2690 O O . ASN A 1 346 ? -20.494 -28.402 -52.802 1.00 39.50 346 ASN A O 1
ATOM 2694 N N . ASN A 1 347 ? -20.612 -28.501 -55.056 1.00 43.09 347 ASN A N 1
ATOM 2695 C CA . ASN A 1 347 ? -20.836 -27.099 -55.392 1.00 43.09 347 ASN A CA 1
ATOM 2696 C C . ASN A 1 347 ? -22.143 -26.558 -54.786 1.00 43.09 347 ASN A C 1
ATOM 2698 O O . ASN A 1 347 ? -23.190 -27.175 -54.974 1.00 43.09 347 ASN A O 1
ATOM 2702 N N . ASN A 1 348 ? -22.118 -25.355 -54.196 1.00 39.19 348 ASN A N 1
ATOM 2703 C CA . ASN A 1 348 ? -22.793 -24.174 -54.767 1.00 39.19 348 ASN A CA 1
ATOM 2704 C C . ASN A 1 348 ? -22.793 -22.946 -53.832 1.00 39.19 348 ASN A C 1
ATOM 2706 O O . ASN A 1 348 ? -23.409 -22.935 -52.773 1.00 39.19 348 ASN A O 1
ATOM 2710 N N . ASN A 1 349 ? -22.159 -21.885 -54.337 1.00 37.81 349 ASN A N 1
ATOM 2711 C CA . ASN A 1 349 ? -22.631 -20.500 -54.431 1.00 37.81 349 ASN A CA 1
ATOM 2712 C C . ASN A 1 349 ? -23.275 -19.782 -53.226 1.00 37.81 349 ASN A C 1
ATOM 2714 O O . ASN A 1 349 ? -24.442 -19.953 -52.895 1.00 37.81 349 ASN A O 1
ATOM 2718 N N . ASN A 1 350 ? -22.519 -18.776 -52.772 1.00 41.06 350 ASN A N 1
ATOM 2719 C CA . ASN A 1 350 ? -22.921 -17.370 -52.655 1.00 41.06 350 ASN A CA 1
ATOM 2720 C C . ASN A 1 350 ? -24.219 -17.042 -51.905 1.00 41.06 350 ASN A C 1
ATOM 2722 O O . ASN A 1 350 ? -25.293 -16.969 -52.489 1.00 41.06 350 ASN A O 1
ATOM 2726 N N . ASN A 1 351 ? -24.055 -16.599 -50.655 1.00 42.44 351 ASN A N 1
ATOM 2727 C CA . ASN A 1 351 ? -24.588 -15.303 -50.224 1.00 42.44 351 ASN A CA 1
ATOM 2728 C C . ASN A 1 351 ? -23.830 -14.796 -48.989 1.00 42.44 351 ASN A C 1
ATOM 2730 O O . ASN A 1 351 ? -24.158 -15.113 -47.844 1.00 42.44 351 ASN A O 1
ATOM 2734 N N . LYS A 1 352 ? -22.806 -13.969 -49.239 1.00 44.84 352 LYS A N 1
ATOM 2735 C CA . LYS A 1 352 ? -22.096 -13.174 -48.229 1.00 44.84 352 LYS A CA 1
ATOM 2736 C C . LYS A 1 352 ? -23.042 -12.108 -47.664 1.00 44.84 352 LYS A C 1
ATOM 2738 O O . LYS A 1 352 ? -22.981 -10.940 -48.040 1.00 44.84 352 LYS A O 1
ATOM 2743 N N . LYS A 1 353 ? -23.907 -12.491 -46.723 1.00 47.25 353 LYS A N 1
ATOM 2744 C CA . LYS A 1 353 ? -24.474 -11.529 -45.775 1.00 47.25 353 LYS A CA 1
ATOM 2745 C C . LYS A 1 353 ? -23.332 -11.096 -44.863 1.00 47.25 353 LYS A C 1
ATOM 2747 O O . LYS A 1 353 ? -22.907 -11.862 -44.001 1.00 47.25 353 LYS A O 1
ATOM 2752 N N . LYS A 1 354 ? -22.824 -9.880 -45.090 1.00 47.56 354 LYS A N 1
ATOM 2753 C CA . LYS A 1 354 ? -21.973 -9.139 -44.154 1.00 47.56 354 LYS A CA 1
ATOM 2754 C C . LYS A 1 354 ? -22.710 -9.066 -42.811 1.00 47.56 354 LYS A C 1
ATOM 2756 O O . LYS A 1 354 ? -23.471 -8.136 -42.561 1.00 47.56 354 LYS A O 1
ATOM 2761 N N . LYS A 1 355 ? -22.512 -10.069 -41.950 1.00 44.09 355 LYS A N 1
ATOM 2762 C CA . LYS A 1 355 ? -22.747 -9.934 -40.516 1.00 44.09 355 LYS A CA 1
ATOM 2763 C C . LYS A 1 355 ? -21.713 -8.928 -40.044 1.00 44.09 355 LYS A C 1
ATOM 2765 O O . LYS A 1 355 ? -20.562 -9.272 -39.798 1.00 44.09 355 LYS A O 1
ATOM 2770 N N . ARG A 1 356 ? -22.144 -7.668 -40.020 1.00 42.91 356 ARG A N 1
ATOM 2771 C CA . ARG A 1 356 ? -21.622 -6.607 -39.169 1.00 42.91 356 ARG A CA 1
ATOM 2772 C C . ARG A 1 356 ? -21.313 -7.269 -37.828 1.00 42.91 356 ARG A C 1
ATOM 2774 O O . ARG A 1 356 ? -22.236 -7.636 -37.104 1.00 42.91 356 ARG A O 1
ATOM 2781 N N . ARG A 1 357 ? -20.027 -7.538 -37.581 1.00 43.72 357 ARG A N 1
ATOM 2782 C CA . ARG A 1 357 ? -19.514 -7.881 -36.261 1.00 43.72 357 ARG A CA 1
ATOM 2783 C C . ARG A 1 357 ? -19.866 -6.671 -35.408 1.00 43.72 357 ARG A C 1
ATOM 2785 O O . ARG A 1 357 ? -19.145 -5.685 -35.394 1.00 43.72 357 ARG A O 1
ATOM 2792 N N . GLN A 1 358 ? -21.041 -6.709 -34.786 1.00 41.34 358 GLN A N 1
ATOM 2793 C CA . GLN A 1 358 ? -21.198 -6.085 -33.493 1.00 41.34 358 GLN A CA 1
ATOM 2794 C C . GLN A 1 358 ? -20.113 -6.752 -32.660 1.00 41.34 358 GLN A C 1
ATOM 2796 O O . GLN A 1 358 ? -20.235 -7.922 -32.295 1.00 41.34 358 GLN A O 1
ATOM 2801 N N . SER A 1 359 ? -19.004 -6.040 -32.482 1.00 40.62 359 SER A N 1
ATOM 2802 C CA . SER A 1 359 ? -18.142 -6.191 -31.326 1.00 40.62 359 SER A CA 1
ATOM 2803 C C . SER A 1 359 ? -19.035 -5.910 -30.125 1.00 40.62 359 SER A C 1
ATOM 2805 O O . SER A 1 359 ? -19.077 -4.810 -29.584 1.00 40.62 359 SER A O 1
ATOM 2807 N N . VAL A 1 360 ? -19.851 -6.904 -29.777 1.00 39.59 360 VAL A N 1
ATOM 2808 C CA . VAL A 1 360 ? -20.244 -7.104 -28.401 1.00 39.59 360 VAL A CA 1
ATOM 2809 C C . VAL A 1 360 ? -18.900 -7.190 -27.712 1.00 39.59 360 VAL A C 1
ATOM 2811 O O . VAL A 1 360 ? -18.148 -8.137 -27.942 1.00 39.59 360 VAL A O 1
ATOM 2814 N N . THR A 1 361 ? -18.556 -6.116 -27.015 1.00 43.12 361 THR A N 1
ATOM 2815 C CA . THR A 1 361 ? -17.623 -6.088 -25.904 1.00 43.12 361 THR A CA 1
ATOM 2816 C C . THR A 1 361 ? -18.033 -7.245 -25.003 1.00 43.12 361 THR A C 1
ATOM 2818 O O . THR A 1 361 ? -18.802 -7.092 -24.060 1.00 43.12 361 THR A O 1
ATOM 2821 N N . GLN A 1 362 ? -17.600 -8.458 -25.354 1.00 41.19 362 GLN A N 1
ATOM 2822 C CA . GLN A 1 362 ? -17.406 -9.498 -24.375 1.00 41.19 362 GLN A CA 1
ATOM 2823 C C . GLN A 1 362 ? -16.446 -8.825 -23.413 1.00 41.19 362 GLN A C 1
ATOM 2825 O O . GLN A 1 362 ? -15.320 -8.508 -23.795 1.00 41.19 362 GLN A O 1
ATOM 2830 N N . GLN A 1 363 ? -16.953 -8.449 -22.238 1.00 48.22 363 GLN A N 1
ATOM 2831 C CA . GLN A 1 363 ? -16.102 -8.190 -21.095 1.00 48.22 363 GLN A CA 1
ATOM 2832 C C . GLN A 1 363 ? -15.233 -9.431 -20.996 1.00 48.22 363 GLN A C 1
ATOM 2834 O O . GLN A 1 363 ? -15.694 -10.466 -20.524 1.00 48.22 363 GLN A O 1
ATOM 2839 N N . GLU A 1 364 ? -14.035 -9.350 -21.569 1.00 58.44 364 GLU A N 1
ATOM 2840 C CA . GLU A 1 364 ? -13.045 -10.400 -21.472 1.00 58.44 364 GLU A CA 1
ATOM 2841 C C . GLU A 1 364 ? -12.881 -10.604 -19.972 1.00 58.44 364 GLU A C 1
ATOM 2843 O O . GLU A 1 364 ? -12.627 -9.638 -19.237 1.00 58.44 364 GLU A O 1
ATOM 2848 N N . GLU A 1 365 ? -13.231 -11.800 -19.508 1.00 69.69 365 GLU A N 1
ATOM 2849 C CA . GLU A 1 365 ? -13.154 -12.161 -18.101 1.00 69.69 365 GLU A CA 1
ATOM 2850 C C . GLU A 1 365 ? -11.739 -11.825 -17.633 1.00 69.69 365 GLU A C 1
ATOM 2852 O O . GLU A 1 365 ? -10.766 -12.140 -18.321 1.00 69.69 365 GLU A O 1
ATOM 2857 N N . PHE A 1 366 ? -11.630 -11.057 -16.547 1.00 81.25 366 PHE A N 1
ATOM 2858 C CA . PHE A 1 366 ? -10.327 -10.617 -16.071 1.00 81.25 366 PHE A CA 1
ATOM 2859 C C . PHE A 1 366 ? -9.615 -11.834 -15.480 1.00 81.25 366 PHE A C 1
ATOM 2861 O O . PHE A 1 366 ? -9.865 -12.222 -14.342 1.00 81.25 366 PHE A O 1
ATOM 2868 N N . ASP A 1 367 ? -8.776 -12.461 -16.294 1.00 85.38 367 ASP A N 1
ATOM 2869 C CA . ASP A 1 367 ? -8.051 -13.671 -15.948 1.00 85.38 367 ASP A CA 1
ATOM 2870 C C . ASP A 1 367 ? -6.680 -13.305 -15.379 1.00 85.38 367 ASP A C 1
ATOM 2872 O O . ASP A 1 367 ? -5.751 -12.994 -16.125 1.00 85.38 367 ASP A O 1
ATOM 2876 N N . LEU A 1 368 ? -6.564 -13.344 -14.048 1.00 86.88 368 LEU A N 1
ATOM 2877 C CA . LEU A 1 368 ? -5.325 -13.042 -13.323 1.00 86.88 368 LEU A CA 1
ATOM 2878 C C . LEU A 1 368 ? -4.149 -13.942 -13.723 1.00 86.88 368 LEU A C 1
ATOM 2880 O O . LEU A 1 368 ? -3.012 -13.537 -13.523 1.00 86.88 368 LEU A O 1
ATOM 2884 N N . THR A 1 369 ? -4.384 -15.115 -14.324 1.00 87.75 369 THR A N 1
ATOM 2885 C CA . THR A 1 369 ? -3.294 -16.002 -14.774 1.00 87.75 369 THR A CA 1
ATOM 2886 C C . THR A 1 369 ? -2.485 -15.420 -15.934 1.00 87.75 369 THR A C 1
ATOM 2888 O O . THR A 1 369 ? -1.364 -15.853 -16.183 1.00 87.75 369 THR A O 1
ATOM 2891 N N . ARG A 1 370 ? -3.029 -14.411 -16.626 1.00 90.31 370 ARG A N 1
ATOM 2892 C CA . ARG A 1 370 ? -2.348 -13.664 -17.694 1.00 90.31 370 ARG A CA 1
ATOM 2893 C C . ARG A 1 370 ? -1.544 -12.476 -17.177 1.00 90.31 370 ARG A C 1
ATOM 2895 O O . ARG A 1 370 ? -1.056 -11.681 -17.978 1.00 90.31 370 ARG A O 1
ATOM 2902 N N . TYR A 1 371 ? -1.470 -12.301 -15.863 1.00 93.00 371 TYR A N 1
ATOM 2903 C CA . TYR A 1 371 ? -0.812 -11.172 -15.231 1.00 93.00 371 TYR A CA 1
ATOM 2904 C C . TYR A 1 371 ? 0.257 -11.662 -14.265 1.00 93.00 371 TYR A C 1
ATOM 2906 O O . TYR A 1 371 ? 0.134 -12.722 -13.655 1.00 93.00 371 TYR A O 1
ATOM 2914 N N . ILE A 1 372 ? 1.298 -10.856 -14.126 1.00 93.75 372 ILE A N 1
ATOM 2915 C CA . ILE A 1 372 ? 2.354 -11.041 -13.140 1.00 93.75 372 ILE A CA 1
ATOM 2916 C C . ILE A 1 372 ? 2.324 -9.867 -12.172 1.00 93.75 372 ILE A C 1
ATOM 2918 O O . ILE A 1 372 ? 2.086 -8.723 -12.573 1.00 93.75 372 ILE A O 1
ATOM 2922 N N . PHE A 1 373 ? 2.541 -10.157 -10.895 1.00 93.81 373 PHE A N 1
ATOM 2923 C CA . PHE A 1 373 ? 2.766 -9.115 -9.906 1.00 93.81 373 PHE A CA 1
ATOM 2924 C C . PHE A 1 373 ? 4.115 -8.458 -10.163 1.00 93.81 373 PHE A C 1
ATOM 2926 O O . PHE A 1 373 ? 5.071 -9.124 -10.555 1.00 93.81 373 PHE A O 1
ATOM 2933 N N . TRP A 1 374 ? 4.175 -7.143 -9.968 1.00 91.69 374 TRP A N 1
ATOM 2934 C CA . TRP A 1 374 ? 5.439 -6.410 -10.041 1.00 91.69 374 TRP A CA 1
ATOM 2935 C C . TRP A 1 374 ? 6.387 -6.800 -8.916 1.00 91.69 374 TRP A C 1
ATOM 2937 O O . TRP A 1 374 ? 7.596 -6.691 -9.086 1.00 91.69 374 TRP A O 1
ATOM 2947 N N . ARG A 1 375 ? 5.828 -7.241 -7.789 1.00 91.25 375 ARG A N 1
ATOM 2948 C CA . ARG A 1 375 ? 6.561 -7.596 -6.583 1.00 91.25 375 ARG A CA 1
ATOM 2949 C C . ARG A 1 375 ? 6.138 -8.978 -6.109 1.00 91.25 375 ARG A C 1
ATOM 2951 O O . ARG A 1 375 ? 4.958 -9.335 -6.200 1.00 91.25 375 ARG A O 1
ATOM 2958 N N . GLU A 1 376 ? 7.091 -9.780 -5.651 1.00 91.88 376 GLU A N 1
ATOM 2959 C CA . GLU A 1 376 ? 6.812 -11.165 -5.265 1.00 91.88 376 GLU A CA 1
ATOM 2960 C C . GLU A 1 376 ? 5.923 -11.221 -4.012 1.00 91.88 376 GLU A C 1
ATOM 2962 O O . GLU A 1 376 ? 4.970 -12.004 -3.965 1.00 91.88 376 GLU A O 1
ATOM 2967 N N . GLU A 1 377 ? 6.162 -10.357 -3.028 1.00 93.81 377 GLU A N 1
ATOM 2968 C CA . GLU A 1 377 ? 5.405 -10.288 -1.782 1.00 93.81 377 GLU A CA 1
ATOM 2969 C C . GLU A 1 377 ? 3.930 -9.942 -2.006 1.00 93.81 377 GLU A C 1
ATOM 2971 O O . GLU A 1 377 ? 3.065 -10.523 -1.351 1.00 93.81 377 GLU A O 1
ATOM 2976 N N . ASP A 1 378 ? 3.613 -9.094 -2.991 1.00 95.25 378 ASP A N 1
ATOM 2977 C CA . ASP A 1 378 ? 2.228 -8.798 -3.373 1.00 95.25 378 ASP A CA 1
ATOM 2978 C C . ASP A 1 378 ? 1.490 -10.062 -3.831 1.00 95.25 378 ASP A C 1
ATOM 2980 O O . ASP A 1 378 ? 0.323 -10.267 -3.486 1.00 95.25 378 ASP A O 1
ATOM 2984 N N . SER A 1 379 ? 2.169 -10.941 -4.580 1.00 95.62 379 SER A N 1
ATOM 2985 C CA . SER A 1 379 ? 1.575 -12.203 -5.031 1.00 95.62 379 SER A CA 1
ATOM 2986 C C . SER A 1 379 ? 1.214 -13.103 -3.847 1.00 95.62 379 SER A C 1
ATOM 2988 O O . SER A 1 379 ? 0.128 -13.685 -3.818 1.00 95.62 379 SER A O 1
ATOM 2990 N N . ILE A 1 380 ? 2.075 -13.137 -2.825 1.00 96.75 380 ILE A N 1
ATOM 2991 C CA . ILE A 1 380 ? 1.865 -13.910 -1.600 1.00 96.75 380 ILE A CA 1
ATOM 2992 C C . ILE A 1 380 ? 0.732 -13.279 -0.787 1.00 96.75 380 ILE A C 1
ATOM 2994 O O . ILE A 1 380 ? -0.224 -13.965 -0.429 1.00 96.75 380 ILE A O 1
ATOM 2998 N N . LEU A 1 381 ? 0.762 -11.962 -0.557 1.00 97.56 381 LEU A N 1
ATOM 2999 C CA . LEU A 1 381 ? -0.312 -11.227 0.119 1.00 97.56 381 LEU A CA 1
ATOM 3000 C C . LEU A 1 381 ? -1.673 -11.483 -0.552 1.00 97.56 381 LEU A C 1
ATOM 3002 O O . LEU A 1 381 ? -2.682 -11.708 0.122 1.00 97.56 381 LEU A O 1
ATOM 3006 N N . TYR A 1 382 ? -1.714 -11.503 -1.884 1.00 97.50 382 TYR A N 1
ATOM 3007 C CA . TYR A 1 382 ? -2.935 -11.754 -2.642 1.00 97.50 382 TYR A CA 1
ATOM 3008 C C . TYR A 1 382 ? -3.532 -13.154 -2.407 1.00 97.50 382 TYR A C 1
ATOM 3010 O O . TYR A 1 382 ? -4.762 -13.316 -2.401 1.00 97.50 382 TYR A O 1
ATOM 3018 N N . GLU A 1 383 ? -2.704 -14.176 -2.182 1.00 97.50 383 GLU A N 1
ATOM 3019 C CA . GLU A 1 383 ? -3.160 -15.539 -1.874 1.00 97.50 383 GLU A CA 1
ATOM 3020 C C . GLU A 1 383 ? -3.894 -15.622 -0.525 1.00 97.50 383 GLU A C 1
ATOM 3022 O O . GLU A 1 383 ? -4.876 -16.365 -0.405 1.00 97.50 383 GLU A O 1
ATOM 3027 N N . TYR A 1 384 ? -3.485 -14.803 0.450 1.00 98.19 384 TYR A N 1
ATOM 3028 C CA . TYR A 1 384 ? -4.047 -14.749 1.808 1.00 98.19 384 TYR A CA 1
ATOM 3029 C C . TYR A 1 384 ? -5.193 -13.738 1.985 1.00 98.19 384 TYR A C 1
ATOM 3031 O O . TYR A 1 384 ? -5.661 -13.505 3.106 1.00 98.19 384 TYR A O 1
ATOM 3039 N N . ARG A 1 385 ? -5.693 -13.147 0.894 1.00 97.94 385 ARG A N 1
ATOM 3040 C CA . ARG A 1 385 ? -6.816 -12.196 0.934 1.00 97.94 385 ARG A CA 1
ATOM 3041 C C . ARG A 1 385 ? -8.122 -12.819 1.441 1.00 97.94 385 ARG A C 1
ATOM 3043 O O . ARG A 1 385 ? -8.394 -14.011 1.262 1.00 97.94 385 ARG A O 1
ATOM 3050 N N . ASP A 1 386 ? -9.005 -11.981 1.979 1.00 98.06 386 ASP A N 1
ATOM 3051 C CA . ASP A 1 386 ? -10.370 -12.385 2.311 1.00 98.06 386 ASP A CA 1
ATOM 3052 C C . ASP A 1 386 ? -11.214 -12.534 1.037 1.00 98.06 386 ASP A C 1
ATOM 3054 O O . ASP A 1 386 ? -11.617 -11.558 0.408 1.00 98.06 386 ASP A O 1
ATOM 3058 N N . LYS A 1 387 ? -11.539 -13.778 0.674 1.00 97.00 387 LYS A N 1
ATOM 3059 C CA . LYS A 1 387 ? -12.313 -14.109 -0.536 1.00 97.00 387 LYS A CA 1
ATOM 3060 C C . LYS A 1 387 ? -13.769 -13.623 -0.510 1.00 97.00 387 LYS A C 1
ATOM 3062 O O . LYS A 1 387 ? -14.459 -13.753 -1.516 1.00 97.00 387 LYS A O 1
ATOM 3067 N N . ARG A 1 388 ? -14.264 -13.120 0.627 1.00 97.75 388 ARG A N 1
ATOM 3068 C CA . ARG A 1 388 ? -15.604 -12.513 0.750 1.00 97.75 388 ARG A CA 1
ATOM 3069 C C . ARG A 1 388 ? -15.603 -11.041 0.337 1.00 97.75 388 ARG A C 1
ATOM 3071 O O . ARG A 1 388 ? -16.665 -10.484 0.051 1.00 97.75 388 ARG A O 1
ATOM 3078 N N . ILE A 1 389 ? -14.430 -10.414 0.340 1.00 97.94 389 ILE A N 1
ATOM 3079 C CA . ILE A 1 389 ? -14.224 -9.033 -0.077 1.00 97.94 389 ILE A CA 1
ATOM 3080 C C . ILE A 1 389 ? -13.823 -9.056 -1.555 1.00 97.94 389 ILE A C 1
ATOM 3082 O O . ILE A 1 389 ? -13.084 -9.928 -2.016 1.00 97.94 389 ILE A O 1
ATOM 3086 N N . ALA A 1 390 ? -14.374 -8.124 -2.323 1.00 97.38 390 ALA A N 1
ATOM 3087 C CA . ALA A 1 390 ? -14.070 -7.993 -3.731 1.00 97.38 390 ALA A CA 1
ATOM 3088 C C . ALA A 1 390 ? -12.588 -7.650 -3.932 1.00 97.38 390 ALA A C 1
ATOM 3090 O O . ALA A 1 390 ? -11.981 -6.942 -3.135 1.00 97.38 390 ALA A O 1
ATOM 3091 N N . THR A 1 391 ? -12.018 -8.120 -5.035 1.00 97.44 391 THR A N 1
ATOM 3092 C CA . THR A 1 391 ? -10.779 -7.566 -5.587 1.00 97.44 391 THR A CA 1
ATOM 3093 C C . THR A 1 391 ? -11.181 -6.652 -6.723 1.00 97.44 391 THR A C 1
ATOM 3095 O O . THR A 1 391 ? -11.946 -7.065 -7.603 1.00 97.44 391 THR A O 1
ATOM 3098 N N . VAL A 1 392 ? -10.663 -5.433 -6.724 1.00 96.12 392 VAL A N 1
ATOM 3099 C CA . VAL A 1 392 ? -10.902 -4.479 -7.800 1.00 96.12 392 VAL A CA 1
ATOM 3100 C C . VAL A 1 392 ? -9.590 -4.092 -8.476 1.00 96.12 392 VAL A C 1
ATOM 3102 O O . VAL A 1 392 ? -8.551 -4.039 -7.828 1.00 96.12 392 VAL A O 1
ATOM 3105 N N . ALA A 1 393 ? -9.643 -3.853 -9.783 1.00 95.12 393 ALA A N 1
ATOM 3106 C CA . ALA A 1 393 ? -8.520 -3.406 -10.595 1.00 95.12 393 ALA A CA 1
ATOM 3107 C C . ALA A 1 393 ? -8.789 -2.028 -11.180 1.00 95.12 393 ALA A C 1
ATOM 3109 O O . ALA A 1 393 ? -9.853 -1.789 -11.756 1.00 95.12 393 ALA A O 1
ATOM 3110 N N . TYR A 1 394 ? -7.789 -1.166 -11.114 1.00 93.38 394 TYR A N 1
ATOM 3111 C CA . TYR A 1 394 ? -7.715 0.061 -11.880 1.00 93.38 394 TYR A CA 1
ATOM 3112 C C . TYR A 1 394 ? -6.631 -0.101 -12.939 1.00 93.38 394 TYR A C 1
ATOM 3114 O O . TYR A 1 394 ? -5.485 -0.407 -12.630 1.00 93.38 394 TYR A O 1
ATOM 3122 N N . ARG A 1 395 ? -7.002 0.072 -14.204 1.00 92.12 395 ARG A N 1
ATOM 3123 C CA . ARG A 1 395 ? -6.039 0.075 -15.301 1.00 92.12 395 ARG A CA 1
ATOM 3124 C C . ARG A 1 395 ? -5.522 1.500 -15.480 1.00 92.12 395 ARG A C 1
ATOM 3126 O O . ARG A 1 395 ? -6.318 2.373 -15.831 1.00 92.12 395 ARG A O 1
ATOM 3133 N N . CYS A 1 396 ? -4.221 1.702 -15.296 1.00 91.50 396 CYS A N 1
ATOM 3134 C CA . CYS A 1 396 ? -3.590 2.999 -15.509 1.00 91.50 396 CYS A CA 1
ATOM 3135 C C . CYS A 1 396 ? -3.675 3.433 -16.975 1.00 91.50 396 CYS A C 1
ATOM 3137 O O . CYS A 1 396 ? -3.793 2.620 -17.901 1.00 91.50 396 CYS A O 1
ATOM 3139 N N . ARG A 1 397 ? -3.613 4.743 -17.194 1.00 91.00 397 ARG A N 1
ATOM 3140 C CA . ARG A 1 397 ? -3.431 5.319 -18.525 1.00 91.00 397 ARG A CA 1
ATOM 3141 C C . ARG A 1 397 ? -2.006 5.063 -19.031 1.00 91.00 397 ARG A C 1
ATOM 3143 O O . ARG A 1 397 ? -1.079 5.015 -18.222 1.00 91.00 397 ARG A O 1
ATOM 3150 N N . PRO A 1 398 ? -1.825 4.940 -20.357 1.00 91.25 398 PRO A N 1
ATOM 3151 C CA . PRO A 1 398 ? -0.501 4.980 -20.964 1.00 91.25 398 PRO A CA 1
ATOM 3152 C C . PRO A 1 398 ? 0.274 6.236 -20.537 1.00 91.25 398 PRO A C 1
ATOM 3154 O O . PRO A 1 398 ? -0.296 7.327 -20.522 1.00 91.25 398 PRO A O 1
ATOM 3157 N N . GLN A 1 399 ? 1.556 6.083 -20.210 1.00 88.88 399 GLN A N 1
ATOM 3158 C CA . GLN A 1 399 ? 2.459 7.181 -19.840 1.00 88.88 399 GLN A CA 1
ATOM 3159 C C . GLN A 1 399 ? 3.095 7.860 -21.060 1.00 88.88 399 GLN A C 1
ATOM 3161 O O . GLN A 1 399 ? 3.519 9.009 -20.979 1.00 88.88 399 GLN A O 1
ATOM 3166 N N . TYR A 1 400 ? 3.166 7.153 -22.186 1.00 90.88 400 TYR A N 1
ATOM 3167 C CA . TYR A 1 400 ? 3.718 7.646 -23.442 1.00 90.88 400 TYR A CA 1
ATOM 3168 C C . TYR A 1 400 ? 2.955 7.063 -24.636 1.00 90.88 400 TYR A C 1
ATOM 3170 O O . TYR A 1 400 ? 2.275 6.035 -24.533 1.00 90.88 400 TYR A O 1
ATOM 3178 N N . ASP A 1 401 ? 3.053 7.742 -25.778 1.00 92.44 401 ASP A N 1
ATOM 3179 C CA . ASP A 1 401 ? 2.371 7.330 -27.001 1.00 92.44 401 ASP A CA 1
ATOM 3180 C C . ASP A 1 401 ? 2.844 5.947 -27.455 1.00 92.44 401 ASP A C 1
ATOM 3182 O O . ASP A 1 401 ? 4.036 5.647 -27.471 1.00 92.44 401 ASP A O 1
ATOM 3186 N N . CYS A 1 402 ? 1.891 5.108 -27.862 1.00 91.62 402 CYS A N 1
ATOM 3187 C CA . CYS A 1 402 ? 2.142 3.733 -28.303 1.00 91.62 402 CYS A CA 1
ATOM 3188 C C . CYS A 1 402 ? 2.762 2.811 -27.236 1.00 91.62 402 CYS A C 1
ATOM 3190 O O . CYS A 1 402 ? 3.333 1.785 -27.605 1.00 91.62 402 CYS A O 1
ATOM 3192 N N . GLN A 1 403 ? 2.623 3.125 -25.939 1.00 91.38 403 GLN A N 1
ATOM 3193 C CA . GLN A 1 403 ? 3.008 2.197 -24.874 1.00 91.38 403 GLN A CA 1
ATOM 3194 C C . GLN A 1 403 ? 2.350 0.823 -25.094 1.00 91.38 403 GLN A C 1
ATOM 3196 O O . GLN A 1 403 ? 1.120 0.754 -25.226 1.00 91.38 403 GLN A O 1
ATOM 3201 N N . PRO A 1 404 ? 3.137 -0.268 -25.140 1.00 90.12 404 PRO A N 1
ATOM 3202 C CA . PRO A 1 404 ? 2.599 -1.610 -25.293 1.00 90.12 404 PRO A CA 1
ATOM 3203 C C . PRO A 1 404 ? 1.596 -1.947 -24.188 1.00 90.12 404 PRO A C 1
ATOM 3205 O O . PRO A 1 404 ? 1.789 -1.610 -23.024 1.00 90.12 404 PRO A O 1
ATOM 3208 N N . GLU A 1 405 ? 0.524 -2.660 -24.541 1.00 86.75 405 GLU A N 1
ATOM 3209 C CA . GLU A 1 405 ? -0.540 -3.042 -23.599 1.00 86.75 405 GLU A CA 1
ATOM 3210 C C . GLU A 1 405 ? -0.005 -3.828 -22.391 1.00 86.75 405 GLU A C 1
ATOM 3212 O O . GLU A 1 405 ? -0.537 -3.717 -21.289 1.00 86.75 405 GLU A O 1
ATOM 3217 N N . ASN A 1 406 ? 1.043 -4.627 -22.605 1.00 89.56 406 ASN A N 1
ATOM 3218 C CA . ASN A 1 406 ? 1.730 -5.394 -21.570 1.00 89.56 406 ASN A CA 1
ATOM 3219 C C . ASN A 1 406 ? 2.526 -4.535 -20.585 1.00 89.56 406 ASN A C 1
ATOM 3221 O O . ASN A 1 406 ? 2.718 -4.967 -19.453 1.00 89.56 406 ASN A O 1
ATOM 3225 N N . ASP A 1 407 ? 2.907 -3.321 -20.978 1.00 89.31 407 ASP A N 1
ATOM 3226 C CA . ASP A 1 407 ? 3.707 -2.415 -20.153 1.00 89.31 407 ASP A CA 1
ATOM 3227 C C . ASP A 1 407 ? 2.839 -1.436 -19.354 1.00 89.31 407 ASP A C 1
ATOM 3229 O O . ASP A 1 407 ? 3.351 -0.704 -18.507 1.00 89.31 407 ASP A O 1
ATOM 3233 N N . ILE A 1 408 ? 1.527 -1.394 -19.616 1.00 91.56 408 ILE A N 1
ATOM 3234 C CA . ILE A 1 408 ? 0.591 -0.547 -18.874 1.00 91.56 408 ILE A CA 1
ATOM 3235 C C . ILE A 1 408 ? 0.283 -1.217 -17.524 1.00 91.56 408 ILE A C 1
ATOM 3237 O O . ILE A 1 408 ? -0.304 -2.306 -17.505 1.00 91.56 408 ILE A O 1
ATOM 3241 N N . PRO A 1 409 ? 0.618 -0.579 -16.387 1.00 92.75 409 PRO A N 1
ATOM 3242 C CA . PRO A 1 409 ? 0.365 -1.157 -15.077 1.00 92.75 409 PRO A CA 1
ATOM 3243 C C . PRO A 1 409 ? -1.131 -1.197 -14.746 1.00 92.75 409 PRO A C 1
ATOM 3245 O O . PRO A 1 409 ? -1.941 -0.384 -15.207 1.00 92.75 409 PRO A O 1
ATOM 3248 N N . ILE A 1 410 ? -1.496 -2.160 -13.906 1.00 93.62 410 ILE A N 1
ATOM 3249 C CA . ILE A 1 410 ? -2.827 -2.282 -13.321 1.00 93.62 410 ILE A CA 1
ATOM 3250 C C . ILE A 1 410 ? -2.668 -2.326 -11.806 1.00 93.62 410 ILE A C 1
ATOM 3252 O O . ILE A 1 410 ? -2.011 -3.218 -11.269 1.00 93.62 410 ILE A O 1
ATOM 3256 N N . SER A 1 411 ? -3.312 -1.391 -11.121 1.00 94.38 411 SER A N 1
ATOM 3257 C CA . SER A 1 411 ? -3.358 -1.351 -9.665 1.00 94.38 411 SER A CA 1
ATOM 3258 C C . SER A 1 411 ? -4.481 -2.256 -9.163 1.00 94.38 411 SER A C 1
ATOM 3260 O O . SER A 1 411 ? -5.610 -2.197 -9.654 1.00 94.38 411 SER A O 1
ATOM 3262 N N . LEU A 1 412 ? -4.186 -3.105 -8.186 1.00 95.69 412 LEU A N 1
ATOM 3263 C CA . LEU A 1 412 ? -5.132 -3.984 -7.512 1.00 95.69 412 LEU A CA 1
ATOM 3264 C C . LEU A 1 412 ? -5.402 -3.472 -6.107 1.00 95.69 412 LEU A C 1
ATOM 3266 O O . LEU A 1 412 ? -4.464 -3.241 -5.356 1.00 95.69 412 LEU A O 1
ATOM 3270 N N . LEU A 1 413 ? -6.674 -3.398 -5.727 1.00 97.12 413 LEU A N 1
ATOM 3271 C CA . LEU A 1 413 ? -7.084 -3.169 -4.347 1.00 97.12 413 LEU A CA 1
ATOM 3272 C C . LEU A 1 413 ? -7.857 -4.390 -3.842 1.00 97.12 413 LEU A C 1
ATOM 3274 O O . LEU A 1 413 ? -8.869 -4.800 -4.423 1.00 97.12 413 LEU A O 1
ATOM 3278 N N . TYR A 1 414 ? -7.367 -4.980 -2.759 1.00 98.06 414 TYR A N 1
ATOM 3279 C CA . TYR A 1 414 ? -7.963 -6.133 -2.083 1.00 98.06 414 TYR A CA 1
ATOM 3280 C C . TYR A 1 414 ? -7.744 -6.021 -0.577 1.00 98.06 414 TYR A C 1
ATOM 3282 O O . TYR A 1 414 ? -7.075 -5.105 -0.115 1.00 98.06 414 TYR A O 1
ATOM 3290 N N . VAL A 1 415 ? -8.340 -6.920 0.206 1.00 98.50 415 VAL A N 1
ATOM 3291 C CA . VAL A 1 415 ? -8.275 -6.853 1.671 1.00 98.50 415 VAL A CA 1
ATOM 3292 C C . VAL A 1 415 ? -7.799 -8.175 2.250 1.00 98.50 415 VAL A C 1
ATOM 3294 O O . VAL A 1 415 ? -8.290 -9.236 1.862 1.00 98.50 415 VAL A O 1
ATOM 3297 N N . LEU A 1 416 ? -6.883 -8.110 3.213 1.00 98.31 416 LEU A N 1
ATOM 3298 C CA . LEU A 1 416 ? -6.460 -9.239 4.031 1.00 98.31 416 LEU A CA 1
ATOM 3299 C C . LEU A 1 416 ? -6.992 -9.090 5.463 1.00 98.31 416 LEU A C 1
ATOM 3301 O O . LEU A 1 416 ? -6.977 -7.991 6.024 1.00 98.31 416 LEU A O 1
ATOM 3305 N N . PRO A 1 417 ? -7.420 -10.186 6.108 1.00 97.94 417 PRO A N 1
ATOM 3306 C CA . PRO A 1 417 ? -7.593 -10.192 7.553 1.00 97.94 417 PRO A CA 1
ATOM 3307 C C . PRO A 1 417 ? -6.219 -10.177 8.238 1.00 97.94 417 PRO A C 1
ATOM 3309 O O . PRO A 1 417 ? -5.261 -10.724 7.696 1.00 97.94 417 PRO A O 1
ATOM 3312 N N . TYR A 1 418 ? -6.128 -9.648 9.461 1.00 97.00 418 TYR A N 1
ATOM 3313 C CA . TYR A 1 418 ? -4.886 -9.652 10.250 1.00 97.00 418 TYR A CA 1
ATOM 3314 C C . TYR A 1 418 ? -4.177 -11.020 10.286 1.00 97.00 418 TYR A C 1
ATOM 3316 O O . TYR A 1 418 ? -2.991 -11.108 9.988 1.00 97.00 418 TYR A O 1
ATOM 3324 N N . ASN A 1 419 ? -4.906 -12.114 10.539 1.00 97.31 419 ASN A N 1
ATOM 3325 C CA . ASN A 1 419 ? -4.313 -13.460 10.529 1.00 97.31 419 ASN A CA 1
ATOM 3326 C C . ASN A 1 419 ? -3.759 -13.862 9.150 1.00 97.31 419 ASN A C 1
ATOM 3328 O O . ASN A 1 419 ? -2.791 -14.611 9.082 1.00 97.31 419 ASN A O 1
ATOM 3332 N N . GLY A 1 420 ? -4.375 -13.384 8.065 1.00 97.75 420 GLY A N 1
ATOM 3333 C CA . GLY A 1 420 ? -3.893 -13.604 6.702 1.00 97.75 420 GLY A CA 1
ATOM 3334 C C . GLY A 1 420 ? -2.603 -12.834 6.432 1.00 97.75 420 GLY A C 1
ATOM 3335 O O . GLY A 1 420 ? -1.678 -13.402 5.867 1.00 97.75 420 GLY A O 1
ATOM 3336 N N . LEU A 1 421 ? -2.499 -11.592 6.918 1.00 97.38 421 LEU A N 1
ATOM 3337 C CA . LEU A 1 421 ? -1.261 -10.811 6.849 1.00 97.38 421 LEU A CA 1
ATOM 3338 C C . LEU A 1 421 ? -0.119 -11.496 7.619 1.00 97.38 421 LEU A C 1
ATOM 3340 O O . LEU A 1 421 ? 0.960 -11.675 7.066 1.00 97.38 421 LEU A O 1
ATOM 3344 N N . VAL A 1 422 ? -0.368 -11.958 8.851 1.00 97.06 422 VAL A N 1
ATOM 3345 C CA . VAL A 1 422 ? 0.626 -12.700 9.655 1.00 97.06 422 VAL A CA 1
ATOM 3346 C C . VAL A 1 422 ? 1.129 -13.947 8.912 1.00 97.06 422 VAL A C 1
ATOM 3348 O O . VAL A 1 422 ? 2.327 -14.220 8.891 1.00 97.06 422 VAL A O 1
ATOM 3351 N N . GLN A 1 423 ? 0.224 -14.705 8.283 1.00 97.81 423 GLN A N 1
ATOM 3352 C CA . GLN A 1 423 ? 0.585 -15.897 7.507 1.00 97.81 423 GLN A CA 1
ATOM 3353 C C . GLN A 1 423 ? 1.362 -15.555 6.232 1.00 97.81 423 GLN A C 1
ATOM 3355 O O . GLN A 1 423 ? 2.336 -16.238 5.920 1.00 97.81 423 GLN A O 1
ATOM 3360 N N . ALA A 1 424 ? 0.967 -14.496 5.524 1.00 97.31 424 ALA A N 1
ATOM 3361 C CA . ALA A 1 424 ? 1.665 -14.032 4.333 1.00 97.31 424 ALA A CA 1
ATOM 3362 C C . ALA A 1 424 ? 3.102 -13.604 4.657 1.00 97.31 424 ALA A C 1
ATOM 3364 O O . ALA A 1 424 ? 4.029 -14.079 4.010 1.00 97.31 424 ALA A O 1
ATOM 3365 N N . VAL A 1 425 ? 3.302 -12.798 5.707 1.00 96.19 425 VAL A N 1
ATOM 3366 C CA . VAL A 1 425 ? 4.638 -12.370 6.167 1.00 96.19 425 VAL A CA 1
ATOM 3367 C C . VAL A 1 425 ? 5.505 -13.570 6.562 1.00 96.19 425 VAL A C 1
ATOM 3369 O O . VAL A 1 425 ? 6.685 -13.623 6.218 1.00 96.19 425 VAL A O 1
ATOM 3372 N N . ALA A 1 426 ? 4.929 -14.577 7.225 1.00 95.75 426 ALA A N 1
ATOM 3373 C CA . ALA A 1 426 ? 5.651 -15.805 7.548 1.00 95.75 426 ALA A CA 1
ATOM 3374 C C . ALA A 1 426 ? 6.073 -16.601 6.295 1.00 95.75 426 ALA A C 1
ATOM 3376 O O . ALA A 1 426 ? 7.172 -17.154 6.267 1.00 95.75 426 ALA A O 1
ATOM 3377 N N . GLU A 1 427 ? 5.233 -16.659 5.256 1.00 96.19 427 GLU A N 1
ATOM 3378 C CA . GLU A 1 427 ? 5.580 -17.333 3.998 1.00 96.19 427 GLU A CA 1
ATOM 3379 C C . GLU A 1 427 ? 6.622 -16.542 3.190 1.00 96.19 427 GLU A C 1
ATOM 3381 O O . GLU A 1 427 ? 7.526 -17.161 2.634 1.00 96.19 427 GLU A O 1
ATOM 3386 N N . ILE A 1 428 ? 6.559 -15.203 3.180 1.00 94.38 428 ILE A N 1
ATOM 3387 C CA . ILE A 1 428 ? 7.580 -14.338 2.555 1.00 94.38 428 ILE A CA 1
ATOM 3388 C C . ILE A 1 428 ? 8.960 -14.642 3.161 1.00 94.38 428 ILE A C 1
ATOM 3390 O O . ILE A 1 428 ? 9.882 -15.011 2.437 1.00 94.38 428 ILE A O 1
ATOM 3394 N N . ARG A 1 429 ? 9.074 -14.629 4.495 1.00 92.94 429 ARG A N 1
ATOM 3395 C CA . ARG A 1 429 ? 10.313 -14.977 5.223 1.00 92.94 429 ARG A CA 1
ATOM 3396 C C . ARG A 1 429 ? 10.822 -16.385 4.950 1.00 92.94 429 ARG A C 1
ATOM 3398 O O . ARG A 1 429 ? 12.018 -16.660 4.914 1.00 92.94 429 ARG A O 1
ATOM 3405 N N . LYS A 1 430 ? 9.904 -17.332 4.785 1.00 92.25 430 LYS A N 1
ATOM 3406 C CA . LYS A 1 430 ? 10.276 -18.705 4.454 1.00 92.25 430 LYS A CA 1
ATOM 3407 C C . LYS A 1 430 ? 10.888 -18.785 3.052 1.00 92.25 430 LYS A C 1
ATOM 3409 O O . LYS A 1 430 ? 11.861 -19.518 2.866 1.00 92.25 430 LYS A O 1
ATOM 3414 N N . ARG A 1 431 ? 10.355 -18.041 2.077 1.00 89.50 431 ARG A N 1
ATOM 3415 C CA . ARG A 1 431 ? 10.915 -17.987 0.717 1.00 89.50 431 ARG A CA 1
ATOM 3416 C C . ARG A 1 431 ? 12.269 -17.296 0.676 1.00 89.50 431 ARG A C 1
ATOM 3418 O O . ARG A 1 431 ? 13.172 -17.853 0.063 1.00 89.50 431 ARG A O 1
ATOM 3425 N N . GLU A 1 432 ? 12.415 -16.196 1.406 1.00 85.38 432 GLU A N 1
ATOM 3426 C CA . GLU A 1 432 ? 13.692 -15.514 1.648 1.00 85.38 432 GLU A CA 1
ATOM 3427 C C . GLU A 1 432 ? 14.777 -16.514 2.081 1.00 85.38 432 GLU A C 1
ATOM 3429 O O . GLU A 1 432 ? 15.721 -16.771 1.340 1.00 85.38 432 GLU A O 1
ATOM 3434 N N . SER A 1 433 ? 14.562 -17.229 3.196 1.00 78.81 433 SER A N 1
ATOM 3435 C CA . SER A 1 433 ? 15.540 -18.208 3.704 1.00 78.81 433 SER A CA 1
ATOM 3436 C C . SER A 1 433 ? 15.889 -19.324 2.708 1.00 78.81 433 SER A C 1
ATOM 3438 O O . SER A 1 433 ? 16.990 -19.878 2.736 1.00 78.81 433 SER A O 1
ATOM 3440 N N . THR A 1 434 ? 14.958 -19.657 1.807 1.00 77.62 434 THR A N 1
ATOM 3441 C CA . THR A 1 434 ? 15.185 -20.654 0.758 1.00 77.62 434 THR A CA 1
ATOM 3442 C C . THR A 1 434 ? 16.060 -20.077 -0.357 1.00 77.62 434 THR A C 1
ATOM 3444 O O . THR A 1 434 ? 16.970 -20.763 -0.816 1.00 77.62 434 THR A O 1
ATOM 3447 N N . GLN A 1 435 ? 15.838 -18.825 -0.766 1.00 72.69 435 GLN A N 1
ATOM 3448 C CA . GLN A 1 435 ? 16.630 -18.151 -1.800 1.00 72.69 435 GLN A CA 1
ATOM 3449 C C . GLN A 1 435 ? 18.068 -17.897 -1.334 1.00 72.69 435 GLN A C 1
ATOM 3451 O O . GLN A 1 435 ? 19.000 -18.285 -2.040 1.00 72.69 435 GLN A O 1
ATOM 3456 N N . THR A 1 436 ? 18.266 -17.385 -0.114 1.00 63.53 436 THR A N 1
ATOM 3457 C CA . THR A 1 436 ? 19.607 -17.184 0.464 1.00 63.53 436 THR A CA 1
ATOM 3458 C C . THR A 1 436 ? 20.395 -18.495 0.506 1.00 63.53 436 THR A C 1
ATOM 3460 O O . THR A 1 436 ? 21.576 -18.536 0.171 1.00 63.53 436 THR A O 1
ATOM 3463 N N . SER A 1 437 ? 19.731 -19.610 0.839 1.00 57.97 437 SER A N 1
ATOM 3464 C CA . SER A 1 437 ? 20.389 -20.918 0.874 1.00 57.97 437 SER A CA 1
ATOM 3465 C C . SER A 1 437 ? 20.871 -21.398 -0.497 1.00 57.97 437 SER A C 1
ATOM 3467 O O . SER A 1 437 ? 21.864 -22.106 -0.548 1.00 57.97 437 SER A O 1
ATOM 3469 N N . ILE A 1 438 ? 20.220 -21.009 -1.598 1.00 56.41 438 ILE A N 1
ATOM 3470 C CA . ILE A 1 438 ? 20.576 -21.445 -2.959 1.00 56.41 438 ILE A CA 1
ATOM 3471 C C . ILE A 1 438 ? 21.768 -20.652 -3.513 1.00 56.41 438 ILE A C 1
ATOM 3473 O O . ILE A 1 438 ? 22.568 -21.213 -4.254 1.00 56.41 438 ILE A O 1
ATOM 3477 N N . VAL A 1 439 ? 21.910 -19.373 -3.152 1.00 52.09 439 VAL A N 1
ATOM 3478 C CA . VAL A 1 439 ? 22.994 -18.502 -3.652 1.00 52.09 439 VAL A CA 1
ATOM 3479 C C . VAL A 1 439 ? 24.348 -18.818 -2.996 1.00 52.09 439 VAL A C 1
ATOM 3481 O O . VAL A 1 439 ? 25.393 -18.561 -3.586 1.00 52.09 439 VAL A O 1
ATOM 3484 N N . HIS A 1 440 ? 24.351 -19.418 -1.801 1.00 43.84 440 HIS A N 1
ATOM 3485 C CA . HIS A 1 440 ? 25.573 -19.775 -1.069 1.00 43.84 440 HIS A CA 1
ATOM 3486 C C . HIS A 1 440 ? 26.127 -21.188 -1.359 1.00 43.84 440 HIS A C 1
ATOM 3488 O O . HIS A 1 440 ? 27.039 -21.617 -0.647 1.00 43.84 440 HIS A O 1
ATOM 3494 N N . TYR A 1 441 ? 25.602 -21.912 -2.359 1.00 34.91 441 TYR A N 1
ATOM 3495 C CA . TYR A 1 441 ? 26.068 -23.261 -2.729 1.00 34.91 441 TYR A CA 1
ATOM 3496 C C . TYR A 1 441 ? 26.856 -23.326 -4.034 1.00 34.91 441 TYR A C 1
ATOM 3498 O O . TYR A 1 441 ? 26.404 -22.737 -5.040 1.00 34.91 441 TYR A O 1
#

InterPro domains:
  IPR025602 BCP1 family [PF13862] (107-381)
  IPR025602 BCP1 family [PTHR13261] (58-429)